Protein AF-A0A8J6K6W3-F1 (afdb_monomer_lite)

Sequence (700 aa):
MNSFQDSVIKILLSIDILQELLINLLFEKLPEFLYDSFGSDGISIPRLIINQLKWLDLVLNGKELTSKMMQLVAVAPADIQQHVISSLPEILEDAEHNDVAKELSSLLKQNTKLMVPILDAFSSLNLSAELLTEVRQWVMSTLCAVDLEVVPVIVKFVLHTVTPSDALEEVIAALVTHVCSGYADEVDTALDVMGDLVSSHTAAVALHVVFIKGILDHLDNLNCQQIRKLFQILCALGVSPEGAHIQLATANLEYPALSPNLFRQVTSLLELARTCCEHSPVATAFYFDELADLVQMKSLDTKVMEHMRKTVLEDFQEDYVVDLDQKADGTHLFPVKAIYNLEDDESQSVAINLLPLLADKGSSSTTHEGRPVSPLCLCPFFRLLRLCIEDEFDGNLDEIDALLGCPLYLTDLEVVDKVESLSRQEQEFLCSLLFLAINWFIEVVNAFCKQPNADLKGKVLRRLQNITWLQSVLEKCLPACPGYIPQCASFDGQQMRKSPSVVPAVAAPKKAKKGKKRPLGDGKNSSSEASQIQEQLDSVPQETHKSLAEKEKDENSRPTINLSSFRPFFRELDIDVFTVLQSGLVKCSLLDSDMCTKATEVVQLGPTELVFLLDDLYRKTVHILTATKRMLLPKVKDTKSTEFSHLHQRTPQEVAQVLVGLLSPLCAHVENMHNYFQVWIERKANHLGSSDGAGLIHVT

InterPro domains:
  IPR029448 Fanconi anaemia protein FANCD2 [PF14631] (2-171)
  IPR029448 Fanconi anaemia protein FANCD2 [PF14631] (246-684)
  IPR029448 Fanconi anaemia protein FANCD2 [PTHR32086] (260-694)

Organism: Eleutherodactylus coqui (NCBI:txid57060)

Foldseek 3Di:
DDPDDDDPLLVQCLPPVCVVVSLVVLLVCLVVQLPVQADPVRDGPNLVSLVSQFAHVDDPCLPVSLVSLLVCLVPGDPVSNLSSLLRDLRRHDLVCLAVVLVSLVVVCVVDVVSVQSNLNSVLRHDYDLVSLVVVLVVLVVCLVPDDPVCNVSSVVSNVSSDDPLNVLLVLLLVLLVQCLVLDQVSVVVSLVVLVVCCVVPVVSVLVNVVSLLVCVVVCVSDFLVSVVSSVVSCVSNCDDPVRDRPDHPDPDDDDDQDDPVNLVVVVVVLVVQCVVCQVPLLSNLVSLLVLLLCLVVVVDHPVNLVVVLVCLVVVLCQQWKDWPPDDPPDDFPADWDFPQAQDQDSPGAMETAQRSLLRDPQDPPAGPVGGNRHLLNNLSSVSNNLSSCCVPPVLDDVVCLSLLRHTYGDHDLVCLVVLLVDDLVVLLSNLQSLLSLLQSLLSSLLRQLPPPDLQSLLSSLSSLVVNLVSVVSSQSSVVSNQQRDYDFNFNSDPDPDHGQDFDFDDDDDDDDDDDDDDDDDDDDDDDDDDDDDDDDDDDDDDDDDDDDDDDDDDPDDDGGGDCPSVLRSHDQHALSSLVSLVDDFRWHWRQDPVNPDTPTDTRDNDPSSVVVVVVSLVVLCCVQPPDDPPDDDPDDPDPDPRNPPNSVSDHSVVSVVSVVVCPVSVVVVVVVVVVVVVVVVVVVCVVCVVDDDDDDDDDD

Secondary structure (DSSP, 8-state):
---PPPPHHHHHHTSHHHHHHHHHHHHHHGGGGSS----TTS--HHHHHHTTSSS-S--TTHHHHHHHHHHHHHHS-HHHHHHHHTTGGGTS-TTTHHHHHHHHHHHHTT-GGGHHHHHHHHTTS---HHHHHHHHHHHHHHGGGS-TTTHHHHHHHHHHH--HHHHHHHHHHHHHHHHTT--HHHHHHHHHHHHHHHHHHHHHHGGGHHHHHGGGGGGGG--HHHHHHHHHHHHHTTB-TTS-B-----SSS--PPPPHHHHHHHHHHHHHHHHHHTT-HHHHHHHHHHHHHHHHTT-S-HHHHHHHHHHHHHHHHHHHEEETTS---S--SS--EEE----S--TT-EEE-HHHHHH--SSS-B-TT--B--TTTHHHHHHHHHHHHHHHTTT--TTSTHHHHPPEEE--GGGGGGGGGS-HHHHHHHHHHHHHHHHHHHHHHHHHTT---HHHHHHHHHHHHHHHHHHHHHHHHGGGSTT--PPPS--TT-S-PPPP---B----------------------------------------PPPP------TT---PBPGGGTGGGSPPPPGGGGGGGG--SEE--EEPTTS-SEE--EE---HHHHHHHHHHHHHHHHHHHS-----S--------STT-TTGGGS-HHHHHHHHHHHHHHHHHHHHHHHHHHHHHHHHHHHHHTTS---------

Structure (mmCIF, N/CA/C/O backbone):
data_AF-A0A8J6K6W3-F1
#
_entry.id   AF-A0A8J6K6W3-F1
#
loop_
_atom_site.group_PDB
_atom_site.id
_atom_site.type_symbol
_atom_site.label_atom_id
_atom_site.label_alt_id
_atom_site.label_comp_id
_atom_site.label_asym_id
_atom_site.label_entity_id
_atom_site.label_seq_id
_atom_site.pdbx_PDB_ins_code
_atom_site.Cartn_x
_atom_site.Cartn_y
_atom_site.Cartn_z
_atom_site.occupancy
_atom_site.B_iso_or_equiv
_atom_site.auth_seq_id
_atom_site.auth_comp_id
_atom_site.auth_asym_id
_atom_site.auth_atom_id
_atom_site.pdbx_PDB_model_num
ATOM 1 N N . MET A 1 1 ? 44.176 -25.711 -51.153 1.00 33.81 1 MET A N 1
ATOM 2 C CA . MET A 1 1 ? 44.757 -24.409 -51.539 1.00 33.81 1 MET A CA 1
ATOM 3 C C . MET A 1 1 ? 44.357 -24.147 -52.978 1.00 33.81 1 MET A C 1
ATOM 5 O O . MET A 1 1 ? 44.858 -24.852 -53.843 1.00 33.81 1 MET A O 1
ATOM 9 N N . ASN A 1 2 ? 43.458 -23.194 -53.228 1.00 33.84 2 ASN A N 1
ATOM 10 C CA . ASN A 1 2 ? 43.224 -22.684 -54.580 1.00 33.84 2 ASN A CA 1
ATOM 11 C C . ASN A 1 2 ? 43.969 -21.356 -54.684 1.00 33.84 2 ASN A C 1
ATOM 13 O O . ASN A 1 2 ? 43.632 -20.417 -53.969 1.00 33.84 2 ASN A O 1
ATOM 17 N N . SER A 1 3 ? 44.990 -21.289 -55.534 1.00 42.59 3 SER A N 1
ATOM 18 C CA . SER A 1 3 ? 45.728 -20.057 -55.805 1.00 42.59 3 SER A CA 1
ATOM 19 C C . SER A 1 3 ? 44.960 -19.204 -56.815 1.00 42.59 3 SER A C 1
ATOM 21 O O . SER A 1 3 ? 45.325 -19.148 -57.990 1.00 42.59 3 SER A O 1
ATOM 23 N N . PHE A 1 4 ? 43.880 -18.565 -56.366 1.00 48.97 4 PHE A N 1
ATOM 24 C CA . PHE A 1 4 ? 43.353 -17.409 -57.083 1.00 48.97 4 PHE A CA 1
ATOM 25 C C . PHE A 1 4 ? 44.371 -16.278 -56.937 1.00 48.97 4 PHE A C 1
ATOM 27 O O . PHE A 1 4 ? 44.699 -15.881 -55.822 1.00 48.97 4 PHE A O 1
ATOM 34 N N . GLN A 1 5 ? 44.922 -15.830 -58.061 1.00 68.19 5 GLN A N 1
ATOM 35 C CA . GLN A 1 5 ? 45.714 -14.608 -58.131 1.00 68.19 5 GLN A CA 1
ATOM 36 C C . GLN A 1 5 ? 44.763 -13.450 -58.430 1.00 68.19 5 GLN A C 1
ATOM 38 O O . GLN A 1 5 ? 43.845 -13.611 -59.238 1.00 68.19 5 GLN A O 1
ATOM 43 N N . ASP A 1 6 ? 44.986 -12.302 -57.794 1.00 76.25 6 ASP A N 1
ATOM 44 C CA . ASP A 1 6 ? 44.253 -11.077 -58.101 1.00 76.25 6 ASP A CA 1
ATOM 45 C C . ASP A 1 6 ? 44.433 -10.651 -59.562 1.00 76.25 6 ASP A C 1
ATOM 47 O O . ASP A 1 6 ? 45.398 -11.015 -60.242 1.00 76.25 6 ASP A O 1
ATOM 51 N N . SER A 1 7 ? 43.479 -9.865 -60.064 1.00 88.31 7 SER A N 1
ATOM 52 C CA . SER A 1 7 ? 43.568 -9.344 -61.425 1.00 88.31 7 SER A CA 1
ATOM 53 C C . SER A 1 7 ? 44.744 -8.373 -61.557 1.00 88.31 7 SER A C 1
ATOM 55 O O . SER A 1 7 ? 45.126 -7.693 -60.603 1.00 88.31 7 SER A O 1
ATOM 57 N N . VAL A 1 8 ? 45.273 -8.230 -62.775 1.00 87.81 8 VAL A N 1
ATOM 58 C CA . VAL A 1 8 ? 46.310 -7.227 -63.071 1.00 87.81 8 VAL A CA 1
ATOM 59 C C . VAL A 1 8 ? 45.835 -5.813 -62.707 1.00 87.81 8 VAL A C 1
ATOM 61 O O . VAL A 1 8 ? 46.636 -5.013 -62.240 1.00 87.81 8 VAL A O 1
ATOM 64 N N . ILE A 1 9 ? 44.539 -5.511 -62.851 1.00 88.88 9 ILE A N 1
ATOM 65 C CA . ILE A 1 9 ? 43.974 -4.213 -62.455 1.00 88.88 9 ILE A CA 1
ATOM 66 C C . ILE A 1 9 ? 44.038 -4.050 -60.933 1.00 88.88 9 ILE A C 1
ATOM 68 O O . ILE A 1 9 ? 44.522 -3.024 -60.469 1.00 88.88 9 ILE A O 1
ATOM 72 N N . LYS A 1 10 ? 43.622 -5.058 -60.154 1.00 87.56 10 LYS A N 1
ATOM 73 C CA . LYS A 1 10 ? 43.647 -4.975 -58.688 1.00 87.56 10 LYS A CA 1
ATOM 74 C C . LYS A 1 10 ? 45.078 -4.896 -58.137 1.00 87.56 10 LYS A C 1
ATOM 76 O O . LYS A 1 10 ? 45.349 -4.044 -57.301 1.00 87.56 10 LYS A O 1
ATOM 81 N N . ILE A 1 11 ? 46.016 -5.668 -58.693 1.00 86.00 11 ILE A N 1
ATOM 82 C CA . ILE A 1 11 ? 47.449 -5.585 -58.346 1.00 86.00 11 ILE A CA 1
ATOM 83 C C . ILE A 1 11 ? 48.022 -4.183 -58.626 1.00 86.00 11 ILE A C 1
ATOM 85 O O . ILE A 1 11 ? 48.850 -3.698 -57.860 1.00 86.00 11 ILE A O 1
ATOM 89 N N . LEU A 1 12 ? 47.593 -3.519 -59.706 1.00 88.75 12 LEU A N 1
ATOM 90 C CA . LEU A 1 12 ? 48.024 -2.153 -60.025 1.00 88.75 12 LEU A CA 1
ATOM 91 C C . LEU A 1 12 ? 47.302 -1.076 -59.189 1.00 88.75 12 LEU A C 1
ATOM 93 O O . LEU A 1 12 ? 47.876 -0.012 -58.972 1.00 88.75 12 LEU A O 1
ATOM 97 N N . LEU A 1 13 ? 46.084 -1.336 -58.697 1.00 88.38 13 LEU A N 1
ATOM 98 C CA . LEU A 1 13 ? 45.373 -0.457 -57.755 1.00 88.38 13 LEU A CA 1
ATOM 99 C C . LEU A 1 13 ? 46.012 -0.458 -56.355 1.00 88.38 13 LEU A C 1
ATOM 101 O O . LEU A 1 13 ? 45.945 0.563 -55.674 1.00 88.38 13 LEU A O 1
ATOM 105 N N . SER A 1 14 ? 46.698 -1.535 -55.958 1.00 84.44 14 SER A N 1
ATOM 106 C CA . SER A 1 14 ? 47.553 -1.583 -54.756 1.00 84.44 14 SER A CA 1
ATOM 107 C C . SER A 1 14 ? 48.910 -0.862 -54.925 1.00 84.44 14 SER A C 1
ATOM 109 O O . SER A 1 14 ? 49.812 -1.063 -54.116 1.00 84.44 14 SER A O 1
ATOM 111 N N . ILE A 1 15 ? 49.098 -0.050 -55.978 1.00 87.88 15 ILE A N 1
ATOM 112 C CA . ILE A 1 15 ? 50.297 0.779 -56.185 1.00 87.88 15 ILE A CA 1
ATOM 113 C C . ILE A 1 15 ? 49.904 2.256 -56.130 1.00 87.88 15 ILE A C 1
ATOM 115 O O . ILE A 1 15 ? 49.366 2.793 -57.099 1.00 87.88 15 ILE A O 1
ATOM 119 N N . ASP A 1 16 ? 50.256 2.922 -55.030 1.00 86.75 16 ASP A N 1
ATOM 120 C CA . ASP A 1 16 ? 49.949 4.322 -54.700 1.00 86.75 16 ASP A CA 1
ATOM 121 C C . ASP A 1 16 ? 49.985 5.271 -55.915 1.00 86.75 16 ASP A C 1
ATOM 123 O O . ASP A 1 16 ? 49.000 5.914 -56.268 1.00 86.75 16 ASP A O 1
ATOM 127 N N . ILE A 1 17 ? 51.126 5.305 -56.613 1.00 88.62 17 ILE A N 1
ATOM 128 C CA . ILE A 1 17 ? 51.423 6.236 -57.719 1.00 88.62 17 ILE A CA 1
ATOM 129 C C . ILE A 1 17 ? 50.504 6.016 -58.940 1.00 88.62 17 ILE A C 1
ATOM 131 O O . ILE A 1 17 ? 50.368 6.899 -59.786 1.00 88.62 17 ILE A O 1
ATOM 135 N N . LEU A 1 18 ? 49.882 4.839 -59.058 1.00 87.69 18 LEU A N 1
ATOM 136 C CA . LEU A 1 18 ? 49.008 4.466 -60.172 1.00 87.69 18 LEU A CA 1
ATOM 137 C C . LEU A 1 18 ? 47.521 4.476 -59.799 1.00 87.69 18 LEU A C 1
ATOM 139 O O . LEU A 1 18 ? 46.687 4.603 -60.695 1.00 87.69 18 LEU A O 1
ATOM 143 N N . GLN A 1 19 ? 47.183 4.352 -58.512 1.00 90.31 19 GLN A N 1
ATOM 144 C CA . GLN A 1 19 ? 45.816 4.125 -58.043 1.00 90.31 19 GLN A CA 1
ATOM 145 C C . GLN A 1 19 ? 44.831 5.198 -58.535 1.00 90.31 19 GLN A C 1
ATOM 147 O O . GLN A 1 19 ? 43.828 4.863 -59.161 1.00 90.31 19 GLN A O 1
ATOM 152 N N . GLU A 1 20 ? 45.130 6.481 -58.320 1.00 88.19 20 GLU A N 1
ATOM 153 C CA . GLU A 1 20 ? 44.255 7.599 -58.713 1.00 88.19 20 GLU A CA 1
ATOM 154 C C . GLU A 1 20 ? 44.036 7.662 -60.237 1.00 88.19 20 GLU A C 1
ATOM 156 O O . GLU A 1 20 ? 42.913 7.842 -60.713 1.00 88.19 20 GLU A O 1
ATOM 161 N N . LEU A 1 21 ? 45.100 7.449 -61.020 1.00 88.75 21 LEU A N 1
ATOM 162 C CA . LEU A 1 21 ? 45.046 7.437 -62.486 1.00 88.75 21 LEU A CA 1
ATOM 163 C C . LEU A 1 21 ? 44.224 6.253 -63.016 1.00 88.75 21 LEU A C 1
ATOM 165 O O . LEU A 1 21 ? 43.479 6.401 -63.984 1.00 88.75 21 LEU A O 1
ATOM 169 N N . LEU A 1 22 ? 44.337 5.086 -62.376 1.00 90.38 22 LEU A N 1
ATOM 170 C CA . LEU A 1 22 ? 43.588 3.885 -62.742 1.00 90.38 22 LEU A CA 1
ATOM 171 C C . LEU A 1 22 ? 42.115 3.986 -62.347 1.00 90.38 22 LEU A C 1
ATOM 173 O O . LEU A 1 22 ? 41.264 3.643 -63.162 1.00 90.38 22 LEU A O 1
ATOM 177 N N . ILE A 1 23 ? 41.797 4.505 -61.157 1.00 89.75 23 ILE A N 1
ATOM 178 C CA . ILE A 1 23 ? 40.415 4.800 -60.751 1.00 89.75 23 ILE A CA 1
ATOM 179 C C . ILE A 1 23 ? 39.779 5.756 -61.766 1.00 89.75 23 ILE A C 1
ATOM 181 O O . ILE A 1 23 ? 38.712 5.454 -62.298 1.00 89.75 23 ILE A O 1
ATOM 185 N N . ASN A 1 24 ? 40.454 6.857 -62.110 1.00 89.94 24 ASN A N 1
ATOM 186 C CA . ASN A 1 24 ? 39.965 7.800 -63.115 1.00 89.94 24 ASN A CA 1
ATOM 187 C C . ASN A 1 24 ? 39.705 7.131 -64.475 1.00 89.94 24 ASN A C 1
ATOM 189 O O . ASN A 1 24 ? 38.594 7.230 -64.992 1.00 89.94 24 ASN A O 1
ATOM 193 N N . LEU A 1 25 ? 40.666 6.370 -65.009 1.00 90.44 25 LEU A N 1
ATOM 194 C CA . LEU A 1 25 ? 40.510 5.662 -66.285 1.00 90.44 25 LEU A CA 1
ATOM 195 C C . LEU A 1 25 ? 39.374 4.620 -66.262 1.00 90.44 25 LEU A C 1
ATOM 197 O O . LEU A 1 25 ? 38.665 4.452 -67.256 1.00 90.44 25 LEU A O 1
ATOM 201 N N . LEU A 1 26 ? 39.174 3.922 -65.138 1.00 89.31 26 LEU A N 1
ATOM 202 C CA . LEU A 1 26 ? 38.074 2.969 -64.971 1.00 89.31 26 LEU A CA 1
ATOM 203 C C . LEU A 1 26 ? 36.713 3.680 -64.972 1.00 89.31 26 LEU A C 1
ATOM 205 O O . LEU A 1 26 ? 35.801 3.220 -65.658 1.00 89.31 26 LEU A O 1
ATOM 209 N N . PHE A 1 27 ? 36.574 4.811 -64.272 1.00 89.06 27 PHE A N 1
ATOM 210 C CA . PHE A 1 27 ? 35.335 5.599 -64.261 1.00 89.06 27 PHE A CA 1
ATOM 211 C C . PHE A 1 27 ? 35.067 6.345 -65.577 1.00 89.06 27 PHE A C 1
ATOM 213 O O . PHE A 1 27 ? 33.905 6.489 -65.944 1.00 89.06 27 PHE A O 1
ATOM 220 N N . GLU A 1 28 ? 36.093 6.753 -66.330 1.00 88.75 28 GLU A N 1
ATOM 221 C CA . GLU A 1 28 ? 35.924 7.269 -67.699 1.00 88.75 28 GLU A CA 1
ATOM 222 C C . GLU A 1 28 ? 35.394 6.195 -68.661 1.00 88.75 28 GLU A C 1
ATOM 224 O O . GLU A 1 28 ? 34.638 6.505 -69.582 1.00 88.75 28 GLU A O 1
ATOM 229 N N . LYS A 1 29 ? 35.765 4.924 -68.448 1.00 85.81 29 LYS A N 1
ATOM 230 C CA . LYS A 1 29 ? 35.384 3.806 -69.322 1.00 85.81 29 LYS A CA 1
ATOM 231 C C . LYS A 1 29 ? 34.114 3.065 -68.927 1.00 85.81 29 LYS A C 1
ATOM 233 O O . LYS A 1 29 ? 33.463 2.505 -69.803 1.00 85.81 29 LYS A O 1
ATOM 238 N N . LEU A 1 30 ? 33.711 3.090 -67.660 1.00 85.88 30 LEU A N 1
ATOM 239 C CA . LEU A 1 30 ? 32.490 2.430 -67.186 1.00 85.88 30 LEU A CA 1
ATOM 240 C C . LEU A 1 30 ? 31.215 2.871 -67.960 1.00 85.88 30 LEU A C 1
ATOM 242 O O . LEU A 1 30 ? 30.454 1.985 -68.358 1.00 85.88 30 LEU A O 1
ATOM 246 N N . PRO A 1 31 ? 30.992 4.169 -68.285 1.00 84.75 31 PRO A N 1
ATOM 247 C CA . PRO A 1 31 ? 29.834 4.619 -69.065 1.00 84.75 31 PRO A CA 1
ATOM 248 C C . PRO A 1 31 ? 29.690 3.986 -70.453 1.00 84.75 31 PRO A C 1
ATOM 250 O O . PRO A 1 31 ? 28.561 3.810 -70.906 1.00 84.75 31 PRO A O 1
ATOM 253 N N . GLU A 1 32 ? 30.793 3.596 -71.107 1.00 84.94 32 GLU A N 1
ATOM 254 C CA . GLU A 1 32 ? 30.764 2.938 -72.426 1.00 84.94 32 GLU A CA 1
ATOM 255 C C . GLU A 1 32 ? 30.061 1.567 -72.377 1.00 84.94 32 GLU A C 1
ATOM 257 O O . GLU A 1 32 ? 29.566 1.099 -73.397 1.00 84.94 32 GLU A O 1
ATOM 262 N N . PHE A 1 33 ? 29.957 0.955 -71.189 1.00 82.00 33 PHE A N 1
ATOM 263 C CA . PHE A 1 33 ? 29.388 -0.381 -70.979 1.00 82.00 33 PHE A CA 1
ATOM 264 C C . PHE A 1 33 ? 28.114 -0.393 -70.118 1.00 82.00 33 PHE A C 1
ATOM 266 O O . PHE A 1 33 ? 27.590 -1.466 -69.830 1.00 82.00 33 PHE A O 1
ATOM 273 N N . LEU A 1 34 ? 27.592 0.766 -69.690 1.00 79.62 34 LEU A N 1
ATOM 274 C CA . LEU A 1 34 ? 26.413 0.825 -68.807 1.00 79.62 34 LEU A CA 1
ATOM 275 C C . LEU A 1 34 ? 25.133 0.269 -69.447 1.00 79.62 34 LEU A C 1
ATOM 277 O O . LEU A 1 34 ? 24.291 -0.272 -68.736 1.00 79.62 34 LEU A O 1
ATOM 281 N N . TYR A 1 35 ? 24.988 0.408 -70.766 1.00 72.88 35 TYR A N 1
ATOM 282 C CA . TYR A 1 35 ? 23.780 0.023 -71.508 1.00 72.88 35 TYR A CA 1
ATOM 283 C C . TYR A 1 35 ? 23.946 -1.265 -72.338 1.00 72.88 35 TYR A C 1
ATOM 285 O O . TYR A 1 35 ? 22.949 -1.813 -72.800 1.00 72.88 35 TYR A O 1
ATOM 293 N N . ASP A 1 36 ? 25.175 -1.775 -72.477 1.00 67.69 36 ASP A N 1
ATOM 294 C CA . ASP A 1 36 ? 25.497 -3.063 -73.112 1.00 67.69 36 ASP A CA 1
ATOM 295 C C . ASP A 1 36 ? 25.692 -4.125 -72.009 1.00 67.69 36 ASP A C 1
ATOM 297 O O . ASP A 1 36 ? 26.801 -4.543 -71.672 1.00 67.69 36 ASP A O 1
ATOM 301 N N . SER A 1 37 ? 24.586 -4.511 -71.363 1.00 56.72 37 SER A N 1
ATOM 302 C CA . SER A 1 37 ? 24.592 -5.202 -70.060 1.00 56.72 37 SER A CA 1
ATOM 303 C C . SER A 1 37 ? 25.323 -6.555 -70.025 1.00 56.72 37 SER A C 1
ATOM 305 O O . SER A 1 37 ? 25.728 -6.991 -68.942 1.00 56.72 37 SER A O 1
ATOM 307 N N . PHE A 1 38 ? 25.494 -7.218 -71.177 1.00 58.56 38 PHE A N 1
ATOM 308 C CA . PHE A 1 38 ? 26.110 -8.542 -71.305 1.00 58.56 38 PHE A CA 1
ATOM 309 C C . PHE A 1 38 ? 26.979 -8.647 -72.564 1.00 58.56 38 PHE A C 1
ATOM 311 O O . PHE A 1 38 ? 26.492 -8.449 -73.676 1.00 58.56 38 PHE A O 1
ATOM 318 N N . GLY A 1 39 ? 28.240 -9.057 -72.402 1.00 61.09 39 GLY A N 1
ATOM 319 C CA . GLY A 1 39 ? 29.037 -9.569 -73.522 1.00 61.09 39 GLY A CA 1
ATOM 320 C C . GLY A 1 39 ? 28.525 -10.930 -74.023 1.00 61.09 39 GLY A C 1
ATOM 321 O O . GLY A 1 39 ? 27.657 -11.546 -73.399 1.00 61.09 39 GLY A O 1
ATOM 322 N N . SER A 1 40 ? 29.120 -11.449 -75.105 1.00 58.69 40 SER A N 1
ATOM 323 C CA . SER A 1 40 ? 28.807 -12.777 -75.685 1.00 58.69 40 SER A CA 1
ATOM 324 C C . SER A 1 40 ? 28.819 -13.925 -74.672 1.00 58.69 40 SER A C 1
ATOM 326 O O . SER A 1 40 ? 28.118 -14.920 -74.845 1.00 58.69 40 SER A O 1
ATOM 328 N N . ASP A 1 41 ? 29.603 -13.758 -73.611 1.00 64.81 41 ASP A N 1
ATOM 329 C CA . ASP A 1 41 ? 29.925 -14.783 -72.625 1.00 64.81 41 ASP A CA 1
ATOM 330 C C . ASP A 1 41 ? 29.040 -14.661 -71.362 1.00 64.81 41 ASP A C 1
ATOM 332 O O . ASP A 1 41 ? 29.285 -15.322 -70.355 1.00 64.81 41 ASP A O 1
ATOM 336 N N . GLY A 1 42 ? 28.025 -13.783 -71.381 1.00 71.38 42 GLY A N 1
ATOM 337 C CA . GLY A 1 42 ? 27.111 -13.529 -70.256 1.00 71.38 42 GLY A CA 1
ATOM 338 C C . GLY A 1 42 ? 27.707 -12.690 -69.118 1.00 71.38 42 GLY A C 1
ATOM 339 O O . GLY A 1 42 ? 27.074 -12.509 -68.079 1.00 71.38 42 GLY A O 1
ATOM 340 N N . ILE A 1 43 ? 28.920 -12.167 -69.299 1.00 74.75 43 ILE A N 1
ATOM 341 C CA . ILE A 1 43 ? 29.646 -11.373 -68.304 1.00 74.75 43 ILE A CA 1
ATOM 342 C C . ILE A 1 43 ? 29.256 -9.892 -68.424 1.00 74.75 43 ILE A C 1
ATOM 344 O O . ILE A 1 43 ? 29.286 -9.319 -69.514 1.00 74.75 43 ILE A O 1
ATOM 348 N N . SER A 1 44 ? 28.932 -9.265 -67.289 1.00 81.44 44 SER A N 1
ATOM 349 C CA . SER A 1 44 ? 28.636 -7.830 -67.193 1.00 81.44 44 SER A CA 1
ATOM 350 C C . SER A 1 44 ? 29.906 -7.038 -66.863 1.00 81.44 44 SER A C 1
ATOM 352 O O . SER A 1 44 ? 30.453 -7.142 -65.761 1.00 81.44 44 SER A O 1
ATOM 354 N N . ILE A 1 45 ? 30.382 -6.243 -67.826 1.00 83.56 45 ILE A N 1
ATOM 355 C CA . ILE A 1 45 ? 31.627 -5.464 -67.713 1.00 83.56 45 ILE A CA 1
ATOM 356 C C . ILE A 1 45 ? 31.569 -4.417 -66.579 1.00 83.56 45 ILE A C 1
ATOM 358 O O . ILE A 1 45 ? 32.513 -4.390 -65.786 1.00 83.56 45 ILE A O 1
ATOM 362 N N . PRO A 1 46 ? 30.486 -3.626 -66.392 1.00 86.12 46 PRO A N 1
ATOM 363 C CA . PRO A 1 46 ? 30.394 -2.686 -65.271 1.00 86.12 46 PRO A CA 1
ATOM 364 C C . PRO A 1 46 ? 30.564 -3.358 -63.904 1.00 86.12 46 PRO A C 1
ATOM 366 O O . PRO A 1 46 ? 31.292 -2.852 -63.052 1.00 86.12 46 PRO A O 1
ATOM 369 N N . ARG A 1 47 ? 29.961 -4.540 -63.705 1.00 86.31 47 ARG A N 1
ATOM 370 C CA . ARG A 1 47 ? 30.076 -5.300 -62.448 1.00 86.31 47 ARG A CA 1
ATOM 371 C C . ARG A 1 47 ? 31.502 -5.797 -62.206 1.00 86.31 47 ARG A C 1
ATOM 373 O O . ARG A 1 47 ? 31.975 -5.731 -61.075 1.00 86.31 47 ARG A O 1
ATOM 380 N N . LEU A 1 48 ? 32.216 -6.230 -63.252 1.00 86.81 48 LEU A N 1
ATOM 381 C CA . LEU A 1 48 ? 33.639 -6.570 -63.132 1.00 86.81 48 LEU A CA 1
ATOM 382 C C . LEU A 1 48 ? 34.499 -5.362 -62.746 1.00 86.81 48 LEU A C 1
ATOM 384 O O . LEU A 1 48 ? 35.373 -5.524 -61.898 1.00 86.81 48 LEU A O 1
ATOM 388 N N . ILE A 1 49 ? 34.248 -4.179 -63.321 1.00 88.50 49 ILE A N 1
ATOM 389 C CA . ILE A 1 49 ? 34.975 -2.941 -62.986 1.00 88.50 49 ILE A CA 1
ATOM 390 C C . ILE A 1 49 ? 34.768 -2.583 -61.508 1.00 88.50 49 ILE A C 1
ATOM 392 O O . ILE A 1 49 ? 35.748 -2.441 -60.779 1.00 88.50 49 ILE A O 1
ATOM 396 N N . ILE A 1 50 ? 33.513 -2.529 -61.046 1.00 88.81 50 ILE A N 1
ATOM 397 C CA . ILE A 1 50 ? 33.164 -2.238 -59.641 1.00 88.81 50 ILE A CA 1
ATOM 398 C C . ILE A 1 50 ? 33.844 -3.239 -58.692 1.00 88.81 50 ILE A C 1
ATOM 400 O O . ILE A 1 50 ? 34.409 -2.847 -57.674 1.00 88.81 50 ILE A O 1
ATOM 404 N N . ASN A 1 51 ? 33.875 -4.525 -59.052 1.00 88.56 51 ASN A N 1
ATOM 405 C CA . ASN A 1 51 ? 34.511 -5.564 -58.241 1.00 88.56 51 ASN A CA 1
ATOM 406 C C . ASN A 1 51 ? 36.046 -5.441 -58.130 1.00 88.56 51 ASN A C 1
ATOM 408 O O . ASN A 1 51 ? 36.618 -6.105 -57.270 1.00 88.56 51 ASN A O 1
ATOM 412 N N . GLN A 1 52 ? 36.725 -4.608 -58.935 1.00 89.62 52 GLN A N 1
ATOM 413 C CA . GLN A 1 52 ? 38.162 -4.332 -58.739 1.00 89.62 52 GLN A CA 1
ATOM 414 C C . GLN A 1 52 ? 38.421 -3.332 -57.603 1.00 89.62 52 GLN A C 1
ATOM 416 O O . GLN A 1 52 ? 39.518 -3.318 -57.053 1.00 89.62 52 GLN A O 1
ATOM 421 N N . LEU A 1 53 ? 37.421 -2.514 -57.260 1.00 89.31 53 LEU A N 1
ATOM 422 C CA . LEU A 1 53 ? 37.498 -1.476 -56.226 1.00 89.31 53 LEU A CA 1
ATOM 423 C C . LEU A 1 53 ? 37.175 -2.017 -54.823 1.00 89.31 53 LEU A C 1
ATOM 425 O O . LEU A 1 53 ? 37.392 -1.324 -53.835 1.00 89.31 53 LEU A O 1
ATOM 429 N N . LYS A 1 54 ? 36.644 -3.244 -54.731 1.00 89.62 54 LYS A N 1
ATOM 430 C CA . LYS A 1 54 ? 36.284 -3.896 -53.467 1.00 89.62 54 LYS A CA 1
ATOM 431 C C . LYS A 1 54 ? 37.524 -4.345 -52.700 1.00 89.62 54 LYS A C 1
ATOM 433 O O . LYS A 1 54 ? 38.373 -5.032 -53.277 1.00 89.62 54 LYS A O 1
ATOM 438 N N . TRP A 1 55 ? 37.572 -4.055 -51.401 1.00 86.38 55 TRP A N 1
ATOM 439 C CA . TRP A 1 55 ? 38.639 -4.448 -50.473 1.00 86.38 55 TRP A CA 1
ATOM 440 C C . TRP A 1 55 ? 40.032 -4.072 -51.006 1.00 86.38 55 TRP A C 1
ATOM 442 O O . TRP A 1 55 ? 40.840 -4.948 -51.328 1.00 86.38 55 TRP A O 1
ATOM 452 N N . LEU A 1 56 ? 40.277 -2.771 -51.181 1.00 86.38 56 LEU A N 1
ATOM 453 C CA . LEU A 1 56 ? 41.613 -2.214 -51.423 1.00 86.38 56 LEU A CA 1
ATOM 454 C C . LEU A 1 56 ? 42.312 -1.967 -50.078 1.00 86.38 56 LEU A C 1
ATOM 456 O O . LEU A 1 56 ? 41.678 -1.499 -49.138 1.00 86.38 56 LEU A O 1
ATOM 460 N N . ASP A 1 57 ? 43.611 -2.264 -49.987 1.00 80.75 57 ASP A N 1
ATOM 461 C CA . ASP A 1 57 ? 44.370 -2.183 -48.724 1.00 80.75 57 ASP A CA 1
ATOM 462 C C . ASP A 1 57 ? 44.583 -0.740 -48.216 1.00 80.75 57 ASP A C 1
ATOM 464 O O . ASP A 1 57 ? 44.869 -0.525 -47.038 1.00 80.75 57 ASP A O 1
ATOM 468 N N . LEU A 1 58 ? 44.476 0.242 -49.118 1.00 81.44 58 LEU A N 1
ATOM 469 C CA . LEU A 1 58 ? 44.608 1.680 -48.877 1.00 81.44 58 LEU A CA 1
ATOM 470 C C . LEU A 1 58 ? 43.887 2.437 -50.002 1.00 81.44 58 LEU A C 1
ATOM 472 O O . LEU A 1 58 ? 44.044 2.069 -51.169 1.00 81.44 58 LEU A O 1
ATOM 476 N N . VAL A 1 59 ? 43.159 3.514 -49.686 1.00 85.69 59 VAL A N 1
ATOM 477 C CA . VAL A 1 59 ? 42.548 4.409 -50.682 1.00 85.69 59 VAL A CA 1
ATOM 478 C C . VAL A 1 59 ? 43.126 5.817 -50.523 1.00 85.69 59 VAL A C 1
ATOM 480 O O . VAL A 1 59 ? 42.885 6.497 -49.535 1.00 85.69 59 VAL A O 1
ATOM 483 N N . LEU A 1 60 ? 43.898 6.294 -51.502 1.00 82.44 60 LEU A N 1
ATOM 484 C CA . LEU A 1 60 ? 44.603 7.583 -51.386 1.00 82.44 60 LEU A CA 1
ATOM 485 C C . LEU A 1 60 ? 43.684 8.814 -51.411 1.00 82.44 60 LEU A C 1
ATOM 487 O O . LEU A 1 60 ? 44.067 9.884 -50.939 1.00 82.44 60 LEU A O 1
ATOM 491 N N . ASN A 1 61 ? 42.501 8.686 -52.012 1.00 85.19 61 ASN A N 1
ATOM 492 C CA . ASN A 1 61 ? 41.563 9.786 -52.225 1.00 85.19 61 ASN A CA 1
ATOM 493 C C . ASN A 1 61 ? 40.115 9.276 -52.108 1.00 85.19 61 ASN A C 1
ATOM 495 O O . ASN A 1 61 ? 39.354 9.243 -53.081 1.00 85.19 61 ASN A O 1
ATOM 499 N N . GLY A 1 62 ? 39.745 8.844 -50.895 1.00 84.88 62 GLY A N 1
ATOM 500 C CA . GLY A 1 62 ? 38.417 8.307 -50.585 1.00 84.88 62 GLY A CA 1
ATOM 501 C C . GLY A 1 62 ? 37.272 9.246 -50.978 1.00 84.88 62 GLY A C 1
ATOM 502 O O . GLY A 1 62 ? 36.248 8.783 -51.478 1.00 84.88 62 GLY A O 1
ATOM 503 N N . LYS A 1 63 ? 37.461 10.570 -50.872 1.00 86.69 63 LYS A N 1
ATOM 504 C CA . LYS A 1 63 ? 36.448 11.580 -51.242 1.00 86.69 63 LYS A CA 1
ATOM 505 C C . LYS A 1 63 ? 36.144 11.610 -52.734 1.00 86.69 63 LYS A C 1
ATOM 507 O O . LYS A 1 63 ? 34.981 11.656 -53.134 1.00 86.69 63 LYS A O 1
ATOM 512 N N . GLU A 1 64 ? 37.173 11.565 -53.573 1.00 86.75 64 GLU A N 1
ATOM 513 C CA . GLU A 1 64 ? 36.987 11.557 -55.021 1.00 86.75 64 GLU A CA 1
ATOM 514 C C . GLU A 1 64 ? 36.444 10.211 -55.523 1.00 86.75 64 GLU A C 1
ATOM 516 O O . GLU A 1 64 ? 35.559 10.199 -56.384 1.00 86.75 64 GLU A O 1
ATOM 521 N N . LEU A 1 65 ? 36.893 9.090 -54.943 1.00 89.81 65 LEU A N 1
ATOM 522 C CA . LEU A 1 65 ? 36.308 7.771 -55.204 1.00 89.81 65 LEU A CA 1
ATOM 523 C C . LEU A 1 65 ? 34.817 7.745 -54.831 1.00 89.81 65 LEU A C 1
ATOM 525 O O . LEU A 1 65 ? 33.987 7.341 -55.645 1.00 89.81 65 LEU A O 1
ATOM 529 N N . THR A 1 66 ? 34.471 8.250 -53.645 1.00 89.75 66 THR A N 1
ATOM 530 C CA . THR A 1 66 ? 33.089 8.375 -53.162 1.00 89.75 66 THR A CA 1
ATOM 531 C C . THR A 1 66 ? 32.243 9.215 -54.113 1.00 89.75 66 THR A C 1
ATOM 533 O O . THR A 1 66 ? 31.181 8.773 -54.550 1.00 89.75 66 THR A O 1
ATOM 536 N N . SER A 1 67 ? 32.729 10.394 -54.517 1.00 90.50 67 SER A N 1
ATOM 537 C CA . SER A 1 67 ? 31.990 11.261 -55.438 1.00 90.50 67 SER A CA 1
ATOM 538 C C . SER A 1 67 ? 31.755 10.597 -56.800 1.00 90.50 67 SER A C 1
ATOM 540 O O . SER A 1 67 ? 30.652 10.694 -57.335 1.00 90.50 67 SER A O 1
ATOM 542 N N . LYS A 1 68 ? 32.733 9.859 -57.349 1.00 89.81 68 LYS A N 1
ATOM 543 C CA . LYS A 1 68 ? 32.547 9.100 -58.601 1.00 89.81 68 LYS A CA 1
ATOM 544 C C . LYS A 1 68 ? 31.584 7.921 -58.435 1.00 89.81 68 LYS A C 1
ATOM 546 O O . LYS A 1 68 ? 30.762 7.694 -59.322 1.00 89.81 68 LYS A O 1
ATOM 551 N N . MET A 1 69 ? 31.622 7.214 -57.303 1.00 91.50 69 MET A N 1
ATOM 552 C CA . MET A 1 69 ? 30.653 6.158 -56.977 1.00 91.50 69 MET A CA 1
ATOM 553 C C . MET A 1 69 ? 29.224 6.711 -56.890 1.00 91.50 69 MET A C 1
ATOM 555 O O . MET A 1 69 ? 28.315 6.126 -57.473 1.00 91.50 69 MET A O 1
ATOM 559 N N . MET A 1 70 ? 29.008 7.862 -56.248 1.00 91.12 70 MET A N 1
ATOM 560 C CA . MET A 1 70 ? 27.669 8.455 -56.135 1.00 91.12 70 MET A CA 1
ATOM 561 C C . MET A 1 70 ? 27.179 9.092 -57.443 1.00 91.12 70 MET A C 1
ATOM 563 O O . MET A 1 70 ? 26.015 8.922 -57.810 1.00 91.12 70 MET A O 1
ATOM 567 N N . GLN A 1 71 ? 28.068 9.718 -58.223 1.00 89.25 71 GLN A N 1
ATOM 568 C CA . GLN A 1 71 ? 27.763 10.138 -59.598 1.00 89.25 71 GLN A CA 1
ATOM 569 C C . GLN A 1 71 ? 27.349 8.943 -60.472 1.00 89.25 71 GLN A C 1
ATOM 571 O O . GLN A 1 71 ? 26.384 9.044 -61.229 1.00 89.25 71 GLN A O 1
ATOM 576 N N . LEU A 1 72 ? 28.014 7.790 -60.326 1.00 89.38 72 LEU A N 1
ATOM 577 C CA . LEU A 1 72 ? 27.632 6.544 -60.991 1.00 89.38 72 LEU A CA 1
ATOM 578 C C . LEU A 1 72 ? 26.251 6.046 -60.530 1.00 89.38 72 LEU A C 1
ATOM 580 O O . LEU A 1 72 ? 25.422 5.715 -61.377 1.00 89.38 72 LEU A O 1
ATOM 584 N N . VAL A 1 73 ? 25.964 6.042 -59.221 1.00 89.31 73 VAL A N 1
ATOM 585 C CA . VAL A 1 73 ? 24.630 5.701 -58.679 1.00 89.31 73 VAL A CA 1
ATOM 586 C C . VAL A 1 73 ? 23.536 6.608 -59.257 1.00 89.31 73 VAL A C 1
ATOM 588 O O . VAL A 1 73 ? 22.426 6.133 -59.483 1.00 89.31 73 VAL A O 1
ATOM 591 N N . ALA A 1 74 ? 23.826 7.879 -59.544 1.00 87.00 74 ALA A N 1
ATOM 592 C CA . ALA A 1 74 ? 22.854 8.817 -60.107 1.00 87.00 74 ALA A CA 1
ATOM 593 C C . ALA A 1 74 ? 22.539 8.599 -61.606 1.00 87.00 74 ALA A C 1
ATOM 595 O O . ALA A 1 74 ? 21.477 9.030 -62.056 1.00 87.00 74 ALA A O 1
ATOM 596 N N . VAL A 1 75 ? 23.423 7.949 -62.380 1.00 87.19 75 VAL A N 1
ATOM 597 C CA . VAL A 1 75 ? 23.274 7.793 -63.850 1.00 87.19 75 VAL A CA 1
ATOM 598 C C . VAL A 1 75 ? 23.161 6.345 -64.347 1.00 87.19 75 VAL A C 1
ATOM 600 O O . VAL A 1 75 ? 22.852 6.127 -65.519 1.00 87.19 75 VAL A O 1
ATOM 603 N N . ALA A 1 76 ? 23.430 5.352 -63.497 1.00 86.31 76 ALA A N 1
ATOM 604 C CA . ALA A 1 76 ? 23.408 3.942 -63.877 1.00 86.31 76 ALA A CA 1
ATOM 605 C C . ALA A 1 76 ? 21.976 3.378 -64.037 1.00 86.31 76 ALA A C 1
ATOM 607 O O . ALA A 1 76 ? 21.083 3.732 -63.263 1.00 86.31 76 ALA A O 1
ATOM 608 N N . PRO A 1 77 ? 21.747 2.431 -64.973 1.00 85.88 77 PRO A N 1
ATOM 609 C CA . PRO A 1 77 ? 20.523 1.628 -65.013 1.00 85.88 77 PRO A CA 1
ATOM 610 C C . PRO A 1 77 ? 20.292 0.859 -63.707 1.00 85.88 77 PRO A C 1
ATOM 612 O O . PRO A 1 77 ? 21.243 0.495 -63.016 1.00 85.88 77 PRO A O 1
ATOM 615 N N . ALA A 1 78 ? 19.028 0.584 -63.372 1.00 83.12 78 ALA A N 1
ATOM 616 C CA . ALA A 1 78 ? 18.634 0.087 -62.050 1.00 83.12 78 ALA A CA 1
ATOM 617 C C . ALA A 1 78 ? 19.351 -1.211 -61.611 1.00 83.12 78 ALA A C 1
ATOM 619 O O . ALA A 1 78 ? 19.689 -1.355 -60.441 1.00 83.12 78 ALA A O 1
ATOM 620 N N . ASP A 1 79 ? 19.632 -2.140 -62.526 1.00 83.06 79 ASP A N 1
ATOM 621 C CA . ASP A 1 79 ? 20.320 -3.408 -62.240 1.00 83.06 79 ASP A CA 1
ATOM 622 C C . ASP A 1 79 ? 21.829 -3.245 -61.967 1.00 83.06 79 ASP A C 1
ATOM 624 O O . ASP A 1 79 ? 22.446 -4.105 -61.328 1.00 83.06 79 ASP A O 1
ATOM 628 N N . ILE A 1 80 ? 22.426 -2.145 -62.431 1.00 86.25 80 ILE A N 1
ATOM 629 C CA . ILE A 1 80 ? 23.784 -1.726 -62.075 1.00 86.25 80 ILE A CA 1
ATOM 630 C C . ILE A 1 80 ? 23.738 -0.866 -60.810 1.00 86.25 80 ILE A C 1
ATOM 632 O O . ILE A 1 80 ? 24.530 -1.094 -59.904 1.00 86.25 80 ILE A O 1
ATOM 636 N N . GLN A 1 81 ? 22.769 0.043 -60.692 1.00 89.50 81 GLN A N 1
ATOM 637 C CA . GLN A 1 81 ? 22.546 0.901 -59.525 1.00 89.50 81 GLN A CA 1
ATOM 638 C C . GLN A 1 81 ? 22.405 0.083 -58.230 1.00 89.50 81 GLN A C 1
ATOM 640 O O . GLN A 1 81 ? 23.098 0.360 -57.255 1.00 89.50 81 GLN A O 1
ATOM 645 N N . GLN A 1 82 ? 21.594 -0.984 -58.240 1.00 87.75 82 GLN A N 1
ATOM 646 C CA . GLN A 1 82 ? 21.473 -1.923 -57.116 1.00 87.75 82 GLN A CA 1
ATOM 647 C C . GLN A 1 82 ? 22.821 -2.589 -56.770 1.00 87.75 82 GLN A C 1
ATOM 649 O O . GLN A 1 82 ? 23.185 -2.663 -55.599 1.00 87.75 82 GLN A O 1
ATOM 654 N N . HIS A 1 83 ? 23.595 -3.022 -57.775 1.00 86.81 83 HIS A N 1
ATOM 655 C CA . HIS A 1 83 ? 24.908 -3.651 -57.569 1.00 86.81 83 HIS A CA 1
ATOM 656 C C . HIS A 1 83 ? 25.962 -2.665 -57.043 1.00 86.81 83 HIS A C 1
ATOM 658 O O . HIS A 1 83 ? 26.802 -3.056 -56.236 1.00 86.81 83 HIS A O 1
ATOM 664 N N . VAL A 1 84 ? 25.944 -1.403 -57.488 1.00 90.31 84 VAL A N 1
ATOM 665 C CA . VAL A 1 84 ? 26.827 -0.350 -56.962 1.00 90.31 84 VAL A CA 1
ATOM 666 C C . VAL A 1 84 ? 26.498 -0.101 -55.492 1.00 90.31 84 VAL A C 1
ATOM 668 O O . VAL A 1 84 ? 27.403 -0.181 -54.671 1.00 90.31 84 VAL A O 1
ATOM 671 N N . ILE A 1 85 ? 25.219 0.107 -55.150 1.00 91.06 85 ILE A N 1
ATOM 672 C CA . ILE A 1 85 ? 24.771 0.392 -53.776 1.00 91.06 85 ILE A CA 1
ATOM 673 C C . ILE A 1 85 ? 25.177 -0.730 -52.809 1.00 91.06 85 ILE A C 1
ATOM 675 O O . ILE A 1 85 ? 25.867 -0.456 -51.832 1.00 91.06 85 ILE A O 1
ATOM 679 N N . SER A 1 86 ? 24.856 -1.993 -53.115 1.00 89.25 86 SER A N 1
ATOM 680 C CA . SER A 1 86 ? 25.272 -3.143 -52.289 1.00 89.25 86 SER A CA 1
ATOM 681 C C . SER A 1 86 ? 26.788 -3.399 -52.281 1.00 89.25 86 SER A C 1
ATOM 683 O O . SER A 1 86 ? 27.247 -4.256 -51.538 1.00 89.25 86 SER A O 1
ATOM 685 N N . SER A 1 87 ? 27.575 -2.688 -53.097 1.00 91.00 87 SER A N 1
ATOM 686 C CA . SER A 1 87 ? 29.043 -2.758 -53.091 1.00 91.00 87 SER A CA 1
ATOM 687 C C . SER A 1 87 ? 29.707 -1.603 -52.334 1.00 91.00 87 SER A C 1
ATOM 689 O O . SER A 1 87 ? 30.903 -1.689 -52.071 1.00 91.00 87 SER A O 1
ATOM 691 N N . LEU A 1 88 ? 28.978 -0.537 -51.974 1.00 92.38 88 LEU A N 1
ATOM 692 C CA . LEU A 1 88 ? 29.529 0.618 -51.249 1.00 92.38 88 LEU A CA 1
ATOM 693 C C . LEU A 1 88 ? 30.239 0.234 -49.928 1.00 92.38 88 LEU A C 1
ATOM 695 O O . LEU A 1 88 ? 31.361 0.700 -49.738 1.00 92.38 88 LEU A O 1
ATOM 699 N N . PRO A 1 89 ? 29.696 -0.656 -49.066 1.00 89.38 89 PRO A N 1
ATOM 700 C CA . PRO A 1 89 ? 30.353 -1.048 -47.810 1.00 89.38 89 PRO A CA 1
ATOM 701 C C . PRO A 1 89 ? 31.674 -1.816 -47.997 1.00 89.38 89 PRO A C 1
ATOM 703 O O . PRO A 1 89 ? 32.422 -1.994 -47.045 1.00 89.38 89 PRO A O 1
ATOM 706 N N . GLU A 1 90 ? 31.961 -2.295 -49.213 1.00 90.19 90 GLU A N 1
ATOM 707 C CA . GLU A 1 90 ? 33.200 -3.006 -49.558 1.00 90.19 90 GLU A CA 1
ATOM 708 C C . GLU A 1 90 ? 34.238 -2.095 -50.248 1.00 90.19 90 GLU A C 1
ATOM 710 O O . GLU A 1 90 ? 35.329 -2.562 -50.572 1.00 90.19 90 GLU A O 1
ATOM 715 N N . ILE A 1 91 ? 33.889 -0.836 -50.551 1.00 90.12 91 ILE A N 1
ATOM 716 C CA . ILE A 1 91 ? 34.663 0.081 -51.419 1.00 90.12 91 ILE A CA 1
ATOM 717 C C . ILE A 1 91 ? 35.023 1.398 -50.710 1.00 90.12 91 ILE A C 1
ATOM 719 O O . ILE A 1 91 ? 36.024 2.026 -51.054 1.00 90.12 91 ILE A O 1
ATOM 723 N N . LEU A 1 92 ? 34.196 1.847 -49.764 1.00 89.31 92 LEU A N 1
ATOM 724 C CA . LEU A 1 92 ? 34.349 3.131 -49.080 1.00 89.31 92 LEU A CA 1
ATOM 725 C C . LEU A 1 92 ? 35.234 3.034 -47.828 1.00 89.31 92 LEU A C 1
ATOM 727 O O . LEU A 1 92 ? 35.400 1.969 -47.240 1.00 89.31 92 LEU A O 1
ATOM 731 N N . GLU A 1 93 ? 35.760 4.182 -47.400 1.00 86.19 93 GLU A N 1
ATOM 732 C CA . GLU A 1 93 ? 36.401 4.343 -46.093 1.00 86.19 93 GLU A CA 1
ATOM 733 C C . GLU A 1 93 ? 35.386 4.847 -45.052 1.00 86.19 93 GLU A C 1
ATOM 735 O O . GLU A 1 93 ? 34.504 5.652 -45.372 1.00 86.19 93 GLU A O 1
ATOM 740 N N . ASP A 1 94 ? 35.566 4.454 -43.783 1.00 85.25 94 ASP A N 1
ATOM 741 C CA . ASP A 1 94 ? 34.680 4.811 -42.658 1.00 85.25 94 ASP A CA 1
ATOM 742 C C . ASP A 1 94 ? 34.378 6.315 -42.532 1.00 85.25 94 ASP A C 1
ATOM 744 O O . ASP A 1 94 ? 33.294 6.705 -42.093 1.00 85.25 94 ASP A O 1
ATOM 748 N N . ALA A 1 95 ? 35.321 7.168 -42.943 1.00 86.00 95 ALA A N 1
ATOM 749 C CA . ALA A 1 95 ? 35.182 8.621 -42.910 1.00 86.00 95 ALA A CA 1
ATOM 750 C C . ALA A 1 95 ? 34.021 9.149 -43.776 1.00 86.00 95 ALA A C 1
ATOM 752 O O . ALA A 1 95 ? 33.393 10.144 -43.414 1.00 86.00 95 ALA A O 1
ATOM 753 N N . GLU A 1 96 ? 33.704 8.477 -44.888 1.00 87.38 96 GLU A N 1
ATOM 754 C CA . GLU A 1 96 ? 32.734 8.952 -45.886 1.00 87.38 96 GLU A CA 1
ATOM 755 C C . GLU A 1 96 ? 31.343 8.301 -45.736 1.00 87.38 96 GLU A C 1
ATOM 757 O O . GLU A 1 96 ? 30.362 8.780 -46.314 1.00 87.38 96 GLU A O 1
ATOM 762 N N . HIS A 1 97 ? 31.223 7.244 -44.918 1.00 90.19 97 HIS A N 1
ATOM 763 C CA . HIS A 1 97 ? 29.983 6.477 -44.710 1.00 90.19 97 HIS A CA 1
ATOM 764 C C . HIS A 1 97 ? 28.772 7.356 -44.347 1.00 90.19 97 HIS A C 1
ATOM 766 O O . HIS A 1 97 ? 27.666 7.133 -44.842 1.00 90.19 97 HIS A O 1
ATOM 772 N N . ASN A 1 98 ? 28.977 8.389 -43.525 1.00 86.75 98 ASN A N 1
ATOM 773 C CA . ASN A 1 98 ? 27.902 9.262 -43.047 1.00 86.75 98 ASN A CA 1
ATOM 774 C C . ASN A 1 98 ? 27.387 10.253 -44.104 1.00 86.75 98 ASN A C 1
ATOM 776 O O . ASN A 1 98 ? 26.225 10.651 -44.034 1.00 86.75 98 ASN A O 1
ATOM 780 N N . ASP A 1 99 ? 28.206 10.650 -45.080 1.00 86.94 99 ASP A N 1
ATOM 781 C CA . ASP A 1 99 ? 27.767 11.546 -46.158 1.00 86.94 99 ASP A CA 1
ATOM 782 C C . ASP A 1 99 ? 27.122 10.754 -47.303 1.00 86.94 99 ASP A C 1
ATOM 784 O O . ASP A 1 99 ? 26.036 11.115 -47.763 1.00 86.94 99 ASP A O 1
ATOM 788 N N . VAL A 1 100 ? 27.675 9.582 -47.644 1.00 90.06 100 VAL A N 1
ATOM 789 C CA . VAL A 1 100 ? 27.024 8.617 -48.548 1.00 90.06 100 VAL A CA 1
ATOM 790 C C . VAL A 1 100 ? 25.643 8.213 -48.036 1.00 90.06 100 VAL A C 1
ATOM 792 O O . VAL A 1 100 ? 24.688 8.165 -48.811 1.00 90.06 100 VAL A O 1
ATOM 795 N N . ALA A 1 101 ? 25.488 7.971 -46.733 1.00 87.38 101 ALA A N 1
ATOM 796 C CA . ALA A 1 101 ? 24.199 7.572 -46.181 1.00 87.38 101 ALA A CA 1
ATOM 797 C C . ALA A 1 101 ? 23.116 8.667 -46.282 1.00 87.38 101 ALA A C 1
ATOM 799 O O . ALA A 1 101 ? 21.943 8.348 -46.498 1.00 87.38 101 ALA A O 1
ATOM 800 N N . LYS A 1 102 ? 23.489 9.955 -46.225 1.00 87.50 102 LYS A N 1
ATOM 801 C CA . LYS A 1 102 ? 22.568 11.080 -46.487 1.00 87.50 102 LYS A CA 1
ATOM 802 C C . LYS A 1 102 ? 22.130 11.108 -47.952 1.00 87.50 102 LYS A C 1
ATOM 804 O O . LYS A 1 102 ? 20.944 11.290 -48.235 1.00 87.50 102 LYS A O 1
ATOM 809 N N . GLU A 1 103 ? 23.054 10.881 -48.885 1.00 87.62 103 GLU A N 1
ATOM 810 C CA . GLU A 1 103 ? 22.731 10.797 -50.313 1.00 87.62 103 GLU A CA 1
ATOM 811 C C . GLU A 1 103 ? 21.849 9.580 -50.636 1.00 87.62 103 GLU A C 1
ATOM 813 O O . GLU A 1 103 ? 20.839 9.729 -51.326 1.00 87.62 103 GLU A O 1
ATOM 818 N N . LEU A 1 104 ? 22.137 8.403 -50.069 1.00 88.50 104 LEU A N 1
ATOM 819 C CA . LEU A 1 104 ? 21.284 7.214 -50.197 1.00 88.50 104 LEU A CA 1
ATOM 820 C C . LEU A 1 104 ? 19.892 7.426 -49.575 1.00 88.50 104 LEU A C 1
ATOM 822 O O . LEU A 1 104 ? 18.899 7.005 -50.164 1.00 88.50 104 LEU A O 1
ATOM 826 N N . SER A 1 105 ? 19.785 8.130 -48.442 1.00 85.12 105 SER A N 1
ATOM 827 C CA . SER A 1 105 ? 18.499 8.535 -47.841 1.00 85.12 105 SER A CA 1
ATOM 828 C C . SER A 1 105 ? 17.702 9.455 -48.781 1.00 85.12 105 SER A C 1
ATOM 830 O O . SER A 1 105 ? 16.499 9.265 -48.976 1.00 85.12 105 SER A O 1
ATOM 832 N N . SER A 1 106 ? 18.371 10.405 -49.444 1.00 86.12 106 SER A N 1
ATOM 833 C CA . SER A 1 106 ? 17.766 11.270 -50.469 1.00 86.12 106 SER A CA 1
ATOM 834 C C . SER A 1 106 ? 17.318 10.493 -51.717 1.00 86.12 106 SER A C 1
ATOM 836 O O . SER A 1 106 ? 16.233 10.743 -52.248 1.00 86.12 106 SER A O 1
ATOM 838 N N . LEU A 1 107 ? 18.114 9.517 -52.165 1.00 84.75 107 LEU A N 1
ATOM 839 C CA . LEU A 1 107 ? 17.804 8.637 -53.296 1.00 84.75 107 LEU A CA 1
ATOM 840 C C . LEU A 1 107 ? 16.603 7.724 -52.990 1.00 84.75 107 LEU A C 1
ATOM 842 O O . LEU A 1 107 ? 15.704 7.564 -53.816 1.00 84.75 107 LEU A O 1
ATOM 846 N N . LEU A 1 108 ? 16.551 7.169 -51.778 1.00 79.38 108 LEU A N 1
ATOM 847 C CA . LEU A 1 108 ? 15.483 6.287 -51.307 1.00 79.38 108 LEU A CA 1
ATOM 848 C C . LEU A 1 108 ? 14.134 7.016 -51.188 1.00 79.38 108 LEU A C 1
ATOM 850 O O . LEU A 1 108 ? 13.102 6.461 -51.565 1.00 79.38 108 LEU A O 1
ATOM 854 N N . LYS A 1 109 ? 14.151 8.290 -50.770 1.00 77.69 109 LYS A N 1
ATOM 855 C CA . LYS A 1 109 ? 12.983 9.193 -50.782 1.00 77.69 109 LYS A CA 1
ATOM 856 C C . LYS A 1 109 ? 12.435 9.453 -52.203 1.00 77.69 109 LYS A C 1
ATOM 858 O O . LYS A 1 109 ? 11.292 9.886 -52.330 1.00 77.69 109 LYS A O 1
ATOM 863 N N . GLN A 1 110 ? 13.209 9.175 -53.259 1.00 80.31 110 GLN A N 1
ATOM 864 C CA . GLN A 1 110 ? 12.822 9.361 -54.668 1.00 80.31 110 GLN A CA 1
ATOM 865 C C . GLN A 1 110 ? 12.481 8.049 -55.399 1.00 80.31 110 GLN A C 1
ATOM 867 O O . GLN A 1 110 ? 11.670 8.066 -56.325 1.00 80.31 110 GLN A O 1
ATOM 872 N N . ASN A 1 111 ? 13.081 6.913 -55.017 1.00 80.06 111 ASN A N 1
ATOM 873 C CA . ASN A 1 111 ? 12.907 5.634 -55.712 1.00 80.06 111 ASN A CA 1
ATOM 874 C C . ASN A 1 111 ? 12.838 4.434 -54.747 1.00 80.06 111 ASN A C 1
ATOM 876 O O . ASN A 1 111 ? 13.851 3.826 -54.394 1.00 80.06 111 ASN A O 1
ATOM 880 N N . THR A 1 112 ? 11.617 4.018 -54.400 1.00 74.62 112 THR A N 1
ATOM 881 C CA . THR A 1 112 ? 11.354 2.868 -53.515 1.00 74.62 112 THR A CA 1
ATOM 882 C C . THR A 1 112 ? 11.865 1.528 -54.056 1.00 74.62 112 THR A C 1
ATOM 884 O O . THR A 1 112 ? 12.110 0.614 -53.272 1.00 74.62 112 THR A O 1
ATOM 887 N N . LYS A 1 113 ? 12.129 1.394 -55.367 1.00 78.19 113 LYS A N 1
ATOM 888 C CA . LYS A 1 113 ? 12.689 0.161 -55.968 1.00 78.19 113 LYS A CA 1
ATOM 889 C C . LYS A 1 113 ? 14.142 -0.124 -55.562 1.00 78.19 113 LYS A C 1
ATOM 891 O O . LYS A 1 113 ? 14.672 -1.188 -55.881 1.00 78.19 113 LYS A O 1
ATOM 896 N N . LEU A 1 114 ? 14.789 0.822 -54.880 1.00 83.25 114 LEU A N 1
ATOM 897 C CA . LEU A 1 114 ? 16.136 0.685 -54.325 1.00 83.25 114 LEU A CA 1
ATOM 898 C C . LEU A 1 114 ? 16.127 0.408 -52.814 1.00 83.25 114 LEU A C 1
ATOM 900 O O . LEU A 1 114 ? 17.191 0.309 -52.214 1.00 83.25 114 LEU A O 1
ATOM 904 N N . MET A 1 115 ? 14.953 0.250 -52.192 1.00 83.38 115 MET A N 1
ATOM 905 C CA . MET A 1 115 ? 14.832 0.086 -50.740 1.00 83.38 115 MET A CA 1
ATOM 906 C C . MET A 1 115 ? 15.628 -1.105 -50.200 1.00 83.38 115 MET A C 1
ATOM 908 O O . MET A 1 115 ? 16.403 -0.927 -49.270 1.00 83.38 115 MET A O 1
ATOM 912 N N . VAL A 1 116 ? 15.510 -2.289 -50.807 1.00 84.94 116 VAL A N 1
ATOM 913 C CA . VAL A 1 116 ? 16.225 -3.495 -50.348 1.00 84.94 116 VAL A CA 1
ATOM 914 C C . VAL A 1 116 ? 17.755 -3.300 -50.286 1.00 84.94 116 VAL A C 1
ATOM 916 O O . VAL A 1 116 ? 18.297 -3.446 -49.193 1.00 84.94 116 VAL A O 1
ATOM 919 N N . PRO A 1 117 ? 18.470 -2.930 -51.372 1.00 86.56 117 PRO A N 1
ATOM 920 C CA . PRO A 1 117 ? 19.924 -2.749 -51.308 1.00 86.56 117 PRO A CA 1
ATOM 921 C C . PRO A 1 117 ? 20.361 -1.529 -50.489 1.00 86.56 117 PRO A C 1
ATOM 923 O O . PRO A 1 117 ? 21.453 -1.553 -49.932 1.00 86.56 117 PRO A O 1
ATOM 926 N N . ILE A 1 118 ? 19.538 -0.476 -50.374 1.00 88.06 118 ILE A N 1
ATOM 927 C CA . ILE A 1 118 ? 19.868 0.676 -49.519 1.00 88.06 118 ILE A CA 1
ATOM 928 C C . ILE A 1 118 ? 19.773 0.300 -48.031 1.00 88.06 118 ILE A C 1
ATOM 930 O O . ILE A 1 118 ? 20.652 0.679 -47.264 1.00 88.06 118 ILE A O 1
ATOM 934 N N . LEU A 1 119 ? 18.774 -0.489 -47.618 1.00 84.88 119 LEU A N 1
ATOM 935 C CA . LEU A 1 119 ? 18.689 -1.011 -46.246 1.00 84.88 119 LEU A CA 1
ATOM 936 C C . LEU A 1 119 ? 19.833 -1.989 -45.928 1.00 84.88 119 LEU A C 1
ATOM 938 O O . LEU A 1 119 ? 20.382 -1.947 -44.830 1.00 84.88 119 LEU A O 1
ATOM 942 N N . ASP A 1 120 ? 20.215 -2.835 -46.887 1.00 85.12 120 ASP A N 1
ATOM 943 C CA . ASP A 1 120 ? 21.340 -3.773 -46.756 1.00 85.12 120 ASP A CA 1
ATOM 944 C C . ASP A 1 120 ? 22.683 -3.025 -46.600 1.00 85.12 120 ASP A C 1
ATOM 946 O O . ASP A 1 120 ? 23.474 -3.327 -45.703 1.00 85.12 120 ASP A O 1
ATOM 950 N N . ALA A 1 121 ? 22.884 -1.952 -47.380 1.00 87.56 121 ALA A N 1
ATOM 951 C CA . ALA A 1 121 ? 23.999 -1.021 -47.207 1.00 87.56 121 ALA A CA 1
ATOM 952 C C . ALA A 1 121 ? 23.940 -0.289 -45.851 1.00 87.56 121 ALA A C 1
ATOM 954 O O . ALA A 1 121 ? 24.940 -0.231 -45.144 1.00 87.56 121 ALA A O 1
ATOM 955 N N . PHE A 1 122 ? 22.782 0.215 -45.413 1.00 87.00 122 PHE A N 1
ATOM 956 C CA . PHE A 1 122 ? 22.647 0.850 -44.092 1.00 87.00 122 PHE A CA 1
ATOM 957 C C . PHE A 1 122 ? 22.883 -0.112 -42.911 1.00 87.00 122 PHE A C 1
ATOM 959 O O . PHE A 1 122 ? 23.255 0.345 -41.837 1.00 87.00 122 PHE A O 1
ATOM 966 N N . SER A 1 123 ? 22.691 -1.427 -43.079 1.00 84.19 123 SER A N 1
ATOM 967 C CA . SER A 1 123 ? 23.060 -2.446 -42.077 1.00 84.19 123 SER A CA 1
ATOM 968 C C . SER A 1 123 ? 24.549 -2.821 -42.070 1.00 84.19 123 SER A C 1
ATOM 970 O O . SER A 1 123 ? 24.960 -3.618 -41.228 1.00 84.19 123 SER A O 1
ATOM 972 N N . SER A 1 124 ? 25.352 -2.297 -43.000 1.00 85.88 124 SER A N 1
ATOM 973 C CA . SER A 1 124 ? 26.776 -2.635 -43.156 1.00 85.88 124 SER A CA 1
ATOM 974 C C . SER A 1 124 ? 27.716 -1.420 -43.191 1.00 85.88 124 SER A C 1
ATOM 976 O O . SER A 1 124 ? 28.903 -1.569 -42.915 1.00 85.88 124 SER A O 1
ATOM 978 N N . LEU A 1 125 ? 27.199 -0.216 -43.457 1.00 86.69 125 LEU A N 1
ATOM 979 C CA . LEU A 1 125 ? 27.901 1.058 -43.284 1.00 86.69 125 LEU A CA 1
ATOM 980 C C . LEU A 1 125 ? 27.965 1.462 -41.800 1.00 86.69 125 LEU A C 1
ATOM 982 O O . LEU A 1 125 ? 27.014 1.284 -41.041 1.00 86.69 125 LEU A O 1
ATOM 986 N N . ASN A 1 126 ? 29.072 2.087 -41.404 1.00 84.75 126 ASN A N 1
ATOM 987 C CA . ASN A 1 126 ? 29.306 2.574 -40.042 1.00 84.75 126 ASN A CA 1
ATOM 988 C C . ASN A 1 126 ? 28.660 3.961 -39.833 1.00 84.75 126 ASN A C 1
ATOM 990 O O . ASN A 1 126 ? 29.284 5.004 -40.046 1.00 84.75 126 ASN A O 1
ATOM 994 N N . LEU A 1 127 ? 27.366 3.973 -39.503 1.00 86.06 127 LEU A N 1
ATOM 995 C CA . LEU A 1 127 ? 26.564 5.195 -39.361 1.00 86.06 127 LEU A CA 1
ATOM 996 C C . LEU A 1 127 ? 26.633 5.783 -37.944 1.00 86.06 127 LEU A C 1
ATOM 998 O O . LEU A 1 127 ? 26.696 5.051 -36.957 1.00 86.06 127 LEU A O 1
ATOM 1002 N N . SER A 1 128 ? 26.534 7.111 -37.823 1.00 84.50 128 SER A N 1
ATOM 1003 C CA . SER A 1 128 ? 26.309 7.754 -36.524 1.00 84.50 128 SER A CA 1
ATOM 1004 C C . SER A 1 128 ? 24.933 7.384 -35.955 1.00 84.50 128 SER A C 1
ATOM 1006 O O . SER A 1 128 ? 23.966 7.199 -36.699 1.00 84.50 128 SER A O 1
ATOM 1008 N N . ALA A 1 129 ? 24.821 7.318 -34.624 1.00 79.69 129 ALA A N 1
ATOM 1009 C CA . ALA A 1 129 ? 23.564 6.983 -33.948 1.00 79.69 129 ALA A CA 1
ATOM 1010 C C . ALA A 1 129 ? 22.421 7.962 -34.292 1.00 79.69 129 ALA A C 1
ATOM 1012 O O . ALA A 1 129 ? 21.275 7.546 -34.456 1.00 79.69 129 ALA A O 1
ATOM 1013 N N . GLU A 1 130 ? 22.739 9.248 -34.477 1.00 81.12 130 GLU A N 1
ATOM 1014 C CA . GLU A 1 130 ? 21.792 10.281 -34.922 1.00 81.12 130 GLU A CA 1
ATOM 1015 C C . GLU A 1 130 ? 21.210 9.955 -36.309 1.00 81.12 130 GLU A C 1
ATOM 1017 O O . GLU A 1 130 ? 19.992 9.938 -36.492 1.00 81.12 130 GLU A O 1
ATOM 1022 N N . LEU A 1 131 ? 22.076 9.641 -37.280 1.00 81.88 131 LEU A N 1
ATOM 1023 C CA . LEU A 1 131 ? 21.676 9.364 -38.661 1.00 81.88 131 LEU A CA 1
ATOM 1024 C C . LEU A 1 131 ? 20.953 8.018 -38.787 1.00 81.88 131 LEU A C 1
ATOM 1026 O O . LEU A 1 131 ? 19.957 7.915 -39.502 1.00 81.88 131 LEU A O 1
ATOM 1030 N N . LEU A 1 132 ? 21.410 7.002 -38.050 1.00 82.44 132 LEU A N 1
ATOM 1031 C CA . LEU A 1 132 ? 20.727 5.716 -37.934 1.00 82.44 132 LEU A CA 1
ATOM 1032 C C . LEU A 1 132 ? 19.317 5.892 -37.348 1.00 82.44 132 LEU A C 1
ATOM 1034 O O . LEU A 1 132 ? 18.383 5.248 -37.824 1.00 82.44 132 LEU A O 1
ATOM 1038 N N . THR A 1 133 ? 19.133 6.797 -36.381 1.00 81.19 133 THR A N 1
ATOM 1039 C CA . THR A 1 133 ? 17.815 7.106 -35.803 1.00 81.19 133 THR A CA 1
ATOM 1040 C C . THR A 1 133 ? 16.900 7.819 -36.806 1.00 81.19 133 THR A C 1
ATOM 1042 O O . THR A 1 133 ? 15.748 7.405 -36.949 1.00 81.19 133 THR A O 1
ATOM 1045 N N . GLU A 1 134 ? 17.391 8.813 -37.567 1.00 82.44 134 GLU A N 1
ATOM 1046 C CA . GLU A 1 134 ? 16.606 9.448 -38.650 1.00 82.44 134 GLU A CA 1
ATOM 1047 C C . GLU A 1 134 ? 16.159 8.403 -39.686 1.00 82.44 134 GLU A C 1
ATOM 1049 O O . GLU A 1 134 ? 14.981 8.329 -40.047 1.00 82.44 134 GLU A O 1
ATOM 1054 N N . VAL A 1 135 ? 17.090 7.550 -40.132 1.00 81.69 135 VAL A N 1
ATOM 1055 C CA . VAL A 1 135 ? 16.807 6.470 -41.084 1.00 81.69 135 VAL A CA 1
ATOM 1056 C C . VAL A 1 135 ? 15.791 5.486 -40.501 1.00 81.69 135 VAL A C 1
ATOM 1058 O O . VAL A 1 135 ? 14.816 5.168 -41.179 1.00 81.69 135 VAL A O 1
ATOM 1061 N N . ARG A 1 136 ? 15.947 5.045 -39.245 1.00 82.19 136 ARG A N 1
ATOM 1062 C CA . ARG A 1 136 ? 15.015 4.122 -38.575 1.00 82.19 136 ARG A CA 1
ATOM 1063 C C . ARG A 1 136 ? 13.603 4.700 -38.503 1.00 82.19 136 ARG A C 1
ATOM 1065 O O . ARG A 1 136 ? 12.657 4.021 -38.897 1.00 82.19 136 ARG A O 1
ATOM 1072 N N . GLN A 1 137 ? 13.452 5.954 -38.077 1.00 81.19 137 GLN A N 1
ATOM 1073 C CA . GLN A 1 137 ? 12.151 6.632 -38.022 1.00 81.19 137 GLN A CA 1
ATOM 1074 C C . GLN A 1 137 ? 11.523 6.794 -39.415 1.00 81.19 137 GLN A C 1
ATOM 1076 O O . GLN A 1 137 ? 10.330 6.535 -39.592 1.00 81.19 137 GLN A O 1
ATOM 1081 N N . TRP A 1 138 ? 12.313 7.153 -40.431 1.00 79.94 138 TRP A N 1
ATOM 1082 C CA . TRP A 1 138 ? 11.821 7.262 -41.806 1.00 79.94 138 TRP A CA 1
ATOM 1083 C C . TRP A 1 138 ? 11.380 5.900 -42.377 1.00 79.94 138 TRP A C 1
ATOM 1085 O O . TRP A 1 138 ? 10.308 5.795 -42.982 1.00 79.94 138 TRP A O 1
ATOM 1095 N N . VAL A 1 139 ? 12.153 4.838 -42.135 1.00 80.00 139 VAL A N 1
ATOM 1096 C CA . VAL A 1 139 ? 11.838 3.465 -42.563 1.00 80.00 139 VAL A CA 1
ATOM 1097 C C . VAL A 1 139 ? 10.566 2.950 -41.878 1.00 80.00 139 VAL A C 1
ATOM 1099 O O . VAL A 1 139 ? 9.683 2.423 -42.552 1.00 80.00 139 VAL A O 1
ATOM 1102 N N . MET A 1 140 ? 10.402 3.193 -40.572 1.00 79.12 140 MET A N 1
ATOM 1103 C CA . MET A 1 140 ? 9.146 2.930 -39.854 1.00 79.12 140 MET A CA 1
ATOM 1104 C C . MET A 1 140 ? 7.965 3.680 -40.496 1.00 79.12 140 MET A C 1
ATOM 1106 O O . MET A 1 140 ? 6.916 3.088 -40.741 1.00 79.12 140 MET A O 1
ATOM 1110 N N . SER A 1 141 ? 8.137 4.966 -40.835 1.00 80.00 141 SER A N 1
ATOM 1111 C CA . SER A 1 141 ? 7.063 5.787 -41.421 1.00 80.00 141 SER A CA 1
ATOM 1112 C C . SER A 1 141 ? 6.610 5.334 -42.818 1.00 80.00 141 SER A C 1
ATOM 1114 O O . SER A 1 141 ? 5.466 5.578 -43.202 1.00 80.00 141 SER A O 1
ATOM 1116 N N . THR A 1 142 ? 7.478 4.650 -43.574 1.00 76.25 142 THR A N 1
ATOM 1117 C CA . THR A 1 142 ? 7.165 4.147 -44.923 1.00 76.25 142 THR A CA 1
ATOM 1118 C C . THR A 1 142 ? 6.630 2.717 -44.950 1.00 76.25 142 THR A C 1
ATOM 1120 O O . THR A 1 142 ? 6.089 2.306 -45.975 1.00 76.25 142 THR A O 1
ATOM 1123 N N . LEU A 1 143 ? 6.669 1.987 -43.830 1.00 76.31 143 LEU A N 1
ATOM 1124 C CA . LEU A 1 143 ? 6.169 0.610 -43.710 1.00 76.31 143 LEU A CA 1
ATOM 1125 C C . LEU A 1 143 ? 4.711 0.444 -44.188 1.00 76.31 143 LEU A C 1
ATOM 1127 O O . LEU A 1 143 ? 4.365 -0.570 -44.788 1.00 76.31 143 LEU A O 1
ATOM 1131 N N . CYS A 1 144 ? 3.867 1.460 -43.984 1.00 74.44 144 CYS A N 1
ATOM 1132 C CA . CYS A 1 144 ? 2.462 1.476 -44.412 1.00 74.44 144 CYS A CA 1
ATOM 1133 C C . CYS A 1 144 ? 2.247 1.697 -45.926 1.00 74.44 144 CYS A C 1
ATOM 1135 O O . CYS A 1 144 ? 1.103 1.685 -46.378 1.00 74.44 144 CYS A O 1
ATOM 1137 N N . ALA A 1 145 ? 3.308 1.953 -46.699 1.00 74.88 145 ALA A N 1
ATOM 1138 C CA . ALA A 1 145 ? 3.251 2.374 -48.103 1.00 74.88 145 ALA A CA 1
ATOM 1139 C C . ALA A 1 145 ? 4.089 1.490 -49.053 1.00 74.88 145 ALA A C 1
ATOM 1141 O O . ALA A 1 145 ? 4.332 1.876 -50.197 1.00 74.88 145 ALA A O 1
ATOM 1142 N N . VAL A 1 146 ? 4.549 0.327 -48.583 1.00 77.56 146 VAL A N 1
ATOM 1143 C CA . VAL A 1 146 ? 5.464 -0.576 -49.298 1.00 77.56 146 VAL A CA 1
ATOM 1144 C C . VAL A 1 146 ? 4.822 -1.954 -49.499 1.00 77.56 146 VAL A C 1
ATOM 1146 O O . VAL A 1 146 ? 4.057 -2.425 -48.658 1.00 77.56 146 VAL A O 1
ATOM 1149 N N . ASP A 1 147 ? 5.138 -2.609 -50.619 1.00 79.38 147 ASP A N 1
ATOM 1150 C CA . ASP A 1 147 ? 4.647 -3.950 -50.947 1.00 79.38 147 ASP A CA 1
ATOM 1151 C C . ASP A 1 147 ? 5.083 -5.013 -49.919 1.00 79.38 147 ASP A C 1
ATOM 1153 O O . ASP A 1 147 ? 6.211 -5.014 -49.415 1.00 79.38 147 ASP A O 1
ATOM 1157 N N . LEU A 1 148 ? 4.194 -5.979 -49.656 1.00 78.44 148 LEU A N 1
ATOM 1158 C CA . LEU A 1 148 ? 4.368 -7.019 -48.627 1.00 78.44 148 LEU A CA 1
ATOM 1159 C C . LEU A 1 148 ? 5.635 -7.879 -48.799 1.00 78.44 148 LEU A C 1
ATOM 1161 O O . LEU A 1 148 ? 6.109 -8.461 -47.828 1.00 78.44 148 LEU A O 1
ATOM 1165 N N . GLU A 1 149 ? 6.199 -7.945 -50.007 1.00 81.50 149 GLU A N 1
ATOM 1166 C CA . GLU A 1 149 ? 7.440 -8.675 -50.305 1.00 81.50 149 GLU A CA 1
ATOM 1167 C C . GLU A 1 149 ? 8.685 -8.035 -49.660 1.00 81.50 149 GLU A C 1
ATOM 1169 O O . GLU A 1 149 ? 9.649 -8.735 -49.352 1.00 81.50 149 GLU A O 1
ATOM 1174 N N . VAL A 1 150 ? 8.668 -6.718 -49.416 1.00 78.19 150 VAL A N 1
ATOM 1175 C CA . VAL A 1 150 ? 9.808 -5.955 -48.866 1.00 78.19 150 VAL A CA 1
ATOM 1176 C C . VAL A 1 150 ? 9.704 -5.779 -47.344 1.00 78.19 150 VAL A C 1
ATOM 1178 O O . VAL A 1 150 ? 10.720 -5.599 -46.670 1.00 78.19 150 VAL A O 1
ATOM 1181 N N . VAL A 1 151 ? 8.502 -5.917 -46.770 1.00 81.56 151 VAL A N 1
ATOM 1182 C CA . VAL A 1 151 ? 8.245 -5.824 -45.318 1.00 81.56 151 VAL A CA 1
ATOM 1183 C C . VAL A 1 151 ? 9.200 -6.683 -44.463 1.00 81.56 151 VAL A C 1
ATOM 1185 O O . VAL A 1 151 ? 9.717 -6.153 -43.478 1.00 81.56 151 VAL A O 1
ATOM 1188 N N . PRO A 1 152 ? 9.536 -7.947 -44.807 1.00 82.38 152 PRO A N 1
ATOM 1189 C CA . PRO A 1 152 ? 10.497 -8.735 -44.028 1.00 82.38 152 PRO A CA 1
ATOM 1190 C C . PRO A 1 152 ? 11.908 -8.131 -43.985 1.00 82.38 152 PRO A C 1
ATOM 1192 O O . PRO A 1 152 ? 12.602 -8.279 -42.981 1.00 82.38 152 PRO A O 1
ATOM 1195 N N . VAL A 1 153 ? 12.332 -7.427 -45.043 1.00 81.19 153 VAL A N 1
ATOM 1196 C CA . VAL A 1 153 ? 13.634 -6.739 -45.100 1.00 81.19 153 VAL A CA 1
ATOM 1197 C C . VAL A 1 153 ? 13.619 -5.499 -44.208 1.00 81.19 153 VAL A C 1
ATOM 1199 O O . VAL A 1 153 ? 14.557 -5.294 -43.443 1.00 81.19 153 VAL A O 1
ATOM 1202 N N . ILE A 1 154 ? 12.529 -4.724 -44.240 1.00 80.75 154 ILE A N 1
ATOM 1203 C CA . ILE A 1 154 ? 12.317 -3.569 -43.353 1.00 80.75 154 ILE A CA 1
ATOM 1204 C C . ILE A 1 154 ? 12.338 -4.001 -41.882 1.00 80.75 154 ILE A C 1
ATOM 1206 O O . ILE A 1 154 ? 13.081 -3.437 -41.080 1.00 80.75 154 ILE A O 1
ATOM 1210 N N . VAL A 1 155 ? 11.565 -5.030 -41.524 1.00 81.62 155 VAL A N 1
ATOM 1211 C CA . VAL A 1 155 ? 11.500 -5.538 -40.145 1.00 81.62 155 VAL A CA 1
ATOM 1212 C C . VAL A 1 155 ? 12.854 -6.099 -39.704 1.00 81.62 155 VAL A C 1
ATOM 1214 O O . VAL A 1 155 ? 13.282 -5.825 -38.584 1.00 81.62 155 VAL A O 1
ATOM 1217 N N . LYS A 1 156 ? 13.580 -6.811 -40.581 1.00 81.00 156 LYS A N 1
ATOM 1218 C CA . LYS A 1 156 ? 14.955 -7.249 -40.295 1.00 81.00 156 LYS A CA 1
ATOM 1219 C C . LYS A 1 156 ? 15.867 -6.049 -40.017 1.00 81.00 156 LYS A C 1
ATOM 1221 O O . LYS A 1 156 ? 16.549 -6.065 -38.998 1.00 81.00 156 LYS A O 1
ATOM 1226 N N . PHE A 1 157 ? 15.860 -5.029 -40.880 1.00 83.31 157 PHE A N 1
ATOM 1227 C CA . PHE A 1 157 ? 16.668 -3.815 -40.721 1.00 83.31 157 PHE A CA 1
ATOM 1228 C C . PHE A 1 157 ? 16.402 -3.131 -39.375 1.00 83.31 157 PHE A C 1
ATOM 1230 O O . PHE A 1 157 ? 17.340 -2.897 -38.616 1.00 83.31 157 PHE A O 1
ATOM 1237 N N . VAL A 1 158 ? 15.133 -2.879 -39.034 1.00 81.06 158 VAL A N 1
ATOM 1238 C CA . VAL A 1 158 ? 14.755 -2.253 -37.755 1.00 81.06 158 VAL A CA 1
ATOM 1239 C C . VAL A 1 158 ? 15.239 -3.099 -36.571 1.00 81.06 158 VAL A C 1
ATOM 1241 O O . VAL A 1 158 ? 15.923 -2.584 -35.694 1.00 81.06 158 VAL A O 1
ATOM 1244 N N . LEU A 1 159 ? 14.986 -4.411 -36.570 1.00 76.69 159 LEU A N 1
ATOM 1245 C CA . LEU A 1 159 ? 15.398 -5.296 -35.470 1.00 76.69 159 LEU A CA 1
ATOM 1246 C C . LEU A 1 159 ? 16.920 -5.516 -35.358 1.00 76.69 159 LEU A C 1
ATOM 1248 O O . LEU A 1 159 ? 17.376 -5.958 -34.310 1.00 76.69 159 LEU A O 1
ATOM 1252 N N . HIS A 1 160 ? 17.706 -5.230 -36.403 1.00 79.81 160 HIS A N 1
ATOM 1253 C CA . HIS A 1 160 ? 19.179 -5.268 -36.351 1.00 79.81 160 HIS A CA 1
ATOM 1254 C C . HIS A 1 160 ? 19.802 -3.901 -36.007 1.00 79.81 160 HIS A C 1
ATOM 1256 O O . HIS A 1 160 ? 20.988 -3.846 -35.696 1.00 79.81 160 HIS A O 1
ATOM 1262 N N . THR A 1 161 ? 19.028 -2.809 -36.061 1.00 76.12 161 THR A N 1
ATOM 1263 C CA . THR A 1 161 ? 19.502 -1.430 -35.814 1.00 76.12 161 THR A CA 1
ATOM 1264 C C . THR A 1 161 ? 18.939 -0.796 -34.538 1.00 76.12 161 THR A C 1
ATOM 1266 O O . THR A 1 161 ? 19.413 0.254 -34.114 1.00 76.12 161 THR A O 1
ATOM 1269 N N . VAL A 1 162 ? 17.959 -1.420 -33.884 1.00 77.06 162 VAL A N 1
ATOM 1270 C CA . VAL A 1 162 ? 17.543 -1.080 -32.514 1.00 77.06 162 VAL A CA 1
ATOM 1271 C C . VAL A 1 162 ? 18.534 -1.687 -31.519 1.00 77.06 162 VAL A C 1
ATOM 1273 O O . VAL A 1 162 ? 18.713 -2.905 -31.495 1.00 77.06 162 VAL A O 1
ATOM 1276 N N . THR A 1 163 ? 19.151 -0.866 -30.662 1.00 74.88 163 THR A N 1
ATOM 1277 C CA . THR A 1 163 ? 19.888 -1.398 -29.504 1.00 74.88 163 THR A CA 1
ATOM 1278 C C . THR A 1 163 ? 18.916 -1.762 -28.370 1.00 74.88 163 THR A C 1
ATOM 1280 O O . THR A 1 163 ? 17.829 -1.182 -28.281 1.00 74.88 163 THR A O 1
ATOM 1283 N N . PRO A 1 164 ? 19.286 -2.667 -27.443 1.00 71.06 164 PRO A N 1
ATOM 1284 C CA . PRO A 1 164 ? 18.482 -2.924 -26.247 1.00 71.06 164 PRO A CA 1
ATOM 1285 C C . PRO A 1 164 ? 18.256 -1.682 -25.367 1.00 71.06 164 PRO A C 1
ATOM 1287 O O . PRO A 1 164 ? 17.283 -1.654 -24.620 1.00 71.06 164 PRO A O 1
ATOM 1290 N N . SER A 1 165 ? 19.124 -0.664 -25.456 1.00 72.31 165 SER A N 1
ATOM 1291 C CA . SER A 1 165 ? 18.963 0.596 -24.718 1.00 72.31 165 SER A CA 1
ATOM 1292 C C . SER A 1 165 ? 17.897 1.487 -25.356 1.00 72.31 165 SER A C 1
ATOM 1294 O O . SER A 1 165 ? 17.059 2.024 -24.642 1.00 72.31 165 SER A O 1
ATOM 1296 N N . ASP A 1 166 ? 17.878 1.590 -26.690 1.00 74.00 166 ASP A N 1
ATOM 1297 C CA . ASP A 1 166 ? 16.860 2.333 -27.444 1.00 74.00 166 ASP A CA 1
ATOM 1298 C C . ASP A 1 166 ? 15.457 1.788 -27.148 1.00 74.00 166 ASP A C 1
ATOM 1300 O O . ASP A 1 166 ? 14.535 2.539 -26.843 1.00 74.00 166 ASP A O 1
ATOM 1304 N N . ALA A 1 167 ? 15.307 0.459 -27.203 1.00 77.94 167 ALA A N 1
ATOM 1305 C CA . ALA A 1 167 ? 14.039 -0.210 -26.930 1.00 77.94 167 ALA A CA 1
ATOM 1306 C C . ALA A 1 167 ? 13.576 0.001 -25.480 1.00 77.94 167 ALA A C 1
ATOM 1308 O O . ALA A 1 167 ? 12.381 0.156 -25.232 1.00 77.94 167 ALA A O 1
ATOM 1309 N N . LEU A 1 168 ? 14.510 0.021 -24.522 1.00 81.25 168 LEU A N 1
ATOM 1310 C CA . LEU A 1 168 ? 14.205 0.305 -23.123 1.00 81.25 168 LEU A CA 1
ATOM 1311 C C . LEU A 1 168 ? 13.783 1.769 -22.922 1.00 81.25 168 LEU A C 1
ATOM 1313 O O . LEU A 1 168 ? 12.835 2.020 -22.181 1.00 81.25 168 LEU A O 1
ATOM 1317 N N . GLU A 1 169 ? 14.426 2.719 -23.605 1.00 84.69 169 GLU A N 1
ATOM 1318 C CA . GLU A 1 169 ? 14.050 4.135 -23.559 1.00 84.69 169 GLU A CA 1
ATOM 1319 C C . GLU A 1 169 ? 12.656 4.378 -24.150 1.00 84.69 169 GLU A C 1
ATOM 1321 O O . GLU A 1 169 ? 11.823 5.010 -23.501 1.00 84.69 169 GLU A O 1
ATOM 1326 N N . GLU A 1 170 ? 12.364 3.819 -25.330 1.00 83.94 170 GLU A N 1
ATOM 1327 C CA . GLU A 1 170 ? 11.044 3.917 -25.969 1.00 83.94 170 GLU A CA 1
ATOM 1328 C C . GLU A 1 170 ? 9.939 3.302 -25.078 1.00 83.94 170 GLU A C 1
ATOM 1330 O O . GLU A 1 170 ? 8.865 3.891 -24.930 1.00 83.94 170 GLU A O 1
ATOM 1335 N N . VAL A 1 171 ? 10.210 2.174 -24.401 1.00 87.56 171 VAL A N 1
ATOM 1336 C CA . VAL A 1 171 ? 9.282 1.557 -23.431 1.00 87.56 171 VAL A CA 1
ATOM 1337 C C . VAL A 1 171 ? 9.091 2.419 -22.178 1.00 87.56 171 VAL A C 1
ATOM 1339 O O . VAL A 1 171 ? 7.955 2.614 -21.747 1.00 87.56 171 VAL A O 1
ATOM 1342 N N . ILE A 1 172 ? 10.160 2.969 -21.595 1.00 87.94 172 ILE A N 1
ATOM 1343 C CA . ILE A 1 172 ? 10.062 3.836 -20.408 1.00 87.94 172 ILE A CA 1
ATOM 1344 C C . ILE A 1 172 ? 9.308 5.128 -20.747 1.00 87.94 172 ILE A C 1
ATOM 1346 O O . ILE A 1 172 ? 8.429 5.529 -19.987 1.00 87.94 172 ILE A O 1
ATOM 1350 N N . ALA A 1 173 ? 9.573 5.747 -21.900 1.00 87.69 173 ALA A N 1
ATOM 1351 C CA . ALA A 1 173 ? 8.858 6.936 -22.360 1.00 87.69 173 ALA A CA 1
ATOM 1352 C C . ALA A 1 173 ? 7.360 6.664 -22.608 1.00 87.69 173 ALA A C 1
ATOM 1354 O O . ALA A 1 173 ? 6.512 7.488 -22.247 1.00 87.69 173 ALA A O 1
ATOM 1355 N N . ALA A 1 174 ? 7.012 5.496 -23.159 1.00 88.81 174 ALA A N 1
ATOM 1356 C CA . ALA A 1 174 ? 5.621 5.067 -23.299 1.00 88.81 174 ALA A CA 1
ATOM 1357 C C . ALA A 1 174 ? 4.943 4.865 -21.931 1.00 88.81 174 ALA A C 1
ATOM 1359 O O . ALA A 1 174 ? 3.855 5.394 -21.706 1.00 88.81 174 ALA A O 1
ATOM 1360 N N . LEU A 1 175 ? 5.596 4.178 -20.985 1.00 91.75 175 LEU A N 1
ATOM 1361 C CA . LEU A 1 175 ? 5.072 3.985 -19.627 1.00 91.75 175 LEU A CA 1
ATOM 1362 C C . LEU A 1 175 ? 4.876 5.321 -18.894 1.00 91.75 175 LEU A C 1
ATOM 1364 O O . LEU A 1 175 ? 3.803 5.549 -18.346 1.00 91.75 175 LEU A O 1
ATOM 1368 N N . VAL A 1 176 ? 5.848 6.239 -18.950 1.00 91.25 176 VAL A N 1
ATOM 1369 C CA . VAL A 1 176 ? 5.715 7.609 -18.411 1.00 91.25 176 VAL A CA 1
ATOM 1370 C C . VAL A 1 176 ? 4.511 8.328 -19.035 1.00 91.25 176 VAL A C 1
ATOM 1372 O O . VAL A 1 176 ? 3.730 8.950 -18.320 1.00 91.25 176 VAL A O 1
ATOM 1375 N N . THR A 1 177 ? 4.297 8.189 -20.347 1.00 88.94 177 THR A N 1
ATOM 1376 C CA . THR A 1 177 ? 3.136 8.779 -21.038 1.00 88.94 177 THR A CA 1
ATOM 1377 C C . THR A 1 177 ? 1.808 8.207 -20.523 1.00 88.94 177 THR A C 1
ATOM 1379 O O . THR A 1 177 ? 0.867 8.967 -20.299 1.00 88.94 177 THR A O 1
ATOM 1382 N N . HIS A 1 178 ? 1.737 6.897 -20.268 1.00 90.19 178 HIS A N 1
ATOM 1383 C CA . HIS A 1 178 ? 0.556 6.241 -19.693 1.00 90.19 178 HIS A CA 1
ATOM 1384 C C . HIS A 1 178 ? 0.308 6.623 -18.221 1.00 90.19 178 HIS A C 1
ATOM 1386 O O . HIS A 1 178 ? -0.843 6.830 -17.837 1.00 90.19 178 HIS A O 1
ATOM 1392 N N . VAL A 1 179 ? 1.355 6.818 -17.409 1.00 90.19 179 VAL A N 1
ATOM 1393 C CA . VAL A 1 179 ? 1.232 7.368 -16.040 1.00 90.19 179 VAL A CA 1
ATOM 1394 C C . VAL A 1 179 ? 0.717 8.816 -16.059 1.00 90.19 179 VAL A C 1
ATOM 1396 O O . VAL A 1 179 ? -0.050 9.219 -15.187 1.00 90.19 179 VAL A O 1
ATOM 1399 N N . CYS A 1 180 ? 1.052 9.587 -17.093 1.00 87.69 180 CYS A N 1
ATOM 1400 C CA . CYS A 1 180 ? 0.563 10.954 -17.288 1.00 87.69 180 CYS A CA 1
ATOM 1401 C C . CYS A 1 180 ? -0.798 11.046 -18.017 1.00 87.69 180 CYS A C 1
ATOM 1403 O O . CYS A 1 180 ? -1.263 12.152 -18.294 1.00 87.69 180 CYS A O 1
ATOM 1405 N N . SER A 1 181 ? -1.457 9.918 -18.321 1.00 85.50 181 SER A N 1
ATOM 1406 C CA . SER A 1 181 ? -2.721 9.875 -19.084 1.00 85.50 181 SER A CA 1
ATOM 1407 C C . SER A 1 181 ? -3.935 10.449 -18.339 1.00 85.50 181 SER A C 1
ATOM 1409 O O . SER A 1 181 ? -4.880 10.933 -18.966 1.00 85.50 181 SER A O 1
ATOM 1411 N N . GLY A 1 182 ? -3.932 10.375 -17.003 1.00 79.75 182 GLY A N 1
ATOM 1412 C CA . GLY A 1 182 ? -5.062 10.742 -16.144 1.00 79.75 182 GLY A CA 1
ATOM 1413 C C . GLY A 1 182 ? -6.195 9.702 -16.062 1.00 79.75 182 GLY A C 1
ATOM 1414 O O . GLY A 1 182 ? -7.195 9.956 -15.386 1.00 79.75 182 GLY A O 1
ATOM 1415 N N . TYR A 1 183 ? -6.071 8.534 -16.704 1.00 83.38 183 TYR A N 1
ATOM 1416 C CA . TYR A 1 183 ? -7.033 7.431 -16.566 1.00 83.38 183 TYR A CA 1
ATOM 1417 C C . TYR A 1 183 ? -6.554 6.439 -15.502 1.00 83.38 183 TYR A C 1
ATOM 1419 O O . TYR A 1 183 ? -5.579 5.733 -15.722 1.00 83.38 183 TYR A O 1
ATOM 1427 N N . ALA A 1 184 ? -7.244 6.352 -14.358 1.00 79.62 184 ALA A N 1
ATOM 1428 C CA . ALA A 1 184 ? -6.770 5.586 -13.196 1.00 79.62 184 ALA A CA 1
ATOM 1429 C C . ALA A 1 184 ? -6.319 4.147 -13.529 1.00 79.62 184 ALA A C 1
ATOM 1431 O O . ALA A 1 184 ? -5.181 3.805 -13.233 1.00 79.62 184 ALA A O 1
ATOM 1432 N N . ASP A 1 185 ? -7.152 3.365 -14.229 1.00 79.81 185 ASP A N 1
ATOM 1433 C CA . ASP A 1 185 ? -6.840 1.980 -14.624 1.00 79.81 185 ASP A CA 1
ATOM 1434 C C . ASP A 1 185 ? -5.566 1.872 -15.504 1.00 79.81 185 ASP A C 1
ATOM 1436 O O . ASP A 1 185 ? -4.812 0.901 -15.415 1.00 79.81 185 ASP A O 1
ATOM 1440 N N . GLU A 1 186 ? -5.314 2.871 -16.359 1.00 86.19 186 GLU A N 1
ATOM 1441 C CA . GLU A 1 186 ? -4.151 2.956 -17.260 1.00 86.19 186 GLU A CA 1
ATOM 1442 C C . GLU A 1 186 ? -2.882 3.339 -16.486 1.00 86.19 186 GLU A C 1
ATOM 1444 O O . GLU A 1 186 ? -1.837 2.711 -16.651 1.00 86.19 186 GLU A O 1
ATOM 1449 N N . VAL A 1 187 ? -3.004 4.319 -15.587 1.00 88.62 187 VAL A N 1
ATOM 1450 C CA . VAL A 1 187 ? -1.941 4.783 -14.686 1.00 88.62 187 VAL A CA 1
ATOM 1451 C C . VAL A 1 187 ? -1.511 3.676 -13.721 1.00 88.62 187 VAL A C 1
ATOM 1453 O O . VAL A 1 187 ? -0.314 3.449 -13.554 1.00 88.62 187 VAL A O 1
ATOM 1456 N N . ASP A 1 188 ? -2.463 2.954 -13.121 1.00 85.12 188 ASP A N 1
ATOM 1457 C CA . ASP A 1 188 ? -2.176 1.832 -12.222 1.00 85.12 188 ASP A CA 1
ATOM 1458 C C . ASP A 1 188 ? -1.419 0.718 -12.955 1.00 85.12 188 ASP A C 1
ATOM 1460 O O . ASP A 1 188 ? -0.371 0.282 -12.480 1.00 85.12 188 ASP A O 1
ATOM 1464 N N . THR A 1 189 ? -1.890 0.336 -14.149 1.00 88.00 189 THR A N 1
ATOM 1465 C CA . THR A 1 189 ? -1.233 -0.674 -14.996 1.00 88.00 189 THR A CA 1
ATOM 1466 C C . THR A 1 189 ? 0.179 -0.242 -15.409 1.00 88.00 189 THR A C 1
ATOM 1468 O O . THR A 1 189 ? 1.106 -1.052 -15.393 1.00 88.00 189 THR A O 1
ATOM 1471 N N . ALA A 1 190 ? 0.372 1.031 -15.769 1.00 91.12 190 ALA A N 1
ATOM 1472 C CA . ALA A 1 190 ? 1.672 1.552 -16.186 1.00 91.12 190 ALA A CA 1
ATOM 1473 C C . ALA A 1 190 ? 2.679 1.634 -15.027 1.00 91.12 190 ALA A C 1
ATOM 1475 O O . ALA A 1 190 ? 3.857 1.336 -15.228 1.00 91.12 190 ALA A O 1
ATOM 1476 N N . LEU A 1 191 ? 2.228 1.983 -13.816 1.00 89.81 191 LEU A N 1
ATOM 1477 C CA . LEU A 1 191 ? 3.063 1.952 -12.612 1.00 89.81 191 LEU A CA 1
ATOM 1478 C C . LEU A 1 191 ? 3.442 0.518 -12.221 1.00 89.81 191 LEU A C 1
ATOM 1480 O O . LEU A 1 191 ? 4.601 0.286 -11.889 1.00 89.81 191 LEU A O 1
ATOM 1484 N N . ASP A 1 192 ? 2.525 -0.447 -12.319 1.00 88.31 192 ASP A N 1
ATOM 1485 C CA . ASP A 1 192 ? 2.826 -1.850 -11.997 1.00 88.31 192 ASP A CA 1
ATOM 1486 C C . ASP A 1 192 ? 3.863 -2.442 -12.967 1.00 88.31 192 ASP A C 1
ATOM 1488 O O . ASP A 1 192 ? 4.880 -2.984 -12.533 1.00 88.31 192 ASP A O 1
ATOM 1492 N N . VAL A 1 193 ? 3.698 -2.227 -14.280 1.00 91.44 193 VAL A N 1
ATOM 1493 C CA . VAL A 1 193 ? 4.694 -2.644 -15.288 1.00 91.44 193 VAL A CA 1
ATOM 1494 C C . VAL A 1 193 ? 6.038 -1.923 -15.099 1.00 91.44 193 VAL A C 1
ATOM 1496 O O . VAL A 1 193 ? 7.093 -2.520 -15.314 1.00 91.44 193 VAL A O 1
ATOM 1499 N N . MET A 1 194 ? 6.036 -0.657 -14.666 1.00 91.50 194 MET A N 1
ATOM 1500 C CA . MET A 1 194 ? 7.269 0.068 -14.340 1.00 91.50 194 MET A CA 1
ATOM 1501 C C . MET A 1 194 ? 7.952 -0.495 -13.079 1.00 91.50 194 MET A C 1
ATOM 1503 O O . MET A 1 194 ? 9.178 -0.594 -13.055 1.00 91.50 194 MET A O 1
ATOM 1507 N N . GLY A 1 195 ? 7.191 -0.927 -12.070 1.00 87.69 195 GLY A N 1
ATOM 1508 C CA . GLY A 1 195 ? 7.703 -1.618 -10.881 1.00 87.69 195 GLY A CA 1
ATOM 1509 C C . GLY A 1 195 ? 8.336 -2.978 -11.202 1.00 87.69 195 GLY A C 1
ATOM 1510 O O . GLY A 1 195 ? 9.464 -3.252 -10.781 1.00 87.69 195 GLY A O 1
ATOM 1511 N N . ASP A 1 196 ? 7.672 -3.797 -12.021 1.00 87.31 196 ASP A N 1
ATOM 1512 C CA . ASP A 1 196 ? 8.207 -5.073 -12.522 1.00 87.31 196 ASP A CA 1
ATOM 1513 C C . ASP A 1 196 ? 9.499 -4.872 -13.337 1.00 87.31 196 ASP A C 1
ATOM 1515 O O . ASP A 1 196 ? 10.475 -5.618 -13.194 1.00 87.31 196 ASP A O 1
ATOM 1519 N N . LEU A 1 197 ? 9.549 -3.821 -14.162 1.00 87.88 197 LEU A N 1
ATOM 1520 C CA . LEU A 1 197 ? 10.727 -3.468 -14.954 1.00 87.88 197 LEU A CA 1
ATOM 1521 C C . LEU A 1 197 ? 11.903 -3.011 -14.071 1.00 87.88 197 LEU A C 1
ATOM 1523 O O . LEU A 1 197 ? 13.043 -3.417 -14.309 1.00 87.88 197 LEU A O 1
ATOM 1527 N N . VAL A 1 198 ? 11.638 -2.211 -13.032 1.00 88.62 198 VAL A N 1
ATOM 1528 C CA . VAL A 1 198 ? 12.646 -1.723 -12.073 1.00 88.62 198 VAL A CA 1
ATOM 1529 C C . VAL A 1 198 ? 13.171 -2.838 -11.172 1.00 88.62 198 VAL A C 1
ATOM 1531 O O . VAL A 1 198 ? 14.378 -2.887 -10.932 1.00 88.62 198 VAL A O 1
ATOM 1534 N N . SER A 1 199 ? 12.319 -3.756 -10.711 1.00 85.25 199 SER A N 1
ATOM 1535 C CA . SER A 1 199 ? 12.751 -4.911 -9.910 1.00 85.25 199 SER A CA 1
ATOM 1536 C C . SER A 1 199 ? 13.570 -5.920 -10.726 1.00 85.25 199 SER A C 1
ATOM 1538 O O . SER A 1 199 ? 14.522 -6.499 -10.207 1.00 85.25 199 SER A O 1
ATOM 1540 N N . SER A 1 200 ? 13.265 -6.076 -12.019 1.00 85.25 200 SER A N 1
ATOM 1541 C CA . SER A 1 200 ? 13.973 -7.003 -12.914 1.00 85.25 200 SER A CA 1
ATOM 1542 C C . SER A 1 200 ? 15.276 -6.436 -13.501 1.00 85.25 200 SER A C 1
ATOM 1544 O O . SER A 1 200 ? 16.232 -7.182 -13.707 1.00 85.25 200 SER A O 1
ATOM 1546 N N . HIS A 1 201 ? 15.327 -5.133 -13.809 1.00 81.94 201 HIS A N 1
ATOM 1547 C CA . HIS A 1 201 ? 16.392 -4.520 -14.622 1.00 81.94 201 HIS A CA 1
ATOM 1548 C C . HIS A 1 201 ? 16.900 -3.172 -14.070 1.00 81.94 201 HIS A C 1
ATOM 1550 O O . HIS A 1 201 ? 17.289 -2.286 -14.836 1.00 81.94 201 HIS A O 1
ATOM 1556 N N . THR A 1 202 ? 16.935 -3.009 -12.741 1.00 82.75 202 THR A N 1
ATOM 1557 C CA . THR A 1 202 ? 17.212 -1.743 -12.023 1.00 82.75 202 THR A CA 1
ATOM 1558 C C . THR A 1 202 ? 18.370 -0.928 -12.608 1.00 82.75 202 THR A C 1
ATOM 1560 O O . THR A 1 202 ? 18.224 0.265 -12.861 1.00 82.75 202 THR A O 1
ATOM 1563 N N . ALA A 1 203 ? 19.515 -1.569 -12.872 1.00 79.19 203 ALA A N 1
ATOM 1564 C CA . ALA A 1 203 ? 20.723 -0.898 -13.357 1.00 79.19 203 ALA A CA 1
ATOM 1565 C C . ALA A 1 203 ? 20.597 -0.330 -14.784 1.00 79.19 203 ALA A C 1
ATOM 1567 O O . ALA A 1 203 ? 21.268 0.648 -15.101 1.00 79.19 203 ALA A O 1
ATOM 1568 N N . ALA A 1 204 ? 19.742 -0.915 -15.630 1.00 79.38 204 ALA A N 1
ATOM 1569 C CA . ALA A 1 204 ? 19.460 -0.396 -16.966 1.00 79.38 204 ALA A CA 1
ATOM 1570 C C . ALA A 1 204 ? 18.420 0.734 -16.901 1.00 79.38 204 ALA A C 1
ATOM 1572 O O . ALA A 1 204 ? 18.632 1.803 -17.466 1.00 79.38 204 ALA A O 1
ATOM 1573 N N . VAL A 1 205 ? 17.340 0.547 -16.131 1.00 83.69 205 VAL A N 1
ATOM 1574 C CA . VAL A 1 205 ? 16.297 1.575 -15.940 1.00 83.69 205 VAL A CA 1
ATOM 1575 C C . VAL A 1 205 ? 16.866 2.849 -15.302 1.00 83.69 205 VAL A C 1
ATOM 1577 O O . VAL A 1 205 ? 16.480 3.954 -15.678 1.00 83.69 205 VAL A O 1
ATOM 1580 N N . ALA A 1 206 ? 17.842 2.719 -14.397 1.00 82.00 206 ALA A N 1
ATOM 1581 C CA . ALA A 1 206 ? 18.505 3.851 -13.752 1.00 82.00 206 ALA A CA 1
ATOM 1582 C C . ALA A 1 206 ? 19.252 4.790 -14.724 1.00 82.00 206 ALA A C 1
ATOM 1584 O O . ALA A 1 206 ? 19.448 5.959 -14.393 1.00 82.00 206 ALA A O 1
ATOM 1585 N N . LEU A 1 207 ? 19.625 4.332 -15.927 1.00 82.75 207 LEU A N 1
ATOM 1586 C CA . LEU A 1 207 ? 20.195 5.199 -16.971 1.00 82.75 207 LEU A CA 1
ATOM 1587 C C . LEU A 1 207 ? 19.148 6.179 -17.529 1.00 82.75 207 LEU A C 1
ATOM 1589 O O . LEU A 1 207 ? 19.468 7.325 -17.834 1.00 82.75 207 LEU A O 1
ATOM 1593 N N . HIS A 1 208 ? 17.885 5.754 -17.577 1.00 82.81 208 HIS A N 1
ATOM 1594 C CA . HIS A 1 208 ? 16.744 6.514 -18.096 1.00 82.81 208 HIS A CA 1
ATOM 1595 C C . HIS A 1 208 ? 15.931 7.194 -16.970 1.00 82.81 208 HIS A C 1
ATOM 1597 O O . HIS A 1 208 ? 14.822 7.684 -17.188 1.00 82.81 208 HIS A O 1
ATOM 1603 N N . VAL A 1 209 ? 16.479 7.273 -15.748 1.00 83.69 209 VAL A N 1
ATOM 1604 C CA . VAL A 1 209 ? 15.781 7.775 -14.546 1.00 83.69 209 VAL A CA 1
ATOM 1605 C C . VAL A 1 209 ? 15.254 9.211 -14.681 1.00 83.69 209 VAL A C 1
ATOM 1607 O O . VAL A 1 209 ? 14.292 9.578 -14.011 1.00 83.69 209 VAL A O 1
ATOM 1610 N N . VAL A 1 210 ? 15.839 10.023 -15.568 1.00 85.06 210 VAL A N 1
ATOM 1611 C CA . VAL A 1 210 ? 15.396 11.400 -15.852 1.00 85.06 210 VAL A CA 1
ATOM 1612 C C . VAL A 1 210 ? 13.945 11.436 -16.348 1.00 85.06 210 VAL A C 1
ATOM 1614 O O . VAL A 1 210 ? 13.180 12.287 -15.899 1.00 85.06 210 VAL A O 1
ATOM 1617 N N . PHE A 1 211 ? 13.537 10.483 -17.194 1.00 84.00 211 PHE A N 1
ATOM 1618 C CA . PHE A 1 211 ? 12.157 10.388 -17.684 1.00 84.00 211 PHE A CA 1
ATOM 1619 C C . PHE A 1 211 ? 11.173 10.062 -16.551 1.00 84.00 211 PHE A C 1
ATOM 1621 O O . PHE A 1 211 ? 10.110 10.668 -16.459 1.00 84.00 211 PHE A O 1
ATOM 1628 N N . ILE A 1 212 ? 11.559 9.161 -15.641 1.00 87.88 212 ILE A N 1
ATOM 1629 C CA . ILE A 1 212 ? 10.737 8.748 -14.492 1.00 87.88 212 ILE A CA 1
ATOM 1630 C C . ILE A 1 212 ? 10.622 9.888 -13.464 1.00 87.88 212 ILE A C 1
ATOM 1632 O O . ILE A 1 212 ? 9.543 10.116 -12.920 1.00 87.88 212 ILE A O 1
ATOM 1636 N N . LYS A 1 213 ? 11.687 10.680 -13.250 1.00 85.31 213 LYS A N 1
ATOM 1637 C CA . LYS A 1 213 ? 11.612 11.902 -12.424 1.00 85.31 213 LYS A CA 1
ATOM 1638 C C . LYS A 1 213 ? 10.609 12.925 -12.969 1.00 85.31 213 LYS A C 1
ATOM 1640 O O . LYS A 1 213 ? 9.990 13.613 -12.167 1.00 85.31 213 LYS A O 1
ATOM 1645 N N . GLY A 1 214 ? 10.408 12.996 -14.289 1.00 86.25 214 GLY A N 1
ATOM 1646 C CA . GLY A 1 214 ? 9.433 13.898 -14.919 1.00 86.25 214 GLY A CA 1
ATOM 1647 C C . GLY A 1 214 ? 7.974 13.656 -14.506 1.00 86.25 214 GLY A C 1
ATOM 1648 O O . GLY A 1 214 ? 7.151 14.557 -14.620 1.00 86.25 214 GLY A O 1
ATOM 1649 N N . ILE A 1 215 ? 7.646 12.483 -13.949 1.00 89.38 215 ILE A N 1
ATOM 1650 C CA . ILE A 1 215 ? 6.312 12.204 -13.390 1.00 89.38 215 ILE A CA 1
ATOM 1651 C C . ILE A 1 215 ? 6.028 13.095 -12.158 1.00 89.38 215 ILE A C 1
ATOM 1653 O O . ILE A 1 215 ? 4.872 13.399 -11.865 1.00 89.38 215 ILE A O 1
ATOM 1657 N N . LEU A 1 216 ? 7.063 13.571 -11.449 1.00 88.75 216 LEU A N 1
ATOM 1658 C CA . LEU A 1 216 ? 6.903 14.425 -10.263 1.00 88.75 216 LEU A CA 1
ATOM 1659 C C . LEU A 1 216 ? 6.262 15.789 -10.582 1.00 88.75 216 LEU A C 1
ATOM 1661 O O . LEU A 1 216 ? 5.560 16.335 -9.734 1.00 88.75 216 LEU A O 1
ATOM 1665 N N . ASP A 1 217 ? 6.405 16.292 -11.813 1.00 89.06 217 ASP A N 1
ATOM 1666 C CA . ASP A 1 217 ? 5.728 17.512 -12.288 1.00 89.06 217 ASP A CA 1
ATOM 1667 C C . ASP A 1 217 ? 4.217 17.293 -12.556 1.00 89.06 217 ASP A C 1
ATOM 1669 O O . ASP A 1 217 ? 3.490 18.219 -12.929 1.00 89.06 217 ASP A O 1
ATOM 1673 N N . HIS A 1 218 ? 3.724 16.061 -12.376 1.00 87.06 218 HIS A N 1
ATOM 1674 C CA . HIS A 1 218 ? 2.359 15.628 -12.687 1.00 87.06 218 HIS A CA 1
ATOM 1675 C C . HIS A 1 218 ? 1.646 14.913 -11.521 1.00 87.06 218 HIS A C 1
ATOM 1677 O O . HIS A 1 218 ? 0.592 14.308 -11.729 1.00 87.06 218 HIS A O 1
ATOM 1683 N N . LEU A 1 219 ? 2.162 15.036 -10.288 1.00 87.38 219 LEU A N 1
ATOM 1684 C CA . LEU A 1 219 ? 1.572 14.447 -9.071 1.00 87.38 219 LEU A CA 1
ATOM 1685 C C . LEU A 1 219 ? 0.088 14.808 -8.859 1.00 87.38 219 LEU A C 1
ATOM 1687 O O . LEU A 1 219 ? -0.663 13.968 -8.372 1.00 87.38 219 LEU A O 1
ATOM 1691 N N . ASP A 1 220 ? -0.354 16.000 -9.277 1.00 85.25 220 ASP A N 1
ATOM 1692 C CA . ASP A 1 220 ? -1.757 16.453 -9.191 1.00 85.25 220 ASP A CA 1
ATOM 1693 C C . ASP A 1 220 ? -2.758 15.544 -9.939 1.00 85.25 220 ASP A C 1
ATOM 1695 O O . ASP A 1 220 ? -3.958 15.572 -9.653 1.00 85.25 220 ASP A O 1
ATOM 1699 N N . ASN A 1 221 ? -2.286 14.737 -10.899 1.00 85.31 221 ASN A N 1
ATOM 1700 C CA . ASN A 1 221 ? -3.107 13.786 -11.654 1.00 85.31 221 ASN A CA 1
ATOM 1701 C C . ASN A 1 221 ? -3.203 12.397 -10.992 1.00 85.31 221 ASN A C 1
ATOM 1703 O O . ASN A 1 221 ? -3.994 11.569 -11.446 1.00 85.31 221 ASN A O 1
ATOM 1707 N N . LEU A 1 222 ? -2.403 12.123 -9.955 1.00 86.12 222 LEU A N 1
ATOM 1708 C CA . LEU A 1 222 ? -2.269 10.805 -9.331 1.00 86.12 222 LEU A CA 1
ATOM 1709 C C . LEU A 1 222 ? -3.081 10.695 -8.032 1.00 86.12 222 LEU A C 1
ATOM 1711 O O . LEU A 1 222 ? -3.264 11.663 -7.294 1.00 86.12 222 LEU A O 1
ATOM 1715 N N . ASN A 1 223 ? -3.554 9.487 -7.717 1.00 83.62 223 ASN A N 1
ATOM 1716 C CA . ASN A 1 223 ? -4.152 9.187 -6.410 1.00 83.62 223 ASN A CA 1
ATOM 1717 C C . ASN A 1 223 ? -3.092 8.732 -5.379 1.00 83.62 223 ASN A C 1
ATOM 1719 O O . ASN A 1 223 ? -1.968 8.399 -5.745 1.00 83.62 223 ASN A O 1
ATOM 1723 N N . CYS A 1 224 ? -3.439 8.672 -4.088 1.00 82.00 224 CYS A N 1
ATOM 1724 C CA . CYS A 1 224 ? -2.495 8.311 -3.017 1.00 82.00 224 CYS A CA 1
ATOM 1725 C C . CYS A 1 224 ? -1.802 6.948 -3.226 1.00 82.00 224 CYS A C 1
ATOM 1727 O O . CYS A 1 224 ? -0.603 6.838 -2.986 1.00 82.00 224 CYS A O 1
ATOM 1729 N N . GLN A 1 225 ? -2.509 5.935 -3.740 1.00 80.44 225 GLN A N 1
ATOM 1730 C CA . GLN A 1 225 ? -1.936 4.611 -4.027 1.00 80.44 225 GLN A CA 1
ATOM 1731 C C . GLN A 1 225 ? -0.932 4.681 -5.194 1.00 80.44 225 GLN A C 1
ATOM 1733 O O . GLN A 1 225 ? 0.130 4.065 -5.141 1.00 80.44 225 GLN A O 1
ATOM 1738 N N . GLN A 1 226 ? -1.230 5.487 -6.217 1.00 87.06 226 GLN A N 1
ATOM 1739 C CA . GLN A 1 226 ? -0.348 5.733 -7.368 1.00 87.06 226 GLN A CA 1
ATOM 1740 C C . GLN A 1 226 ? 0.903 6.524 -6.978 1.00 87.06 226 GLN A C 1
ATOM 1742 O O . GLN A 1 226 ? 2.003 6.195 -7.415 1.00 87.06 226 GLN A O 1
ATOM 1747 N N . ILE A 1 227 ? 0.756 7.518 -6.098 1.00 89.12 227 ILE A N 1
ATOM 1748 C CA . ILE A 1 227 ? 1.880 8.247 -5.502 1.00 89.12 227 ILE A CA 1
ATOM 1749 C C . ILE A 1 227 ? 2.758 7.275 -4.697 1.00 89.12 227 ILE A C 1
ATOM 1751 O O . ILE A 1 227 ? 3.975 7.279 -4.875 1.00 89.12 227 ILE A O 1
ATOM 1755 N N . ARG A 1 228 ? 2.169 6.379 -3.891 1.00 86.50 228 ARG A N 1
ATOM 1756 C CA . ARG A 1 228 ? 2.913 5.361 -3.127 1.00 86.50 228 ARG A CA 1
ATOM 1757 C C . ARG A 1 228 ? 3.725 4.434 -4.049 1.00 86.50 228 ARG A C 1
ATOM 1759 O O . ARG A 1 228 ? 4.928 4.290 -3.836 1.00 86.50 228 ARG A O 1
ATOM 1766 N N . LYS A 1 229 ? 3.122 3.910 -5.130 1.00 87.75 229 LYS A N 1
ATOM 1767 C CA . LYS A 1 229 ? 3.825 3.131 -6.179 1.00 87.75 229 LYS A CA 1
ATOM 1768 C C . LYS A 1 229 ? 4.965 3.924 -6.840 1.00 87.75 229 LYS A C 1
ATOM 1770 O O . LYS A 1 229 ? 6.074 3.414 -6.980 1.00 87.75 229 LYS A O 1
ATOM 1775 N N . LEU A 1 230 ? 4.724 5.183 -7.217 1.00 91.50 230 LEU A N 1
ATOM 1776 C CA . LEU A 1 230 ? 5.731 6.048 -7.845 1.00 91.50 230 LEU A CA 1
ATOM 1777 C C . LEU A 1 230 ? 6.933 6.307 -6.923 1.00 91.50 230 LEU A C 1
ATOM 1779 O O . LEU A 1 230 ? 8.078 6.222 -7.365 1.00 91.50 230 LEU A O 1
ATOM 1783 N N . PHE A 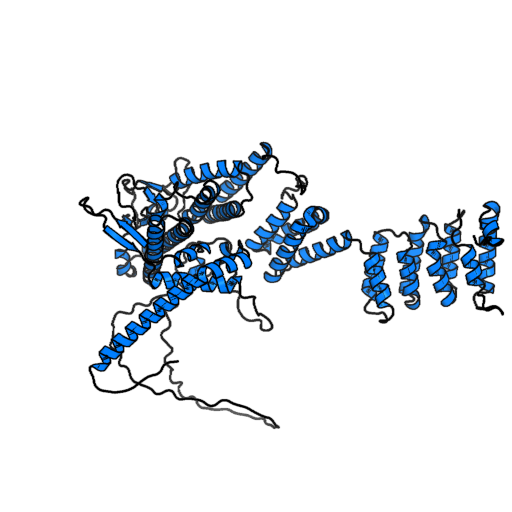1 231 ? 6.699 6.597 -5.641 1.00 89.00 231 PHE A N 1
ATOM 1784 C CA . PHE A 1 231 ? 7.789 6.803 -4.687 1.00 89.00 231 PHE A CA 1
ATOM 1785 C C . PHE A 1 231 ? 8.553 5.504 -4.392 1.00 89.00 231 PHE A C 1
ATOM 1787 O O . PHE A 1 231 ? 9.778 5.548 -4.316 1.00 89.00 231 PHE A O 1
ATOM 1794 N N . GLN A 1 232 ? 7.888 4.343 -4.343 1.00 86.88 232 GLN A N 1
ATOM 1795 C CA . GLN A 1 232 ? 8.564 3.037 -4.274 1.00 86.88 232 GLN A CA 1
ATOM 1796 C C . GLN A 1 232 ? 9.505 2.817 -5.476 1.00 86.88 232 GLN A C 1
ATOM 1798 O O . GLN A 1 232 ? 10.670 2.465 -5.286 1.00 86.88 232 GLN A O 1
ATOM 1803 N N . ILE A 1 233 ? 9.042 3.109 -6.698 1.00 89.00 233 ILE A N 1
ATOM 1804 C CA . ILE A 1 233 ? 9.841 3.060 -7.937 1.00 89.00 233 ILE A CA 1
ATOM 1805 C C . ILE A 1 233 ? 11.058 3.999 -7.867 1.00 89.00 233 ILE A C 1
ATOM 1807 O O . ILE A 1 233 ? 12.183 3.588 -8.157 1.00 89.00 233 ILE A O 1
ATOM 1811 N N . LEU A 1 234 ? 10.859 5.254 -7.454 1.00 87.75 234 LEU A N 1
ATOM 1812 C CA . LEU A 1 234 ? 11.931 6.250 -7.354 1.00 87.75 234 LEU A CA 1
ATOM 1813 C C . LEU A 1 234 ? 12.971 5.874 -6.283 1.00 87.75 234 LEU A C 1
ATOM 1815 O O . LEU A 1 234 ? 14.174 5.968 -6.538 1.00 87.75 234 LEU A O 1
ATOM 1819 N N . CYS A 1 235 ? 12.533 5.388 -5.119 1.00 83.44 235 CYS A N 1
ATOM 1820 C CA . CYS A 1 235 ? 13.423 4.915 -4.060 1.00 83.44 235 CYS A CA 1
ATOM 1821 C C . CYS A 1 235 ? 14.228 3.678 -4.490 1.00 83.44 235 CYS A C 1
ATOM 1823 O O . CYS A 1 235 ? 15.435 3.639 -4.251 1.00 83.44 235 CYS A O 1
ATOM 1825 N N . ALA A 1 236 ? 13.613 2.716 -5.189 1.00 82.25 236 ALA A N 1
ATOM 1826 C CA . ALA A 1 236 ? 14.310 1.551 -5.745 1.00 82.25 236 ALA A CA 1
ATOM 1827 C C . ALA A 1 236 ? 15.386 1.931 -6.787 1.00 82.25 236 ALA A C 1
ATOM 1829 O O . ALA A 1 236 ? 16.400 1.248 -6.914 1.00 82.25 236 ALA A O 1
ATOM 1830 N N . LEU A 1 237 ? 15.206 3.056 -7.488 1.00 80.75 237 LEU A N 1
ATOM 1831 C CA . LEU A 1 237 ? 16.185 3.634 -8.418 1.00 80.75 237 LEU A CA 1
ATOM 1832 C C . LEU A 1 237 ? 17.237 4.544 -7.745 1.00 80.75 237 LEU A C 1
ATOM 1834 O O . LEU A 1 237 ? 18.062 5.139 -8.440 1.00 80.75 237 LEU A O 1
ATOM 1838 N N . GLY A 1 238 ? 17.236 4.673 -6.412 1.00 68.56 238 GLY A N 1
ATOM 1839 C CA . GLY A 1 238 ? 18.189 5.511 -5.668 1.00 68.56 238 GLY A CA 1
ATOM 1840 C C . GLY A 1 238 ? 17.951 7.022 -5.804 1.00 68.56 238 GLY A C 1
ATOM 1841 O O . GLY A 1 238 ? 18.865 7.823 -5.589 1.00 68.56 238 GLY A O 1
ATOM 1842 N N . VAL A 1 239 ? 16.740 7.442 -6.183 1.00 59.31 239 VAL A N 1
ATOM 1843 C CA . VAL A 1 239 ? 16.402 8.856 -6.380 1.00 59.31 239 VAL A CA 1
ATOM 1844 C C . VAL A 1 239 ? 16.092 9.544 -5.051 1.00 59.31 239 VAL A C 1
ATOM 1846 O O . VAL A 1 239 ? 15.074 9.263 -4.426 1.00 59.31 239 VAL A O 1
ATOM 1849 N N . SER A 1 240 ? 16.900 10.542 -4.679 1.00 52.78 240 SER A N 1
ATOM 1850 C CA . SER A 1 240 ? 16.440 11.588 -3.757 1.00 52.78 240 SER A CA 1
ATOM 1851 C C . SER A 1 240 ? 15.546 12.603 -4.496 1.00 52.78 240 SER A C 1
ATOM 1853 O O . SER A 1 240 ? 15.908 13.015 -5.612 1.00 52.78 240 SER A O 1
ATOM 1855 N N . PRO A 1 241 ? 14.438 13.073 -3.883 1.00 45.38 241 PRO A N 1
ATOM 1856 C CA . PRO A 1 241 ? 13.663 14.217 -4.372 1.00 45.38 241 PRO A CA 1
ATOM 1857 C C . PRO A 1 241 ? 14.513 15.482 -4.564 1.00 45.38 241 PRO A C 1
ATOM 1859 O O . PRO A 1 241 ? 14.287 16.245 -5.496 1.00 45.38 241 PRO A O 1
ATOM 1862 N N . GLU A 1 242 ? 15.550 15.673 -3.743 1.00 42.69 242 GLU A N 1
ATOM 1863 C CA . GLU A 1 242 ? 16.432 16.854 -3.762 1.00 42.69 242 GLU A CA 1
ATOM 1864 C C . GLU A 1 242 ? 17.505 16.808 -4.872 1.00 42.69 242 GLU A C 1
ATOM 1866 O O . GLU A 1 242 ? 18.517 17.503 -4.818 1.00 42.69 242 GLU A O 1
ATOM 1871 N N . GLY A 1 243 ? 17.338 15.946 -5.878 1.00 40.12 243 GLY A N 1
ATOM 1872 C CA . GLY A 1 243 ? 18.241 15.849 -7.030 1.00 40.12 243 GLY A CA 1
ATOM 1873 C C . GLY A 1 243 ? 19.568 15.130 -6.763 1.00 40.12 243 GLY A C 1
ATOM 1874 O O . GLY A 1 243 ? 20.236 14.741 -7.721 1.00 40.12 243 GLY A O 1
ATOM 1875 N N . ALA A 1 244 ? 19.927 14.875 -5.503 1.00 37.50 244 ALA A N 1
ATOM 1876 C CA . ALA A 1 244 ? 21.081 14.054 -5.156 1.00 37.50 244 ALA A CA 1
ATOM 1877 C C . ALA A 1 244 ? 20.941 12.636 -5.742 1.00 37.50 244 ALA A C 1
ATOM 1879 O O . ALA A 1 244 ? 20.013 11.895 -5.408 1.00 37.50 244 ALA A O 1
ATOM 1880 N N . HIS A 1 245 ? 21.896 12.242 -6.587 1.00 41.81 245 HIS A N 1
ATOM 1881 C CA . HIS A 1 245 ? 22.147 10.831 -6.860 1.00 41.81 245 HIS A CA 1
ATOM 1882 C C . HIS A 1 245 ? 22.741 10.216 -5.591 1.00 41.81 245 HIS A C 1
ATOM 1884 O O . HIS A 1 245 ? 23.949 10.309 -5.355 1.00 41.81 245 HIS A O 1
ATOM 1890 N N . ILE A 1 246 ? 21.896 9.586 -4.774 1.00 43.00 246 ILE A N 1
ATOM 1891 C CA . ILE A 1 246 ? 22.394 8.572 -3.848 1.00 43.00 246 ILE A CA 1
ATOM 1892 C C . ILE A 1 246 ? 23.001 7.478 -4.732 1.00 43.00 246 ILE A C 1
ATOM 1894 O O . ILE A 1 246 ? 22.463 7.151 -5.793 1.00 43.00 246 ILE A O 1
ATOM 1898 N N . GLN A 1 247 ? 24.186 6.996 -4.359 1.00 43.03 247 GLN A N 1
ATOM 1899 C CA . GLN A 1 247 ? 24.895 5.992 -5.148 1.00 43.03 247 GLN A CA 1
ATOM 1900 C C . GLN A 1 247 ? 23.979 4.788 -5.367 1.00 43.03 247 GLN A C 1
ATOM 1902 O O . GLN A 1 247 ? 23.321 4.356 -4.421 1.00 43.03 247 GLN A O 1
ATOM 1907 N N . LEU A 1 248 ? 23.950 4.278 -6.606 1.00 38.44 248 LEU A N 1
ATOM 1908 C CA . LEU A 1 248 ? 23.194 3.085 -6.989 1.00 38.44 248 LEU A CA 1
ATOM 1909 C C . LEU A 1 248 ? 23.303 2.038 -5.880 1.00 38.44 248 LEU A C 1
ATOM 1911 O O . LEU A 1 248 ? 24.408 1.579 -5.584 1.00 38.44 248 LEU A O 1
ATOM 1915 N N . ALA A 1 249 ? 22.168 1.670 -5.284 1.00 39.31 249 ALA A N 1
ATOM 1916 C CA . ALA A 1 249 ? 22.084 0.532 -4.383 1.00 39.31 249 ALA A CA 1
ATOM 1917 C C . ALA A 1 249 ? 22.325 -0.726 -5.226 1.00 39.31 249 ALA A C 1
ATOM 1919 O O . ALA A 1 249 ? 21.400 -1.323 -5.774 1.00 39.31 249 ALA A O 1
ATOM 1920 N N . THR A 1 250 ? 23.599 -1.056 -5.442 1.00 37.31 250 THR A N 1
ATOM 1921 C CA . THR A 1 250 ? 24.007 -2.118 -6.355 1.00 37.31 250 THR A CA 1
ATOM 1922 C C . THR A 1 250 ? 23.499 -3.445 -5.827 1.00 37.31 250 THR A C 1
ATOM 1924 O O . THR A 1 250 ? 23.993 -3.940 -4.813 1.00 37.31 250 THR A O 1
ATOM 1927 N N . ALA A 1 251 ? 22.530 -4.022 -6.538 1.00 38.56 251 ALA A N 1
ATOM 1928 C CA . ALA A 1 251 ? 22.088 -5.384 -6.306 1.00 38.56 251 ALA A CA 1
ATOM 1929 C C . ALA A 1 251 ? 23.312 -6.317 -6.262 1.00 38.56 251 ALA A C 1
ATOM 1931 O O . ALA A 1 251 ? 24.180 -6.249 -7.138 1.00 38.56 251 ALA A O 1
ATOM 1932 N N . ASN A 1 252 ? 23.342 -7.195 -5.256 1.00 36.06 252 ASN A N 1
ATOM 1933 C CA . ASN A 1 252 ? 24.480 -8.025 -4.835 1.00 36.06 252 ASN A CA 1
ATOM 1934 C C . ASN A 1 252 ? 25.576 -7.297 -4.030 1.00 36.06 252 ASN A C 1
ATOM 1936 O O . ASN A 1 252 ? 26.704 -7.144 -4.491 1.00 36.06 252 ASN A O 1
ATOM 1940 N N . LEU A 1 253 ? 25.272 -6.983 -2.769 1.00 33.91 253 LEU A N 1
ATOM 1941 C CA . LEU A 1 253 ? 26.204 -7.116 -1.640 1.00 33.91 253 LEU A CA 1
ATOM 1942 C C . LEU A 1 253 ? 25.394 -7.331 -0.349 1.00 33.91 253 LEU A C 1
ATOM 1944 O O . LEU A 1 253 ? 24.244 -6.904 -0.261 1.00 33.91 253 LEU A O 1
ATOM 1948 N N . GLU A 1 254 ? 25.970 -8.031 0.628 1.00 34.69 254 GLU A N 1
ATOM 1949 C CA . GLU A 1 254 ? 25.343 -8.275 1.935 1.00 34.69 254 GLU A CA 1
ATOM 1950 C C . GLU A 1 254 ? 25.065 -6.933 2.631 1.00 34.69 254 GLU A C 1
ATOM 1952 O O . GLU A 1 254 ? 25.969 -6.099 2.691 1.00 34.69 254 GLU A O 1
ATOM 1957 N N . TYR A 1 255 ? 23.843 -6.714 3.141 1.00 40.56 255 TYR A N 1
ATOM 1958 C CA . TYR A 1 255 ? 23.421 -5.437 3.739 1.00 40.56 255 TYR A CA 1
ATOM 1959 C C . TYR A 1 255 ? 24.431 -4.948 4.800 1.00 40.56 255 TYR A C 1
ATOM 1961 O O . TYR A 1 255 ? 24.496 -5.522 5.892 1.00 40.56 255 TYR A O 1
ATOM 1969 N N . PRO A 1 256 ? 25.212 -3.882 4.533 1.00 49.25 256 PRO A N 1
ATOM 1970 C CA . PRO A 1 256 ? 26.116 -3.338 5.531 1.00 49.25 256 PRO A CA 1
ATOM 1971 C C . PRO A 1 256 ? 25.289 -2.581 6.573 1.00 49.25 256 PRO A C 1
ATOM 1973 O O . PRO A 1 256 ? 24.464 -1.738 6.220 1.00 49.25 256 PRO A O 1
ATOM 1976 N N . ALA A 1 257 ? 25.518 -2.870 7.856 1.00 59.19 257 ALA A N 1
ATOM 1977 C CA . ALA A 1 257 ? 24.740 -2.300 8.957 1.00 59.19 257 ALA A CA 1
ATOM 1978 C C . ALA A 1 257 ? 24.625 -0.768 8.852 1.00 59.19 257 ALA A C 1
ATOM 1980 O O . ALA A 1 257 ? 25.640 -0.079 8.709 1.00 59.19 257 ALA A O 1
ATOM 1981 N N . LEU A 1 258 ? 23.396 -0.244 8.965 1.00 69.44 258 LEU A N 1
ATOM 1982 C CA . LEU A 1 258 ? 23.051 1.135 8.608 1.00 69.44 258 LEU A CA 1
ATOM 1983 C C . LEU A 1 258 ? 24.038 2.163 9.176 1.00 69.44 258 LEU A C 1
ATOM 1985 O O . LEU A 1 258 ? 24.286 2.202 10.391 1.00 69.44 258 LEU A O 1
ATOM 1989 N N . SER A 1 259 ? 24.602 2.988 8.286 1.00 77.00 259 SER A N 1
ATOM 1990 C CA . SER A 1 259 ? 25.622 3.970 8.661 1.00 77.00 259 SER A CA 1
ATOM 1991 C C . SER A 1 259 ? 25.040 5.051 9.589 1.00 77.00 259 SER A C 1
ATOM 1993 O O . SER A 1 259 ? 23.897 5.467 9.382 1.00 77.00 259 SER A O 1
ATOM 1995 N N . PRO A 1 260 ? 25.803 5.575 10.571 1.00 80.25 260 PRO A N 1
ATOM 1996 C CA . PRO A 1 260 ? 25.293 6.587 11.504 1.00 80.25 260 PRO A CA 1
ATOM 1997 C C . PRO A 1 260 ? 24.780 7.869 10.829 1.00 80.25 260 PRO A C 1
ATOM 1999 O O . PRO A 1 260 ? 23.862 8.510 11.335 1.00 80.25 260 PRO A O 1
ATOM 2002 N N . ASN A 1 261 ? 25.346 8.226 9.671 1.00 80.94 261 ASN A N 1
ATOM 2003 C CA . ASN A 1 261 ? 24.911 9.384 8.891 1.00 80.94 261 ASN A CA 1
ATOM 2004 C C . ASN A 1 261 ? 23.549 9.134 8.227 1.00 80.94 261 ASN A C 1
ATOM 2006 O O . ASN A 1 261 ? 22.679 9.997 8.291 1.00 80.94 261 ASN A O 1
ATOM 2010 N N . LEU A 1 262 ? 23.354 7.949 7.635 1.00 80.81 262 LEU A N 1
ATOM 2011 C CA . LEU A 1 262 ? 22.090 7.577 6.994 1.00 80.81 262 LEU A CA 1
ATOM 2012 C C . LEU A 1 262 ? 20.978 7.363 8.029 1.00 80.81 262 LEU A C 1
ATOM 2014 O O . LEU A 1 262 ? 19.871 7.841 7.817 1.00 80.81 262 LEU A O 1
ATOM 2018 N N . PHE A 1 263 ? 21.288 6.745 9.176 1.00 83.12 263 PHE A N 1
ATOM 2019 C CA . PHE A 1 263 ? 20.371 6.662 10.319 1.00 83.12 263 PHE A CA 1
ATOM 2020 C C . PHE A 1 263 ? 19.836 8.047 10.697 1.00 83.12 263 PHE A C 1
ATOM 2022 O O . PHE A 1 263 ? 18.630 8.267 10.682 1.00 83.12 263 PHE A O 1
ATOM 2029 N N . ARG A 1 264 ? 20.738 9.010 10.934 1.00 85.44 264 ARG A N 1
ATOM 2030 C CA . ARG A 1 264 ? 20.367 10.383 11.300 1.00 85.44 264 ARG A CA 1
ATOM 2031 C C . ARG A 1 264 ? 19.574 11.108 10.207 1.00 85.44 264 ARG A C 1
ATOM 2033 O O . ARG A 1 264 ? 18.719 11.928 10.520 1.00 85.44 264 ARG A O 1
ATOM 2040 N N . GLN A 1 265 ? 19.854 10.831 8.934 1.00 85.38 265 GLN A N 1
ATOM 2041 C CA . GLN A 1 265 ? 19.082 11.394 7.826 1.00 85.38 265 GLN A CA 1
ATOM 2042 C C . GLN A 1 265 ? 17.650 10.839 7.803 1.00 85.38 265 GLN A C 1
ATOM 2044 O O . GLN A 1 265 ? 16.711 11.608 7.627 1.00 85.38 265 GLN A O 1
ATOM 2049 N N . VAL A 1 266 ? 17.472 9.533 8.030 1.00 86.25 266 VAL A N 1
ATOM 2050 C CA . VAL A 1 266 ? 16.146 8.898 8.108 1.00 86.25 266 VAL A CA 1
ATOM 2051 C C . VAL A 1 266 ? 15.357 9.413 9.314 1.00 86.25 266 VAL A C 1
ATOM 2053 O O . VAL A 1 266 ? 14.208 9.814 9.140 1.00 86.25 266 VAL A O 1
ATOM 2056 N N . THR A 1 267 ? 15.957 9.482 10.510 1.00 87.06 267 THR A N 1
ATOM 2057 C CA . THR A 1 267 ? 15.247 9.988 11.700 1.00 87.06 267 THR A CA 1
ATOM 2058 C C . THR A 1 267 ? 14.825 11.442 11.518 1.00 87.06 267 THR A C 1
ATOM 2060 O O . THR A 1 267 ? 13.656 11.751 11.721 1.00 87.06 267 THR A O 1
ATOM 2063 N N . SER A 1 268 ? 15.704 12.320 11.022 1.00 88.94 268 SER A N 1
ATOM 2064 C CA . SER A 1 268 ? 15.335 13.726 10.816 1.00 88.94 268 SER A CA 1
ATOM 2065 C C . SER A 1 268 ? 14.367 13.978 9.655 1.00 88.94 268 SER A C 1
ATOM 2067 O O . SER A 1 268 ? 13.666 14.987 9.672 1.00 88.94 268 SER A O 1
ATOM 2069 N N . LEU A 1 269 ? 14.240 13.061 8.688 1.00 89.94 269 LEU A N 1
ATOM 2070 C CA . LEU A 1 269 ? 13.144 13.100 7.709 1.00 89.94 269 LEU A CA 1
ATOM 2071 C C . LEU A 1 269 ? 11.801 12.677 8.330 1.00 89.94 269 LEU A C 1
ATOM 2073 O O . LEU A 1 269 ? 10.778 13.296 8.037 1.00 89.94 269 LEU A O 1
ATOM 2077 N N . LEU A 1 270 ? 11.795 11.681 9.223 1.00 90.00 270 LEU A N 1
ATOM 2078 C CA . LEU A 1 270 ? 10.597 11.273 9.969 1.00 90.00 270 LEU A CA 1
ATOM 2079 C C . LEU A 1 270 ? 10.152 12.349 10.978 1.00 90.00 270 LEU A C 1
ATOM 2081 O O . LEU A 1 270 ? 8.959 12.636 11.068 1.00 90.00 270 LEU A O 1
ATOM 2085 N N . GLU A 1 271 ? 11.095 12.988 11.679 1.00 89.31 271 GLU A N 1
ATOM 2086 C CA . GLU A 1 271 ? 10.866 14.150 12.556 1.00 89.31 271 GLU A CA 1
ATOM 2087 C C . GLU A 1 271 ? 10.267 15.334 11.775 1.00 89.31 271 GLU A C 1
ATOM 2089 O O . GLU A 1 271 ? 9.303 15.961 12.226 1.00 89.31 271 GLU A O 1
ATOM 2094 N N . LEU A 1 272 ? 10.795 15.623 10.578 1.00 92.00 272 LEU A N 1
ATOM 2095 C CA . LEU A 1 272 ? 10.276 16.670 9.695 1.00 92.00 272 LEU A CA 1
ATOM 2096 C C . LEU A 1 272 ? 8.849 16.355 9.225 1.00 92.00 272 LEU A C 1
ATOM 2098 O O . LEU A 1 272 ? 7.971 17.210 9.310 1.00 92.00 272 LEU A O 1
ATOM 2102 N N . ALA A 1 273 ? 8.582 15.119 8.795 1.00 91.69 273 ALA A N 1
ATOM 2103 C CA . ALA A 1 273 ? 7.238 14.696 8.406 1.00 91.69 273 ALA A CA 1
ATOM 2104 C C . ALA A 1 273 ? 6.234 14.801 9.573 1.00 91.69 273 ALA A C 1
ATOM 2106 O O . ALA A 1 273 ? 5.146 15.355 9.393 1.00 91.69 273 ALA A O 1
ATOM 2107 N N . ARG A 1 274 ? 6.615 14.359 10.784 1.00 89.88 274 ARG A N 1
ATOM 2108 C CA . ARG A 1 274 ? 5.788 14.466 12.000 1.00 89.88 274 ARG A CA 1
ATOM 2109 C C . ARG A 1 274 ? 5.470 15.925 12.342 1.00 89.88 274 ARG A C 1
ATOM 2111 O O . ARG A 1 274 ? 4.305 16.265 12.537 1.00 89.88 274 ARG A O 1
ATOM 2118 N N . THR A 1 275 ? 6.480 16.795 12.370 1.00 90.00 275 THR A N 1
ATOM 2119 C CA . THR A 1 275 ? 6.309 18.225 12.702 1.00 90.00 275 THR A CA 1
ATOM 2120 C C . THR A 1 275 ? 5.526 18.999 11.638 1.00 90.00 275 THR A C 1
ATOM 2122 O O . THR A 1 275 ? 4.722 19.861 11.986 1.00 90.00 275 THR A O 1
ATOM 2125 N N . CYS A 1 276 ? 5.647 18.653 10.351 1.00 90.94 276 CYS A N 1
ATOM 2126 C CA . CYS A 1 276 ? 4.775 19.197 9.304 1.00 90.94 276 CYS A CA 1
ATOM 2127 C C . CYS A 1 276 ? 3.297 18.782 9.455 1.00 90.94 276 CYS A C 1
ATOM 2129 O O . CYS A 1 276 ? 2.416 19.506 8.987 1.00 90.94 276 CYS A O 1
ATOM 2131 N N . CYS A 1 277 ? 3.011 17.647 10.102 1.00 90.25 277 CYS A N 1
ATOM 2132 C CA . CYS A 1 277 ? 1.647 17.155 10.316 1.00 90.25 277 CYS A CA 1
ATOM 2133 C C . CYS A 1 277 ? 0.995 17.663 11.614 1.00 90.25 277 CYS A C 1
ATOM 2135 O O . CYS A 1 277 ? -0.224 17.818 11.645 1.00 90.25 277 CYS A O 1
ATOM 2137 N N . GLU A 1 278 ? 1.785 17.967 12.651 1.00 85.12 278 GLU A N 1
ATOM 2138 C CA . GLU A 1 278 ? 1.368 18.218 14.047 1.00 85.12 278 GLU A CA 1
ATOM 2139 C C . GLU A 1 278 ? 0.197 19.210 14.231 1.00 85.12 278 GLU A C 1
ATOM 2141 O O . GLU A 1 278 ? -0.587 19.083 15.169 1.00 85.12 278 GLU A O 1
ATOM 2146 N N . HIS A 1 279 ? 0.024 20.181 13.329 1.00 84.44 279 HIS A N 1
ATOM 2147 C CA . HIS A 1 279 ? -1.066 21.168 13.384 1.00 84.44 279 HIS A CA 1
ATOM 2148 C C . HIS A 1 279 ? -2.389 20.718 12.724 1.00 84.44 279 HIS A C 1
ATOM 2150 O O . HIS A 1 279 ? -3.353 21.485 12.698 1.00 84.44 279 HIS A O 1
ATOM 2156 N N . SER A 1 280 ? -2.463 19.502 12.176 1.00 89.12 280 SER A N 1
ATOM 2157 C CA . SER A 1 280 ? -3.658 18.953 11.528 1.00 89.12 280 SER A CA 1
ATOM 2158 C C . SER A 1 280 ? -3.853 17.484 11.918 1.00 89.12 280 SER A C 1
ATOM 2160 O O . SER A 1 280 ? -3.132 16.624 11.414 1.00 89.12 280 SER A O 1
ATOM 2162 N N . PRO A 1 281 ? -4.866 17.132 12.737 1.00 88.62 281 PRO A N 1
ATOM 2163 C CA . PRO A 1 281 ? -5.050 15.750 13.186 1.00 88.62 281 PRO A CA 1
ATOM 2164 C C . PRO A 1 281 ? -5.364 14.786 12.031 1.00 88.62 281 PRO A C 1
ATOM 2166 O O . PRO A 1 281 ? -5.084 13.599 12.130 1.00 88.62 281 PRO A O 1
ATOM 2169 N N . VAL A 1 282 ? -5.886 15.288 10.905 1.00 89.25 282 VAL A N 1
ATOM 2170 C CA . VAL A 1 282 ? -6.082 14.499 9.675 1.00 89.25 282 VAL A CA 1
ATOM 2171 C C . VAL A 1 282 ? -4.742 14.171 9.001 1.00 89.25 282 VAL A C 1
ATOM 2173 O O . VAL A 1 282 ? -4.598 13.091 8.438 1.00 89.25 282 VAL A O 1
ATOM 2176 N N . ALA A 1 283 ? -3.761 15.079 9.063 1.00 90.25 283 ALA A N 1
ATOM 2177 C CA . ALA A 1 283 ? -2.418 14.836 8.539 1.00 90.25 283 ALA A CA 1
ATOM 2178 C C . ALA A 1 283 ? -1.614 13.922 9.475 1.00 90.25 283 ALA A C 1
ATOM 2180 O O . ALA A 1 283 ? -0.982 12.987 9.000 1.00 90.25 283 ALA A O 1
ATOM 2181 N N . THR A 1 284 ? -1.699 14.126 10.794 1.00 91.69 284 THR A N 1
ATOM 2182 C CA . THR A 1 284 ? -1.052 13.253 11.789 1.00 91.69 284 THR A CA 1
ATOM 2183 C C . THR A 1 284 ? -1.593 11.822 11.733 1.00 91.69 284 THR A C 1
ATOM 2185 O O . THR A 1 284 ? -0.813 10.875 11.741 1.00 91.69 284 THR A O 1
ATOM 2188 N N . ALA A 1 285 ? -2.911 11.649 11.592 1.00 91.81 285 ALA A N 1
ATOM 2189 C CA . ALA A 1 285 ? -3.529 10.339 11.389 1.00 91.81 285 ALA A CA 1
ATOM 2190 C C . ALA A 1 285 ? -3.037 9.651 10.098 1.00 91.81 285 ALA A C 1
ATOM 2192 O O . ALA A 1 285 ? -2.683 8.476 10.129 1.00 91.81 285 ALA A O 1
ATOM 2193 N N . PHE A 1 286 ? -2.945 10.393 8.988 1.00 90.69 286 PHE A N 1
ATOM 2194 C CA . PHE A 1 286 ? -2.400 9.887 7.723 1.00 90.69 286 PHE A CA 1
ATOM 2195 C C . PHE A 1 286 ? -0.907 9.523 7.821 1.00 90.69 286 PHE A C 1
ATOM 2197 O O . PHE A 1 286 ? -0.507 8.471 7.333 1.00 90.69 286 PHE A O 1
ATOM 2204 N N . TYR A 1 287 ? -0.098 10.340 8.503 1.00 93.00 287 TYR A N 1
ATOM 2205 C CA . TYR A 1 287 ? 1.313 10.050 8.784 1.00 93.00 287 TYR A CA 1
ATOM 2206 C C . TYR A 1 287 ? 1.486 8.738 9.561 1.00 93.00 287 TYR A C 1
ATOM 2208 O O . TYR A 1 287 ? 2.356 7.942 9.215 1.00 93.00 287 TYR A O 1
ATOM 2216 N N . PHE A 1 288 ? 0.647 8.477 10.570 1.00 94.19 288 PHE A N 1
ATOM 2217 C CA . PHE A 1 288 ? 0.698 7.217 11.314 1.00 94.19 288 PHE A CA 1
ATOM 2218 C C . PHE A 1 288 ? 0.269 6.002 10.476 1.00 94.19 288 PHE A C 1
ATOM 2220 O O . PHE A 1 288 ? 0.901 4.958 10.609 1.00 94.19 288 PHE A O 1
ATOM 2227 N N . ASP A 1 289 ? -0.730 6.122 9.593 1.00 92.88 289 ASP A N 1
ATOM 2228 C CA . ASP A 1 289 ? -1.117 5.027 8.685 1.00 92.88 289 ASP A CA 1
ATOM 2229 C C . ASP A 1 289 ? -0.036 4.731 7.622 1.00 92.88 289 ASP A C 1
ATOM 2231 O O . ASP A 1 289 ? 0.317 3.570 7.430 1.00 92.88 289 ASP A O 1
ATOM 2235 N N . GLU A 1 290 ? 0.559 5.745 6.978 1.00 90.38 290 GLU A N 1
ATOM 2236 C CA . GLU A 1 290 ? 1.671 5.534 6.025 1.00 90.38 290 GLU A CA 1
ATOM 2237 C C . GLU A 1 290 ? 2.916 4.950 6.718 1.00 90.38 290 GLU A C 1
ATOM 2239 O O . GLU A 1 290 ? 3.619 4.114 6.149 1.00 90.38 290 GLU A O 1
ATOM 2244 N N . LEU A 1 291 ? 3.192 5.354 7.964 1.00 92.50 291 LEU A N 1
ATOM 2245 C CA . LEU A 1 291 ? 4.305 4.809 8.743 1.00 92.50 291 LEU A CA 1
ATOM 2246 C C . LEU A 1 291 ? 4.029 3.367 9.196 1.00 92.50 291 LEU A C 1
ATOM 2248 O O . LEU A 1 291 ? 4.934 2.536 9.161 1.00 92.50 291 LEU A O 1
ATOM 2252 N N . ALA A 1 292 ? 2.783 3.047 9.553 1.00 93.06 292 ALA A N 1
ATOM 2253 C CA . ALA A 1 292 ? 2.342 1.685 9.841 1.00 93.06 292 ALA A CA 1
ATOM 2254 C C . ALA A 1 292 ? 2.497 0.770 8.615 1.00 93.06 292 ALA A C 1
ATOM 2256 O O . ALA A 1 292 ? 3.022 -0.338 8.731 1.00 93.06 292 ALA A O 1
ATOM 2257 N N . ASP A 1 293 ? 2.113 1.248 7.431 1.00 88.94 293 ASP A N 1
ATOM 2258 C CA . ASP A 1 293 ? 2.309 0.534 6.168 1.00 88.94 293 ASP A CA 1
ATOM 2259 C C . ASP A 1 293 ? 3.803 0.313 5.863 1.00 88.94 293 ASP A C 1
ATOM 2261 O O . ASP A 1 293 ? 4.196 -0.791 5.482 1.00 88.94 293 ASP A O 1
ATOM 2265 N N . LEU A 1 294 ? 4.662 1.312 6.107 1.00 88.12 294 LEU A N 1
ATOM 2266 C CA . LEU A 1 294 ? 6.118 1.208 5.934 1.00 88.12 294 LEU A CA 1
ATOM 2267 C C . LEU A 1 294 ? 6.766 0.165 6.870 1.00 88.12 294 LEU A C 1
ATOM 2269 O O . LEU A 1 294 ? 7.716 -0.517 6.471 1.00 88.12 294 LEU A O 1
ATOM 2273 N N . VAL A 1 295 ? 6.240 0.013 8.092 1.00 90.62 295 VAL A N 1
ATOM 2274 C CA . VAL A 1 295 ? 6.614 -1.071 9.017 1.00 90.62 295 VAL A CA 1
ATOM 2275 C C . VAL A 1 295 ? 6.105 -2.419 8.499 1.00 90.62 295 VAL A C 1
ATOM 2277 O O . VAL A 1 295 ? 6.873 -3.377 8.427 1.00 90.62 295 VAL A O 1
ATOM 2280 N N . GLN A 1 296 ? 4.842 -2.503 8.065 1.00 88.31 296 GLN A N 1
ATOM 2281 C CA . GLN A 1 296 ? 4.249 -3.748 7.558 1.00 88.31 296 GLN A CA 1
ATOM 2282 C C . GLN A 1 296 ? 4.969 -4.281 6.303 1.00 88.31 296 GLN A C 1
ATOM 2284 O O . GLN A 1 296 ? 5.055 -5.494 6.113 1.00 88.31 296 GLN A O 1
ATOM 2289 N N . MET A 1 297 ? 5.529 -3.395 5.472 1.00 82.19 297 MET A N 1
ATOM 2290 C CA . MET A 1 297 ? 6.368 -3.753 4.319 1.00 82.19 297 MET A CA 1
ATOM 2291 C C . MET A 1 297 ? 7.786 -4.236 4.694 1.00 82.19 297 MET A C 1
ATOM 2293 O O . MET A 1 297 ? 8.541 -4.618 3.801 1.00 82.19 297 MET A O 1
ATOM 2297 N N . LYS A 1 298 ? 8.166 -4.228 5.984 1.00 81.62 298 LYS A N 1
ATOM 2298 C CA . LYS A 1 298 ? 9.492 -4.626 6.510 1.00 81.62 298 LYS A CA 1
ATOM 2299 C C . LYS A 1 298 ? 10.676 -3.947 5.795 1.00 81.62 298 LYS A C 1
ATOM 2301 O O . LYS A 1 298 ? 11.752 -4.520 5.642 1.00 81.62 298 LYS A O 1
ATOM 2306 N N . SER A 1 299 ? 10.482 -2.699 5.363 1.00 73.38 299 SER A N 1
ATOM 2307 C CA . SER A 1 299 ? 11.462 -1.911 4.595 1.00 73.38 299 SER A CA 1
ATOM 2308 C C . SER A 1 299 ? 12.426 -1.062 5.442 1.00 73.38 299 SER A C 1
ATOM 2310 O O . SER A 1 299 ? 13.195 -0.273 4.891 1.00 73.38 299 SER A O 1
ATOM 2312 N N . LEU A 1 300 ? 12.389 -1.190 6.771 1.00 82.81 300 LEU A N 1
ATOM 2313 C CA . LEU A 1 300 ? 13.167 -0.380 7.715 1.00 82.81 300 LEU A CA 1
ATOM 2314 C C . LEU A 1 300 ? 14.316 -1.180 8.351 1.00 82.81 300 LEU A C 1
ATOM 2316 O O . LEU A 1 300 ? 14.185 -2.365 8.638 1.00 82.81 300 LEU A O 1
ATOM 2320 N N . ASP A 1 301 ? 15.449 -0.516 8.599 1.00 85.06 301 ASP A N 1
ATOM 2321 C CA . ASP A 1 301 ? 16.570 -1.098 9.352 1.00 85.06 301 ASP A CA 1
ATOM 2322 C C . ASP A 1 301 ? 16.218 -1.239 10.840 1.00 85.06 301 ASP A C 1
ATOM 2324 O O . ASP A 1 301 ? 15.574 -0.365 11.428 1.00 85.06 301 ASP A O 1
ATOM 2328 N N . THR A 1 302 ? 16.714 -2.308 11.467 1.00 86.38 302 THR A N 1
ATOM 2329 C CA . THR A 1 302 ? 16.441 -2.673 12.864 1.00 86.38 302 THR A CA 1
ATOM 2330 C C . THR A 1 302 ? 16.674 -1.530 13.857 1.00 86.38 302 THR A C 1
ATOM 2332 O O . THR A 1 302 ? 15.914 -1.402 14.809 1.00 86.38 302 THR A O 1
ATOM 2335 N N . LYS A 1 303 ? 17.664 -0.650 13.639 1.00 86.75 303 LYS A N 1
ATOM 2336 C CA . LYS A 1 303 ? 17.927 0.491 14.539 1.00 86.75 303 LYS A CA 1
ATOM 2337 C C . LYS A 1 303 ? 16.858 1.576 14.430 1.00 86.75 303 LYS A C 1
ATOM 2339 O O . LYS A 1 303 ? 16.565 2.261 15.407 1.00 86.75 303 LYS A O 1
ATOM 2344 N N . VAL A 1 304 ? 16.312 1.777 13.228 1.00 88.81 304 VAL A N 1
ATOM 2345 C CA . VAL A 1 304 ? 15.217 2.730 12.992 1.00 88.81 304 VAL A CA 1
ATOM 2346 C C . VAL A 1 304 ? 13.938 2.186 13.621 1.00 88.81 304 VAL A C 1
ATOM 2348 O O . VAL A 1 304 ? 13.237 2.943 14.286 1.00 88.81 304 VAL A O 1
ATOM 2351 N N . MET A 1 305 ? 13.696 0.876 13.502 1.00 90.44 305 MET A N 1
ATOM 2352 C CA . MET A 1 305 ? 12.604 0.180 14.191 1.00 90.44 305 MET A CA 1
ATOM 2353 C C . MET A 1 305 ? 12.713 0.272 15.719 1.00 90.44 305 MET A C 1
ATOM 2355 O O . MET A 1 305 ? 11.754 0.684 16.363 1.00 90.44 305 MET A O 1
ATOM 2359 N N . GLU A 1 306 ? 13.878 -0.033 16.300 1.00 89.12 306 GLU A N 1
ATOM 2360 C CA . GLU A 1 306 ? 14.139 0.056 17.748 1.00 89.12 306 GLU A CA 1
ATOM 2361 C C . GLU A 1 306 ? 13.858 1.466 18.295 1.00 89.12 306 GLU A C 1
ATOM 2363 O O . GLU A 1 306 ? 13.131 1.633 19.278 1.00 89.12 306 GLU A O 1
ATOM 2368 N N . HIS A 1 307 ? 14.380 2.498 17.623 1.00 88.12 307 HIS A N 1
ATOM 2369 C CA . HIS A 1 307 ? 14.150 3.885 18.021 1.00 88.12 307 HIS A CA 1
ATOM 2370 C C . HIS A 1 307 ? 12.677 4.297 17.877 1.00 88.12 307 HIS A C 1
ATOM 2372 O O . HIS A 1 307 ? 12.122 4.892 18.804 1.00 88.12 307 HIS A O 1
ATOM 2378 N N . MET A 1 308 ? 12.052 3.976 16.739 1.00 90.94 308 MET A N 1
ATOM 2379 C CA . MET A 1 308 ? 10.659 4.318 16.452 1.00 90.94 308 MET A CA 1
ATOM 2380 C C . MET A 1 308 ? 9.714 3.658 17.454 1.00 90.94 308 MET A C 1
ATOM 2382 O O . MET A 1 308 ? 8.904 4.352 18.060 1.00 90.94 308 MET A O 1
ATOM 2386 N N . ARG A 1 309 ? 9.849 2.345 17.675 1.00 90.94 309 ARG A N 1
ATOM 2387 C CA . ARG A 1 309 ? 9.022 1.575 18.610 1.00 90.94 309 ARG A CA 1
ATOM 2388 C C . ARG A 1 309 ? 9.050 2.172 20.014 1.00 90.94 309 ARG A C 1
ATOM 2390 O O . ARG A 1 309 ? 7.983 2.344 20.593 1.00 90.94 309 ARG A O 1
ATOM 2397 N N . LYS A 1 310 ? 10.231 2.533 20.540 1.00 89.06 310 LYS A N 1
ATOM 2398 C CA . LYS A 1 310 ? 10.331 3.147 21.875 1.00 89.06 310 LYS A CA 1
ATOM 2399 C C . LYS A 1 310 ? 9.510 4.433 21.958 1.00 89.06 310 LYS A C 1
ATOM 2401 O O . LYS A 1 310 ? 8.680 4.562 22.849 1.00 89.06 310 LYS A O 1
ATOM 2406 N N . THR A 1 311 ? 9.714 5.355 21.017 1.00 91.56 311 THR A N 1
ATOM 2407 C CA . THR A 1 311 ? 8.983 6.629 20.993 1.00 91.56 311 THR A CA 1
ATOM 2408 C C . THR A 1 311 ? 7.483 6.420 20.788 1.00 91.56 311 THR A C 1
ATOM 2410 O O . THR A 1 311 ? 6.698 7.060 21.469 1.00 91.56 311 THR A O 1
ATOM 2413 N N . VAL A 1 312 ? 7.070 5.494 19.917 1.00 94.25 312 VAL A N 1
ATOM 2414 C CA . VAL A 1 312 ? 5.652 5.174 19.675 1.00 94.25 312 VAL A CA 1
ATOM 2415 C C . VAL A 1 312 ? 4.975 4.578 20.917 1.00 94.25 312 VAL A C 1
ATOM 2417 O O . VAL A 1 312 ? 3.833 4.930 21.195 1.00 94.25 312 VAL A O 1
ATOM 2420 N N . LEU A 1 313 ? 5.657 3.714 21.678 1.00 93.31 313 LEU A N 1
ATOM 2421 C CA . LEU A 1 313 ? 5.131 3.137 22.921 1.00 93.31 313 LEU A CA 1
ATOM 2422 C C . LEU A 1 313 ? 4.989 4.194 24.027 1.00 93.31 313 LEU A C 1
ATOM 2424 O O . LEU A 1 313 ? 3.929 4.289 24.643 1.00 93.31 313 LEU A O 1
ATOM 2428 N N . GLU A 1 314 ? 6.030 5.004 24.242 1.00 92.75 314 GLU A N 1
ATOM 2429 C CA . GLU A 1 314 ? 6.032 6.081 25.243 1.00 92.75 314 GLU A CA 1
ATOM 2430 C C . GLU A 1 314 ? 4.960 7.143 24.921 1.00 92.75 314 GLU A C 1
ATOM 2432 O O . GLU A 1 314 ? 4.104 7.428 25.759 1.00 92.75 314 GLU A O 1
ATOM 2437 N N . ASP A 1 315 ? 4.927 7.644 23.681 1.00 92.75 315 ASP A N 1
ATOM 2438 C CA . ASP A 1 315 ? 3.939 8.628 23.218 1.00 92.75 315 ASP A CA 1
ATOM 2439 C C . ASP A 1 315 ? 2.493 8.089 23.283 1.00 92.75 315 ASP A C 1
ATOM 2441 O O . ASP A 1 315 ? 1.582 8.817 23.675 1.00 92.75 315 ASP A O 1
ATOM 2445 N N . PHE A 1 316 ? 2.240 6.827 22.899 1.00 95.00 316 PHE A N 1
ATOM 2446 C CA . PHE A 1 316 ? 0.880 6.263 22.923 1.00 95.00 316 PHE A CA 1
ATOM 2447 C C . PHE A 1 316 ? 0.345 6.126 24.352 1.00 95.00 316 PHE A C 1
ATOM 2449 O O . PHE A 1 316 ? -0.841 6.382 24.591 1.00 95.00 316 PHE A O 1
ATOM 2456 N N . GLN A 1 317 ? 1.211 5.741 25.295 1.00 93.00 317 GLN A N 1
ATOM 2457 C CA . GLN A 1 317 ? 0.845 5.652 26.702 1.00 93.00 317 GLN A CA 1
ATOM 2458 C C . GLN A 1 317 ? 0.517 7.037 27.281 1.00 93.00 317 GLN A C 1
ATOM 2460 O O . GLN A 1 317 ? -0.502 7.161 27.955 1.00 93.00 317 GLN A O 1
ATOM 2465 N N . GLU A 1 318 ? 1.316 8.072 26.992 1.00 91.12 318 GLU A N 1
ATOM 2466 C CA . GLU A 1 318 ? 1.052 9.437 27.481 1.00 91.12 318 GLU A CA 1
ATOM 2467 C C . GLU A 1 318 ? -0.184 10.102 26.842 1.00 91.12 318 GLU A C 1
ATOM 2469 O O . GLU A 1 318 ? -0.910 10.821 27.531 1.00 91.12 318 GLU A O 1
ATOM 2474 N N . ASP A 1 319 ? -0.447 9.879 25.549 1.00 91.06 319 ASP A N 1
ATOM 2475 C CA . ASP A 1 319 ? -1.548 10.543 24.837 1.00 91.06 319 ASP A CA 1
ATOM 2476 C C . ASP A 1 319 ? -2.942 9.938 25.151 1.00 91.06 319 ASP A C 1
ATOM 2478 O O . ASP A 1 319 ? -3.925 10.680 25.264 1.00 91.06 319 ASP A O 1
ATOM 2482 N N . TYR A 1 320 ? -3.075 8.602 25.227 1.00 93.38 320 TYR A N 1
ATOM 2483 C CA . TYR A 1 320 ? -4.390 7.922 25.146 1.00 93.38 320 TYR A CA 1
ATOM 2484 C C . TYR A 1 320 ? -4.757 7.023 26.336 1.00 93.38 320 TYR A C 1
ATOM 2486 O O . TYR A 1 320 ? -5.945 6.706 26.497 1.00 93.38 320 TYR A O 1
ATOM 2494 N N . VAL A 1 321 ? -3.782 6.600 27.145 1.00 93.25 321 VAL A N 1
ATOM 2495 C CA . VAL A 1 321 ? -3.960 5.607 28.217 1.00 93.25 321 VAL A CA 1
ATOM 2496 C C . VAL A 1 321 ? -4.030 6.302 29.580 1.00 93.25 321 VAL A C 1
ATOM 2498 O O . VAL A 1 321 ? -3.264 7.215 29.864 1.00 93.25 321 VAL A O 1
ATOM 2501 N N . VAL A 1 322 ? -4.966 5.884 30.434 1.00 91.38 322 VAL A N 1
ATOM 2502 C CA . VAL A 1 322 ? -5.188 6.455 31.776 1.00 91.38 322 VAL A CA 1
ATOM 2503 C C . VAL A 1 322 ? -5.497 5.364 32.801 1.00 91.38 322 VAL A C 1
ATOM 2505 O O . VAL A 1 322 ? -6.047 4.321 32.448 1.00 91.38 322 VAL A O 1
ATOM 2508 N N . ASP A 1 323 ? -5.171 5.601 34.073 1.00 90.25 323 ASP A N 1
ATOM 2509 C CA . ASP A 1 323 ? -5.490 4.675 35.168 1.00 90.25 323 ASP A CA 1
ATOM 2510 C C . ASP A 1 323 ? -7.008 4.630 35.430 1.00 90.25 323 ASP A C 1
ATOM 2512 O O . ASP A 1 323 ? -7.673 5.672 35.469 1.00 90.25 323 ASP A O 1
ATOM 2516 N N . LEU A 1 324 ? -7.569 3.438 35.669 1.00 83.94 324 LEU A N 1
ATOM 2517 C CA . LEU A 1 324 ? -9.016 3.253 35.870 1.00 83.94 324 LEU A CA 1
ATOM 2518 C C . LEU A 1 324 ? -9.560 3.961 37.131 1.00 83.94 324 LEU A C 1
ATOM 2520 O O . LEU A 1 324 ? -10.710 4.401 37.153 1.00 83.94 324 LEU A O 1
ATOM 2524 N N . ASP A 1 325 ? -8.728 4.116 38.165 1.00 71.94 325 ASP A N 1
ATOM 2525 C CA . ASP A 1 325 ? -9.054 4.858 39.394 1.00 71.94 325 ASP A CA 1
ATOM 2526 C C . ASP A 1 325 ? -9.042 6.391 39.207 1.00 71.94 325 ASP A C 1
ATOM 2528 O O . ASP A 1 325 ? -9.517 7.143 40.072 1.00 71.94 325 ASP A O 1
ATOM 2532 N N . GLN A 1 326 ? -8.489 6.893 38.096 1.00 70.38 326 GLN A N 1
ATOM 2533 C CA . GLN A 1 326 ? -8.357 8.325 37.860 1.00 70.38 326 GLN A CA 1
ATOM 2534 C C . GLN A 1 326 ? -9.703 8.929 37.444 1.00 70.38 326 GLN A C 1
ATOM 2536 O O . GLN A 1 326 ? -10.236 8.678 36.363 1.00 70.38 326 GLN A O 1
ATOM 2541 N N . LYS A 1 327 ? -10.252 9.791 38.306 1.00 64.69 327 LYS A N 1
ATOM 2542 C CA . LYS A 1 327 ? -11.477 10.538 38.000 1.00 64.69 327 LYS A CA 1
ATOM 2543 C C . LYS A 1 327 ? -11.260 11.449 36.794 1.00 64.69 327 LYS A C 1
ATOM 2545 O O . LYS A 1 327 ? -10.347 12.269 36.793 1.00 64.69 327 LYS A O 1
ATOM 2550 N N . ALA A 1 328 ? -12.157 11.350 35.816 1.00 63.81 328 ALA A N 1
ATOM 2551 C CA . ALA A 1 328 ? -12.225 12.280 34.697 1.00 63.81 328 ALA A CA 1
ATOM 2552 C C . ALA A 1 328 ? -12.668 13.676 35.185 1.00 63.81 328 ALA A C 1
ATOM 2554 O O . ALA A 1 328 ? -13.863 13.960 35.311 1.00 63.81 328 ALA A O 1
ATOM 2555 N N . ASP A 1 329 ? -11.695 14.534 35.490 1.00 58.03 329 ASP A N 1
ATOM 2556 C CA . ASP A 1 329 ? -11.917 15.923 35.893 1.00 58.03 329 ASP A CA 1
ATOM 2557 C C . ASP A 1 329 ? -12.304 16.784 34.676 1.00 58.03 329 ASP A C 1
ATOM 2559 O O . ASP A 1 329 ? -11.458 17.234 33.904 1.00 58.03 329 ASP A O 1
ATOM 2563 N N . GLY A 1 330 ? -13.601 17.057 34.511 1.00 65.31 330 GLY A N 1
ATOM 2564 C CA . GLY A 1 330 ? -14.081 17.938 33.447 1.00 65.31 330 GLY A CA 1
ATOM 2565 C C . GLY A 1 330 ? -15.589 18.190 33.452 1.00 65.31 330 GLY A C 1
ATOM 2566 O O . GLY A 1 330 ? -16.386 17.400 33.956 1.00 65.31 330 GLY A O 1
ATOM 2567 N N . THR A 1 331 ? -16.007 19.312 32.856 1.00 71.69 331 THR A N 1
ATOM 2568 C CA . THR A 1 331 ? -17.431 19.595 32.584 1.00 71.69 331 THR A CA 1
ATOM 2569 C C . THR A 1 331 ? -17.797 19.056 31.201 1.00 71.69 331 THR A C 1
ATOM 2571 O O . THR A 1 331 ? -17.870 19.797 30.222 1.00 71.69 331 THR A O 1
ATOM 2574 N N . HIS A 1 332 ? -17.967 17.739 31.107 1.00 79.75 332 HIS A N 1
ATOM 2575 C CA . HIS A 1 332 ? -18.297 17.057 29.855 1.00 79.75 332 HIS A CA 1
ATOM 2576 C C . HIS A 1 332 ? -19.797 17.164 29.514 1.00 79.75 332 HIS A C 1
ATOM 2578 O O . HIS A 1 332 ? -20.638 17.308 30.399 1.00 79.75 332 HIS A O 1
ATOM 2584 N N . LEU A 1 333 ? -20.143 17.045 28.223 1.00 82.69 333 LEU A N 1
ATOM 2585 C CA . LEU A 1 333 ? -21.542 17.012 27.746 1.00 82.69 333 LEU A CA 1
ATOM 2586 C C . LEU A 1 333 ? -22.334 15.808 28.282 1.00 82.69 333 LEU A C 1
ATOM 2588 O O . LEU A 1 333 ? -23.556 15.851 28.366 1.00 82.69 333 LEU A O 1
ATOM 2592 N N . PHE A 1 334 ? -21.631 14.731 28.621 1.00 86.50 334 PHE A N 1
ATOM 2593 C CA . PHE A 1 334 ? -22.188 13.461 29.059 1.00 86.50 334 PHE A CA 1
ATOM 2594 C C . PHE A 1 334 ? -21.378 12.924 30.250 1.00 86.50 334 PHE A C 1
ATOM 2596 O O . PHE A 1 334 ? -20.173 13.178 30.314 1.00 86.50 334 PHE A O 1
ATOM 2603 N N . PRO A 1 335 ? -21.989 12.162 31.178 1.00 87.94 335 PRO A N 1
ATOM 2604 C CA . PRO A 1 335 ? -21.258 11.541 32.278 1.00 87.94 335 PRO A CA 1
ATOM 2605 C C . PRO A 1 335 ? -20.276 10.494 31.743 1.00 87.94 335 PRO A C 1
ATOM 2607 O O . PRO A 1 335 ? -20.659 9.639 30.941 1.00 87.94 335 PRO A O 1
ATOM 2610 N N . VAL A 1 336 ? -19.028 10.550 32.206 1.00 90.31 336 VAL A N 1
ATOM 2611 C CA . VAL A 1 336 ? -17.982 9.585 31.842 1.00 90.31 336 VAL A CA 1
ATOM 2612 C C . VAL A 1 336 ? -18.194 8.281 32.611 1.00 90.31 336 VAL A C 1
ATOM 2614 O O . VAL A 1 336 ? -18.442 8.303 33.817 1.00 90.31 336 VAL A O 1
ATOM 2617 N N . LYS A 1 337 ? -18.100 7.145 31.917 1.00 89.69 337 LYS A N 1
ATOM 2618 C CA . LYS A 1 337 ? -18.105 5.799 32.500 1.00 89.69 337 LYS A CA 1
ATOM 2619 C C . LYS A 1 337 ? -17.092 4.912 31.783 1.00 89.69 337 LYS A C 1
ATOM 2621 O O . LYS A 1 337 ? -17.054 4.901 30.553 1.00 89.69 337 LYS A O 1
ATOM 2626 N N . ALA A 1 338 ? -16.349 4.116 32.547 1.00 90.75 338 ALA A N 1
ATOM 2627 C CA . ALA A 1 338 ? -15.685 2.927 32.029 1.00 90.75 338 ALA A CA 1
ATOM 2628 C C . ALA A 1 338 ? -16.751 1.908 31.604 1.00 90.75 338 ALA A C 1
ATOM 2630 O O . ALA A 1 338 ? -17.548 1.472 32.434 1.00 90.75 338 ALA A O 1
ATOM 2631 N N . ILE A 1 339 ? -16.789 1.545 30.321 1.00 91.31 339 ILE A N 1
ATOM 2632 C CA . ILE A 1 339 ? -17.647 0.465 29.814 1.00 91.31 339 ILE A CA 1
ATOM 2633 C C . ILE A 1 339 ? -16.875 -0.446 28.856 1.00 91.31 339 ILE A C 1
ATOM 2635 O O . ILE A 1 339 ? -15.849 -0.060 28.295 1.00 91.31 339 ILE A O 1
ATOM 2639 N N . TYR A 1 340 ? -17.383 -1.668 28.680 1.00 92.19 340 TYR A N 1
ATOM 2640 C CA . TYR A 1 340 ? -16.705 -2.759 27.971 1.00 92.19 340 TYR A CA 1
ATOM 2641 C C . TYR A 1 340 ? -15.344 -3.153 28.581 1.00 92.19 340 TYR A C 1
ATOM 2643 O O . TYR A 1 340 ? -14.420 -3.467 27.831 1.00 92.19 340 TYR A O 1
ATOM 2651 N N . ASN A 1 341 ? -15.215 -3.153 29.914 1.00 91.19 341 ASN A N 1
ATOM 2652 C CA . ASN A 1 341 ? -14.111 -3.867 30.565 1.00 91.19 341 ASN A CA 1
ATOM 2653 C C . ASN A 1 341 ? -14.261 -5.381 30.311 1.00 91.19 341 ASN A C 1
ATOM 2655 O O . ASN A 1 341 ? -15.385 -5.890 30.316 1.00 91.19 341 ASN A O 1
ATOM 2659 N N . LEU A 1 342 ? -13.148 -6.077 30.085 1.00 88.50 342 LEU A N 1
ATOM 2660 C CA . LEU A 1 342 ? -13.057 -7.533 29.949 1.00 88.50 342 LEU A CA 1
ATOM 2661 C C . LEU A 1 342 ? -12.030 -8.161 30.912 1.00 88.50 342 LEU A C 1
ATOM 2663 O O . LEU A 1 342 ? -11.787 -9.361 30.794 1.00 88.50 342 LEU A O 1
ATOM 2667 N N . GLU A 1 343 ? -11.429 -7.380 31.815 1.00 79.75 343 GLU A N 1
ATOM 2668 C CA . GLU A 1 343 ? -10.529 -7.871 32.866 1.00 79.75 343 GLU A CA 1
ATOM 2669 C C . GLU A 1 343 ? -11.270 -8.138 34.184 1.00 79.75 343 GLU A C 1
ATOM 2671 O O . GLU A 1 343 ? -12.137 -7.359 34.586 1.00 79.75 343 GLU A O 1
ATOM 2676 N N . ASP A 1 344 ? -10.901 -9.237 34.853 1.00 65.19 344 ASP A N 1
ATOM 2677 C CA . ASP A 1 344 ? -11.511 -9.722 36.104 1.00 65.19 344 ASP A CA 1
ATOM 2678 C C . ASP A 1 344 ? -11.005 -8.976 37.361 1.00 65.19 344 ASP A C 1
ATOM 2680 O O . ASP A 1 344 ? -11.647 -9.035 38.409 1.00 65.19 344 ASP A O 1
ATOM 2684 N N . ASP A 1 345 ? -9.856 -8.295 37.280 1.00 62.38 345 ASP A N 1
ATOM 2685 C CA . ASP A 1 345 ? -9.189 -7.640 38.412 1.00 62.38 345 ASP A CA 1
ATOM 2686 C C . ASP A 1 345 ? -9.198 -6.113 38.219 1.00 62.38 345 ASP A C 1
ATOM 2688 O O . ASP A 1 345 ? -8.567 -5.584 37.304 1.00 62.38 345 ASP A O 1
ATOM 2692 N N . GLU A 1 346 ? -9.919 -5.380 39.075 1.00 57.12 346 GLU A N 1
ATOM 2693 C CA . GLU A 1 346 ? -9.917 -3.903 39.051 1.00 57.12 346 GLU A CA 1
ATOM 2694 C C . GLU A 1 346 ? -8.563 -3.329 39.526 1.00 57.12 346 GLU A C 1
ATOM 2696 O O . GLU A 1 346 ? -8.244 -2.163 39.282 1.00 57.12 346 GLU A O 1
ATOM 2701 N N . SER A 1 347 ? -7.736 -4.161 40.169 1.00 52.69 347 SER A N 1
ATOM 2702 C CA . SER A 1 347 ? -6.419 -3.815 40.702 1.00 52.69 347 SER A CA 1
ATOM 2703 C C . SER A 1 347 ? -5.425 -3.445 39.589 1.00 52.69 347 SER A C 1
ATOM 2705 O O . SER A 1 347 ? -4.824 -4.319 38.973 1.00 52.69 347 SER A O 1
ATOM 2707 N N . GLN A 1 348 ? -5.165 -2.146 39.398 1.00 58.47 348 GLN A N 1
ATOM 2708 C CA . GLN A 1 348 ? -4.197 -1.611 38.418 1.00 58.47 348 GLN A CA 1
ATOM 2709 C C . GLN A 1 348 ? -4.594 -1.761 36.930 1.00 58.47 348 GLN A C 1
ATOM 2711 O O . GLN A 1 348 ? -3.722 -1.781 36.062 1.00 58.47 348 GLN A O 1
ATOM 2716 N N . SER A 1 349 ? -5.892 -1.816 36.605 1.00 80.69 349 SER A N 1
ATOM 2717 C CA . SER A 1 349 ? -6.340 -1.737 35.203 1.00 80.69 349 SER A CA 1
ATOM 2718 C C . SER A 1 349 ? -6.103 -0.345 34.600 1.00 80.69 349 SER A C 1
ATOM 2720 O O . SER A 1 349 ? -6.384 0.682 35.222 1.00 80.69 349 SER A O 1
ATOM 2722 N N . VAL A 1 350 ? -5.692 -0.316 33.330 1.00 91.06 350 VAL A N 1
ATOM 2723 C CA . VAL A 1 350 ? -5.722 0.882 32.472 1.00 91.06 350 VAL A CA 1
ATOM 2724 C C . VAL A 1 350 ? -7.083 1.043 31.778 1.00 91.06 350 VAL A C 1
ATOM 2726 O O . VAL A 1 350 ? -7.892 0.114 31.766 1.00 91.06 350 VAL A O 1
ATOM 2729 N N . ALA A 1 351 ? -7.330 2.203 31.169 1.00 92.38 351 ALA A N 1
ATOM 2730 C CA . ALA A 1 351 ? -8.478 2.522 30.319 1.00 92.38 351 ALA A CA 1
ATOM 2731 C C . ALA A 1 351 ? -8.067 3.454 29.158 1.00 92.38 351 ALA A C 1
ATOM 2733 O O . ALA A 1 351 ? -7.054 4.148 29.240 1.00 92.38 351 ALA A O 1
ATOM 2734 N N . ILE A 1 352 ? -8.865 3.507 28.083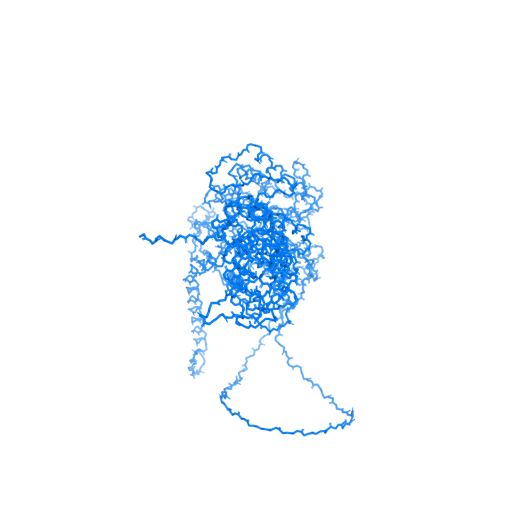 1.00 94.81 352 ILE A N 1
ATOM 2735 C CA . ILE A 1 352 ? -8.654 4.453 26.965 1.00 94.81 352 ILE A CA 1
ATOM 2736 C C . ILE A 1 352 ? -9.533 5.698 27.131 1.00 94.81 352 ILE A C 1
ATOM 2738 O O . ILE A 1 352 ? -10.761 5.605 27.253 1.00 94.81 352 ILE A O 1
ATOM 2742 N N . ASN A 1 353 ? -8.909 6.875 27.061 1.00 92.06 353 ASN A N 1
ATOM 2743 C CA . ASN A 1 353 ? -9.473 8.173 27.451 1.00 92.06 353 ASN A CA 1
ATOM 2744 C C . ASN A 1 353 ? -10.422 8.830 26.410 1.00 92.06 353 ASN A C 1
ATOM 2746 O O . ASN A 1 353 ? -10.379 10.038 26.164 1.00 92.06 353 ASN A O 1
ATOM 2750 N N . LEU A 1 354 ? -11.269 8.043 25.737 1.00 92.56 354 LEU A N 1
ATOM 2751 C CA . LEU A 1 354 ? -11.890 8.457 24.470 1.00 92.56 354 LEU A CA 1
ATOM 2752 C C . LEU A 1 354 ? -12.916 9.607 24.583 1.00 92.56 354 LEU A C 1
ATOM 2754 O O . LEU A 1 354 ? -12.881 10.534 23.773 1.00 92.56 354 LEU A O 1
ATOM 2758 N N . LEU A 1 355 ? -13.834 9.583 25.558 1.00 91.88 355 LEU A N 1
ATOM 2759 C CA . LEU A 1 355 ? -14.832 10.651 25.721 1.00 91.88 355 LEU A CA 1
ATOM 2760 C C . LEU A 1 355 ? -14.201 11.982 26.164 1.00 91.88 355 LEU A C 1
ATOM 2762 O O . LEU A 1 355 ? -14.520 12.988 25.523 1.00 91.88 355 LEU A O 1
ATOM 2766 N N . PRO A 1 356 ? -13.320 12.046 27.185 1.00 89.81 356 PRO A N 1
ATOM 2767 C CA . PRO A 1 356 ? -12.674 13.303 27.562 1.00 89.81 356 PRO A CA 1
ATOM 2768 C C . PRO A 1 356 ? -11.863 13.930 26.419 1.00 89.81 356 PRO A C 1
ATOM 2770 O O . PRO A 1 356 ? -12.050 15.118 26.152 1.00 89.81 356 PRO A O 1
ATOM 2773 N N . LEU A 1 357 ? -11.090 13.133 25.666 1.00 89.31 357 LEU A N 1
ATOM 2774 C CA . LEU A 1 357 ? -10.355 13.589 24.473 1.00 89.31 357 LEU A CA 1
ATOM 2775 C C . LEU A 1 357 ? -11.267 14.097 23.338 1.00 89.31 357 LEU A C 1
ATOM 2777 O O . LEU A 1 357 ? -10.851 14.933 22.542 1.00 89.31 357 LEU A O 1
ATOM 2781 N N . LEU A 1 358 ? -12.512 13.617 23.237 1.00 89.31 358 LEU A N 1
ATOM 2782 C CA . LEU A 1 358 ? -13.497 14.135 22.276 1.00 89.31 358 LEU A CA 1
ATOM 2783 C C . LEU A 1 358 ? -14.232 15.386 22.794 1.00 89.31 358 LEU A C 1
ATOM 2785 O O . LEU A 1 358 ? -14.726 16.195 22.003 1.00 89.31 358 LEU A O 1
ATOM 2789 N N . ALA A 1 359 ? -14.352 15.528 24.116 1.00 85.50 359 ALA A N 1
ATOM 2790 C CA . ALA A 1 359 ? -15.011 16.655 24.769 1.00 85.50 359 ALA A CA 1
ATOM 2791 C C . ALA A 1 359 ? -14.137 17.914 24.785 1.00 85.50 359 ALA A C 1
ATOM 2793 O O . ALA A 1 359 ? -14.666 19.011 24.582 1.00 85.50 359 ALA A O 1
ATOM 2794 N N . ASP A 1 360 ? -12.826 17.769 24.988 1.00 75.81 360 ASP A N 1
ATOM 2795 C CA . ASP A 1 360 ? -11.890 18.883 24.892 1.00 75.81 360 ASP A CA 1
ATOM 2796 C C . ASP A 1 360 ? -11.598 19.229 23.427 1.00 75.81 360 ASP A C 1
ATOM 2798 O O . ASP A 1 360 ? -10.948 18.491 22.690 1.00 75.81 360 ASP A O 1
ATOM 2802 N N . LYS A 1 361 ? -12.071 20.395 22.984 1.00 58.97 361 LYS A N 1
ATOM 2803 C CA . LYS A 1 361 ? -11.847 20.887 21.618 1.00 58.97 361 LYS A CA 1
ATOM 2804 C C . LYS A 1 361 ? -10.520 21.646 21.497 1.00 58.97 361 LYS A C 1
ATOM 2806 O O . LYS A 1 361 ? -10.493 22.752 20.961 1.00 58.97 361 LYS A O 1
ATOM 2811 N N . GLY A 1 362 ? -9.440 21.029 21.981 1.00 50.12 362 GLY A N 1
ATOM 2812 C CA . GLY A 1 362 ? -8.063 21.519 21.869 1.00 50.12 362 GLY A CA 1
ATOM 2813 C C . GLY A 1 362 ? -7.747 22.711 22.774 1.00 50.12 362 GLY A C 1
ATOM 2814 O O . GLY A 1 362 ? -7.183 23.697 22.303 1.00 50.12 362 GLY A O 1
ATOM 2815 N N . SER A 1 363 ? -8.152 22.656 24.047 1.00 46.25 363 SER A N 1
ATOM 2816 C CA . SER A 1 363 ? -8.069 23.791 24.981 1.00 46.25 363 SER A CA 1
ATOM 2817 C C . SER A 1 363 ? -7.490 23.501 26.374 1.00 46.25 363 SER A C 1
ATOM 2819 O O . SER A 1 363 ? -7.046 24.451 27.020 1.00 46.25 363 SER A O 1
ATOM 2821 N N . SER A 1 364 ? -7.443 22.246 26.835 1.00 44.75 364 SER A N 1
ATOM 2822 C CA . SER A 1 364 ? -6.869 21.882 28.148 1.00 44.75 364 SER A CA 1
ATOM 2823 C C . SER A 1 364 ? -6.086 20.557 28.195 1.00 44.75 364 SER A C 1
ATOM 2825 O O . SER A 1 364 ? -5.174 20.447 29.011 1.00 44.75 364 SER A O 1
ATOM 2827 N N . SER A 1 365 ? -6.360 19.580 27.326 1.00 47.53 365 SER A N 1
ATOM 2828 C CA . SER A 1 365 ? -5.646 18.296 27.240 1.00 47.53 365 SER A CA 1
ATOM 2829 C C . SER A 1 365 ? -4.330 18.406 26.455 1.00 47.53 365 SER A C 1
ATOM 2831 O O . SER A 1 365 ? -4.138 17.761 25.423 1.00 47.53 365 SER A O 1
ATOM 2833 N N . THR A 1 366 ? -3.426 19.258 26.934 1.00 47.69 366 THR A N 1
ATOM 2834 C CA . THR A 1 366 ? -2.014 19.219 26.541 1.00 47.69 366 THR A CA 1
ATOM 2835 C C . THR A 1 366 ? -1.282 18.141 27.330 1.00 47.69 366 THR A C 1
ATOM 2837 O O . THR A 1 366 ? -1.393 18.123 28.557 1.00 47.69 366 THR A O 1
ATOM 2840 N N . THR A 1 367 ? -0.463 17.322 26.666 1.00 51.34 367 THR A N 1
ATOM 2841 C CA . THR A 1 367 ? 0.552 16.503 27.357 1.00 51.34 367 THR A CA 1
ATOM 2842 C C . THR A 1 367 ? 1.593 17.387 28.055 1.00 51.34 367 THR A C 1
ATOM 2844 O O . THR A 1 367 ? 1.589 18.615 27.906 1.00 51.34 367 THR A O 1
ATOM 2847 N N . HIS A 1 368 ? 2.530 16.785 28.795 1.00 47.72 368 HIS A N 1
ATOM 2848 C CA . HIS A 1 368 ? 3.594 17.519 29.490 1.00 47.72 368 HIS A CA 1
ATOM 2849 C C . HIS A 1 368 ? 4.466 18.403 28.567 1.00 47.72 368 HIS A C 1
ATOM 2851 O O . HIS A 1 368 ? 5.069 19.359 29.058 1.00 47.72 368 HIS A O 1
ATOM 2857 N N . GLU A 1 369 ? 4.487 18.153 27.249 1.00 47.41 369 GLU A N 1
ATOM 2858 C CA . GLU A 1 369 ? 5.183 18.984 26.249 1.00 47.41 369 GLU A CA 1
ATOM 2859 C C . GLU A 1 369 ? 4.310 20.061 25.569 1.00 47.41 369 GLU A C 1
ATOM 2861 O O . GLU A 1 369 ? 4.823 20.857 24.783 1.00 47.41 369 GLU A O 1
ATOM 2866 N N . GLY A 1 370 ? 3.001 20.129 25.843 1.00 54.72 370 GLY A N 1
ATOM 2867 C CA . GLY A 1 370 ? 2.109 21.118 25.220 1.00 54.72 370 GLY A CA 1
ATOM 2868 C C . GLY A 1 370 ? 1.452 20.686 23.900 1.00 54.72 370 GLY A C 1
ATOM 2869 O O . GLY A 1 370 ? 0.825 21.523 23.246 1.00 54.72 370 GLY A O 1
ATOM 2870 N N . ARG A 1 371 ? 1.572 19.414 23.486 1.00 64.81 371 ARG A N 1
ATOM 2871 C CA . ARG A 1 371 ? 0.978 18.915 22.229 1.00 64.81 371 ARG A CA 1
ATOM 2872 C C . ARG A 1 371 ? -0.548 18.753 22.327 1.00 64.81 371 ARG A C 1
ATOM 2874 O O . ARG A 1 371 ? -1.033 18.298 23.363 1.00 64.81 371 ARG A O 1
ATOM 2881 N N . PRO A 1 372 ? -1.314 19.072 21.263 1.00 69.75 372 PRO A N 1
ATOM 2882 C CA . PRO A 1 372 ? -2.752 18.824 21.206 1.00 69.75 372 PRO A CA 1
ATOM 2883 C C . PRO A 1 372 ? -3.052 17.381 20.762 1.00 69.75 372 PRO A C 1
ATOM 2885 O O . PRO A 1 372 ? -3.018 17.066 19.571 1.00 69.75 372 PRO A O 1
ATOM 2888 N N . VAL A 1 373 ? -3.393 16.511 21.713 1.00 83.88 373 VAL A N 1
ATOM 2889 C CA . VAL A 1 373 ? -3.845 15.137 21.425 1.00 83.88 373 VAL A CA 1
ATOM 2890 C C . VAL A 1 373 ? -5.188 15.163 20.685 1.00 83.88 373 VAL A C 1
ATOM 2892 O O . VAL A 1 373 ? -6.037 16.018 20.949 1.00 83.88 373 VAL A O 1
ATOM 2895 N N . SER A 1 374 ? -5.415 14.228 19.755 1.00 89.75 374 SER A N 1
ATOM 2896 C CA . SER A 1 374 ? -6.687 14.122 19.030 1.00 89.75 374 SER A CA 1
ATOM 2897 C C . SER A 1 374 ? -7.186 12.678 18.953 1.00 89.75 374 SER A C 1
ATOM 2899 O O . SER A 1 374 ? -6.463 11.819 18.447 1.00 89.75 374 SER A O 1
ATOM 2901 N N . PRO A 1 375 ? -8.444 12.384 19.341 1.00 91.38 375 PRO A N 1
ATOM 2902 C CA . PRO A 1 375 ? -8.977 11.019 19.309 1.00 91.38 375 PRO A CA 1
ATOM 2903 C C . PRO A 1 375 ? -9.114 10.449 17.886 1.00 91.38 375 PRO A C 1
ATOM 2905 O O . PRO A 1 375 ? -9.297 9.246 17.730 1.00 91.38 375 PRO A O 1
ATOM 2908 N N . LEU A 1 376 ? -8.985 11.283 16.845 1.00 91.31 376 LEU A N 1
ATOM 2909 C CA . LEU A 1 376 ? -8.897 10.845 15.450 1.00 91.31 376 LEU A CA 1
ATOM 2910 C C . LEU A 1 376 ? -7.626 10.019 15.172 1.00 91.31 376 LEU A C 1
ATOM 2912 O O . LEU A 1 376 ? -7.660 9.093 14.364 1.00 91.31 376 LEU A O 1
ATOM 2916 N N . CYS A 1 377 ? -6.519 10.337 15.848 1.00 93.25 377 CYS A N 1
ATOM 2917 C CA . CYS A 1 377 ? -5.225 9.684 15.650 1.00 93.25 377 CYS A CA 1
ATOM 2918 C C . CYS A 1 377 ? -5.121 8.321 16.355 1.00 93.25 377 CYS A C 1
ATOM 2920 O O . CYS A 1 377 ? -4.273 7.519 15.975 1.00 93.25 377 CYS A O 1
ATOM 2922 N N . LEU A 1 378 ? -5.996 8.037 17.331 1.00 95.19 378 LEU A N 1
ATOM 2923 C CA . LEU A 1 378 ? -5.965 6.838 18.181 1.00 95.19 378 LEU A CA 1
ATOM 2924 C C . LEU A 1 378 ? -5.842 5.526 17.384 1.00 95.19 378 LEU A C 1
ATOM 2926 O O . LEU A 1 378 ? -5.026 4.675 17.722 1.00 95.19 378 LEU A O 1
ATOM 2930 N N . CYS A 1 379 ? -6.649 5.348 16.331 1.00 96.06 379 CYS A N 1
ATOM 2931 C CA . CYS A 1 379 ? -6.700 4.079 15.593 1.00 96.06 379 CYS A CA 1
ATOM 2932 C C . CYS A 1 379 ? -5.485 3.880 14.656 1.00 96.06 379 CYS A C 1
ATOM 2934 O O . CYS A 1 379 ? -4.850 2.831 14.763 1.00 96.06 379 CYS A O 1
ATOM 2936 N N . PRO A 1 380 ? -5.088 4.861 13.812 1.00 95.50 380 PRO A N 1
ATOM 2937 C CA . PRO A 1 380 ? -3.818 4.808 13.076 1.00 95.50 380 PRO A CA 1
ATOM 2938 C C . PRO A 1 380 ? -2.592 4.630 13.976 1.00 95.50 380 PRO A C 1
ATOM 2940 O O . PRO A 1 380 ? -1.702 3.839 13.673 1.00 95.50 380 PRO A O 1
ATOM 2943 N N . PHE A 1 381 ? -2.546 5.327 15.115 1.00 96.38 381 PHE A N 1
ATOM 2944 C CA . PHE A 1 381 ? -1.391 5.269 16.006 1.00 96.38 381 PHE A CA 1
ATOM 2945 C C . PHE A 1 381 ? -1.296 3.931 16.748 1.00 96.38 381 PHE A C 1
ATOM 2947 O O . PHE A 1 381 ? -0.204 3.387 16.887 1.00 96.38 381 PHE A O 1
ATOM 2954 N N . PHE A 1 382 ? -2.432 3.333 17.121 1.00 97.56 382 PHE A N 1
ATOM 2955 C CA . PHE A 1 382 ? -2.468 1.960 17.625 1.00 97.56 382 PHE A CA 1
ATOM 2956 C C . PHE A 1 382 ? -2.085 0.923 16.554 1.00 97.56 382 PHE A C 1
ATOM 2958 O O . PHE A 1 382 ? -1.372 -0.029 16.866 1.00 97.56 382 PHE A O 1
ATOM 2965 N N . ARG A 1 383 ? -2.481 1.115 15.282 1.00 96.38 383 ARG A N 1
ATOM 2966 C CA . ARG A 1 383 ? -2.019 0.273 14.158 1.00 96.38 383 ARG A CA 1
ATOM 2967 C C . ARG A 1 383 ? -0.491 0.334 14.019 1.00 96.38 383 ARG A C 1
ATOM 2969 O O . ARG A 1 383 ? 0.131 -0.715 13.876 1.00 96.38 383 ARG A O 1
ATOM 2976 N N . LEU A 1 384 ? 0.111 1.522 14.126 1.00 96.56 384 LEU A N 1
ATOM 2977 C CA . LEU A 1 384 ? 1.569 1.693 14.138 1.00 96.56 384 LEU A CA 1
ATOM 2978 C C . LEU A 1 384 ? 2.225 1.018 15.356 1.00 96.56 384 LEU A C 1
ATOM 2980 O O . LEU A 1 384 ? 3.138 0.216 15.177 1.00 96.56 384 LEU A O 1
ATOM 2984 N N . LEU A 1 385 ? 1.741 1.295 16.575 1.00 96.88 385 LEU A N 1
ATOM 2985 C CA . LEU A 1 385 ? 2.237 0.689 17.820 1.00 96.88 385 LEU A CA 1
ATOM 2986 C C . LEU A 1 385 ? 2.250 -0.838 17.733 1.00 96.88 385 LEU A C 1
ATOM 2988 O O . LEU A 1 385 ? 3.280 -1.464 17.977 1.00 96.88 385 LEU A O 1
ATOM 2992 N N . ARG A 1 386 ? 1.122 -1.424 17.316 1.00 95.44 386 ARG A N 1
ATOM 2993 C CA . ARG A 1 386 ? 0.991 -2.858 17.064 1.00 95.44 386 ARG A CA 1
ATOM 2994 C C . ARG A 1 386 ? 2.088 -3.373 16.147 1.00 95.44 386 ARG A C 1
ATOM 2996 O O . ARG A 1 386 ? 2.755 -4.336 16.499 1.00 95.44 386 ARG A O 1
ATOM 3003 N N . LEU A 1 387 ? 2.242 -2.782 14.964 1.00 94.69 387 LEU A N 1
ATOM 3004 C CA . LEU A 1 387 ? 3.128 -3.327 13.936 1.00 94.69 387 LEU A CA 1
ATOM 3005 C C . LEU A 1 387 ? 4.604 -3.214 14.344 1.00 94.69 387 LEU A C 1
ATOM 3007 O O . LEU A 1 387 ? 5.382 -4.118 14.053 1.00 94.69 387 LEU A O 1
ATOM 3011 N N . CYS A 1 388 ? 4.969 -2.181 15.109 1.00 93.94 388 CYS A N 1
ATOM 3012 C CA . CYS A 1 388 ? 6.287 -2.060 15.735 1.00 93.94 388 CYS A CA 1
ATOM 3013 C C . CYS A 1 388 ? 6.579 -3.148 16.792 1.00 93.94 388 CYS A C 1
ATOM 3015 O O . CYS A 1 388 ? 7.747 -3.459 17.018 1.00 93.94 388 CYS A O 1
ATOM 3017 N N . ILE A 1 389 ? 5.550 -3.718 17.432 1.00 92.62 389 ILE A N 1
ATOM 3018 C CA . ILE A 1 389 ? 5.666 -4.801 18.428 1.00 92.62 389 ILE A CA 1
ATOM 3019 C C . ILE A 1 389 ? 5.566 -6.183 17.750 1.00 92.62 389 ILE A C 1
ATOM 3021 O O . ILE A 1 389 ? 6.388 -7.051 18.039 1.00 92.62 389 ILE A O 1
ATOM 3025 N N . GLU A 1 390 ? 4.654 -6.369 16.779 1.00 91.12 390 GLU A N 1
ATOM 3026 C CA . GLU A 1 390 ? 4.578 -7.582 15.938 1.00 91.12 390 GLU A CA 1
ATOM 3027 C C . GLU A 1 390 ? 5.926 -7.873 15.243 1.00 91.12 390 GLU A C 1
ATOM 3029 O O . GLU A 1 390 ? 6.279 -9.040 15.076 1.00 91.12 390 GLU A O 1
ATOM 3034 N N . ASP A 1 391 ? 6.679 -6.839 14.843 1.00 87.56 391 ASP A N 1
ATOM 3035 C CA . ASP A 1 391 ? 7.977 -6.987 14.170 1.00 87.56 391 ASP A CA 1
ATOM 3036 C C . ASP A 1 391 ? 9.128 -7.393 15.111 1.00 87.56 391 ASP A C 1
ATOM 3038 O O . ASP A 1 391 ? 9.970 -8.198 14.713 1.00 87.56 391 ASP A O 1
ATOM 3042 N N . GLU A 1 392 ? 9.165 -6.898 16.357 1.00 84.94 392 GLU A N 1
ATOM 3043 C CA . GLU A 1 392 ? 10.217 -7.272 17.319 1.00 84.94 392 GLU A CA 1
ATOM 3044 C C . GLU A 1 392 ? 10.001 -8.668 17.913 1.00 84.94 392 GLU A C 1
ATOM 3046 O O . GLU A 1 392 ? 10.937 -9.468 17.975 1.00 84.94 392 GLU A O 1
ATOM 3051 N N . PHE A 1 393 ? 8.780 -8.974 18.357 1.00 85.75 393 PHE A N 1
ATOM 3052 C CA . PHE A 1 393 ? 8.506 -10.164 19.166 1.00 85.75 393 PHE A CA 1
ATOM 3053 C C . PHE A 1 393 ? 7.930 -11.342 18.360 1.00 85.75 393 PHE A C 1
ATOM 3055 O O . PHE A 1 393 ? 7.208 -12.173 18.909 1.00 85.75 393 PHE A O 1
ATOM 3062 N N . ASP A 1 394 ? 8.241 -11.414 17.059 1.00 85.19 394 ASP A N 1
ATOM 3063 C CA . ASP A 1 394 ? 7.800 -12.465 16.119 1.00 85.19 394 ASP A CA 1
ATOM 3064 C C . ASP A 1 394 ? 6.274 -12.705 16.162 1.00 85.19 394 ASP A C 1
ATOM 3066 O O . ASP A 1 394 ? 5.773 -13.828 16.245 1.00 85.19 394 ASP A O 1
ATOM 3070 N N . GLY A 1 395 ? 5.513 -11.605 16.167 1.00 87.62 395 GLY A N 1
ATOM 3071 C CA . GLY A 1 395 ? 4.053 -11.601 16.251 1.00 87.62 395 GLY A CA 1
ATOM 3072 C C . GLY A 1 395 ? 3.459 -11.750 17.657 1.00 87.62 395 GLY A C 1
ATOM 3073 O O . GLY A 1 395 ? 2.232 -11.751 17.775 1.00 87.62 395 GLY A O 1
ATOM 3074 N N . ASN A 1 396 ? 4.260 -11.855 18.723 1.00 90.94 396 ASN A N 1
ATOM 3075 C CA . ASN A 1 396 ? 3.744 -11.776 20.092 1.00 90.94 396 ASN A CA 1
ATOM 3076 C C . ASN A 1 396 ? 3.331 -10.332 20.449 1.00 90.94 396 ASN A C 1
ATOM 3078 O O . ASN A 1 396 ? 3.972 -9.377 20.019 1.00 90.94 396 ASN A O 1
ATOM 3082 N N . LEU A 1 397 ? 2.265 -10.177 21.240 1.00 93.50 397 LEU A N 1
ATOM 3083 C CA . LEU A 1 397 ? 1.705 -8.887 21.668 1.00 93.50 397 LEU A CA 1
ATOM 3084 C C . LEU A 1 397 ? 1.522 -8.774 23.196 1.00 93.50 397 LEU A C 1
ATOM 3086 O O . LEU A 1 397 ? 0.801 -7.886 23.647 1.00 93.50 397 LEU A O 1
ATOM 3090 N N . ASP A 1 398 ? 2.176 -9.634 23.989 1.00 90.81 398 ASP A N 1
ATOM 3091 C CA . ASP A 1 398 ? 2.114 -9.622 25.465 1.00 90.81 398 ASP A CA 1
ATOM 3092 C C . ASP A 1 398 ? 2.438 -8.242 26.095 1.00 90.81 398 ASP A C 1
ATOM 3094 O O . ASP A 1 398 ? 1.942 -7.940 27.173 1.00 90.81 398 ASP A O 1
ATOM 3098 N N . GLU A 1 399 ? 3.226 -7.370 25.444 1.00 90.81 399 GLU A N 1
ATOM 3099 C CA . GLU A 1 399 ? 3.513 -6.012 25.961 1.00 90.81 399 GLU A CA 1
ATOM 3100 C C . GLU A 1 399 ? 2.313 -5.045 25.904 1.00 90.81 399 GLU A C 1
ATOM 3102 O O . GLU A 1 399 ? 2.320 -4.018 26.582 1.00 90.81 399 GLU A O 1
ATOM 3107 N N . ILE A 1 400 ? 1.284 -5.348 25.103 1.00 93.12 400 ILE A N 1
ATOM 3108 C CA . ILE A 1 400 ? 0.089 -4.503 24.924 1.00 93.12 400 ILE A CA 1
ATOM 3109 C C . ILE A 1 400 ? -1.229 -5.271 25.109 1.00 93.12 400 ILE A C 1
ATOM 3111 O O . ILE A 1 400 ? -2.293 -4.757 24.756 1.00 93.12 400 ILE A O 1
ATOM 3115 N N . ASP A 1 401 ? -1.199 -6.488 25.659 1.00 91.88 401 ASP A N 1
ATOM 3116 C CA . ASP A 1 401 ? -2.381 -7.353 25.772 1.00 91.88 401 ASP A CA 1
ATOM 3117 C C . ASP A 1 401 ? -3.493 -6.750 26.653 1.00 91.88 401 ASP A C 1
ATOM 3119 O O . ASP A 1 401 ? -4.675 -6.895 26.336 1.00 91.88 401 ASP A O 1
ATOM 3123 N N . ALA A 1 402 ? -3.138 -5.947 27.658 1.00 91.94 402 ALA A N 1
ATOM 3124 C CA . ALA A 1 402 ? -4.067 -5.148 28.456 1.00 91.94 402 ALA A CA 1
ATOM 3125 C C . ALA A 1 402 ? -4.979 -4.241 27.600 1.00 91.94 402 ALA A C 1
ATOM 3127 O O . ALA A 1 402 ? -6.133 -3.999 27.962 1.00 91.94 402 ALA A O 1
ATOM 3128 N N . LEU A 1 403 ? -4.520 -3.780 26.426 1.00 94.69 403 LEU A N 1
ATOM 3129 C CA . LEU A 1 403 ? -5.327 -2.972 25.499 1.00 94.69 403 LEU A CA 1
ATOM 3130 C C . LEU A 1 403 ? -6.419 -3.789 24.782 1.00 94.69 403 LEU A C 1
ATOM 3132 O O . LEU A 1 403 ? -7.392 -3.217 24.284 1.00 94.69 403 LEU A O 1
ATOM 3136 N N . LEU A 1 404 ? -6.319 -5.125 24.767 1.00 94.50 404 LEU A N 1
ATOM 3137 C CA . LEU A 1 404 ? -7.400 -5.998 24.309 1.00 94.50 404 LEU A CA 1
ATOM 3138 C C . LEU A 1 404 ? -8.573 -6.004 25.291 1.00 94.50 404 LEU A C 1
ATOM 3140 O O . LEU A 1 404 ? -9.720 -6.083 24.845 1.00 94.50 404 LEU A O 1
ATOM 3144 N N . GLY A 1 405 ? -8.325 -5.927 26.602 1.00 90.88 405 GLY A N 1
ATOM 3145 C CA . GLY A 1 405 ? -9.357 -6.088 27.631 1.00 90.88 405 GLY A CA 1
ATOM 3146 C C . GLY A 1 405 ? -9.810 -4.817 28.351 1.00 90.88 405 GLY A C 1
ATOM 3147 O O . GLY A 1 405 ? -10.947 -4.781 28.821 1.00 90.88 405 GLY A O 1
ATOM 3148 N N . CYS A 1 406 ? -9.012 -3.748 28.338 1.00 92.50 406 CYS A N 1
ATOM 3149 C CA . CYS A 1 406 ? -9.328 -2.495 29.028 1.00 92.50 406 CYS A CA 1
ATOM 3150 C C . CYS A 1 406 ? -10.690 -1.872 28.624 1.00 92.50 406 CYS A C 1
ATOM 3152 O O . CYS A 1 406 ? -11.158 -2.029 27.485 1.00 92.50 406 CYS A O 1
ATOM 3154 N N . PRO A 1 407 ? -11.368 -1.148 29.532 1.00 93.81 407 PRO A N 1
ATOM 3155 C CA . PRO A 1 407 ? -12.566 -0.392 29.197 1.00 93.81 407 PRO A CA 1
ATOM 3156 C C . PRO A 1 407 ? -12.262 0.864 28.373 1.00 93.81 407 PRO A C 1
ATOM 3158 O O . PRO A 1 407 ? -11.181 1.456 28.427 1.00 93.81 407 PRO A O 1
ATOM 3161 N N . LEU A 1 408 ? -13.293 1.335 27.674 1.00 94.06 408 LEU A N 1
ATOM 3162 C CA . LEU A 1 408 ? -13.323 2.675 27.099 1.00 94.06 408 LEU A CA 1
ATOM 3163 C C . LEU A 1 408 ? -14.011 3.640 28.070 1.00 94.06 408 LEU A C 1
ATOM 3165 O O . LEU A 1 408 ? -15.105 3.342 28.561 1.00 94.06 408 LEU A O 1
ATOM 3169 N N . TYR A 1 409 ? -13.435 4.827 28.282 1.00 92.75 409 TYR A N 1
ATOM 3170 C CA . TYR A 1 409 ? -14.165 5.960 28.853 1.00 92.75 409 TYR A CA 1
ATOM 3171 C C . TYR A 1 409 ? -15.143 6.506 27.808 1.00 92.75 409 TYR A C 1
ATOM 3173 O O . TYR A 1 409 ? -14.772 7.273 26.920 1.00 92.75 409 TYR A O 1
ATOM 3181 N N . LEU A 1 410 ? -16.404 6.083 27.915 1.00 92.38 410 LEU A N 1
ATOM 3182 C CA . LEU A 1 410 ? -17.536 6.513 27.089 1.00 92.38 410 LEU A CA 1
ATOM 3183 C C . LEU A 1 410 ? -18.618 7.123 27.994 1.00 92.38 410 LEU A C 1
ATOM 3185 O O . LEU A 1 410 ? -18.333 7.575 29.102 1.00 92.38 410 LEU A O 1
ATOM 3189 N N . THR A 1 411 ? -19.868 7.143 27.529 1.00 91.44 411 THR A N 1
ATOM 3190 C CA . THR A 1 411 ? -21.032 7.443 28.368 1.00 91.44 411 THR A CA 1
ATOM 3191 C C . THR A 1 411 ? -22.008 6.272 28.405 1.00 91.44 411 THR A C 1
ATOM 3193 O O . THR A 1 411 ? -21.867 5.300 27.664 1.00 91.44 411 THR A O 1
ATOM 3196 N N . ASP A 1 412 ? -22.998 6.374 29.284 1.00 88.50 412 ASP A N 1
ATOM 3197 C CA . ASP A 1 412 ? -24.057 5.388 29.434 1.00 88.50 412 ASP A CA 1
ATOM 3198 C C . ASP A 1 412 ? -24.918 5.291 28.166 1.00 88.50 412 ASP A C 1
ATOM 3200 O O . ASP A 1 412 ? -25.394 6.300 27.646 1.00 88.50 412 ASP A O 1
ATOM 3204 N N . LEU A 1 413 ? -25.158 4.074 27.680 1.00 87.25 413 LEU A N 1
ATOM 3205 C CA . LEU A 1 413 ? -25.969 3.847 26.486 1.00 87.25 413 LEU A CA 1
ATOM 3206 C C . LEU A 1 413 ? -27.479 3.990 26.746 1.00 87.25 413 LEU A C 1
ATOM 3208 O O . LEU A 1 413 ? -28.236 4.094 25.783 1.00 87.25 413 LEU A O 1
ATOM 3212 N N . GLU A 1 414 ? -27.930 4.130 28.000 1.00 86.50 414 GLU A N 1
ATOM 3213 C CA . GLU A 1 414 ? -29.305 4.551 28.326 1.00 86.50 414 GLU A CA 1
ATOM 3214 C C . GLU A 1 414 ? -29.700 5.909 27.703 1.00 86.50 414 GLU A C 1
ATOM 3216 O O . GLU A 1 414 ? -30.891 6.210 27.561 1.00 86.50 414 GLU A O 1
ATOM 3221 N N . VAL A 1 415 ? -28.734 6.753 27.306 1.00 86.25 415 VAL A N 1
ATOM 3222 C CA . VAL A 1 415 ? -29.031 8.012 26.592 1.00 86.25 415 VAL A CA 1
ATOM 3223 C C . VAL A 1 415 ? -29.596 7.771 25.186 1.00 86.25 415 VAL A C 1
ATOM 3225 O O . VAL A 1 415 ? -30.309 8.627 24.661 1.00 86.25 415 VAL A O 1
ATOM 3228 N N . VAL A 1 416 ? -29.329 6.604 24.585 1.00 87.94 416 VAL A N 1
ATOM 3229 C CA . VAL A 1 416 ? -29.728 6.252 23.211 1.00 87.94 416 VAL A CA 1
ATOM 3230 C C . VAL A 1 416 ? -31.247 6.155 23.078 1.00 87.94 416 VAL A C 1
ATOM 3232 O O . VAL A 1 416 ? -31.811 6.662 22.111 1.00 87.94 416 VAL A O 1
ATOM 3235 N N . ASP A 1 417 ? -31.946 5.599 24.071 1.00 88.31 417 ASP A N 1
ATOM 3236 C CA . ASP A 1 417 ? -33.415 5.510 24.043 1.00 88.31 417 ASP A CA 1
ATOM 3237 C C . ASP A 1 417 ? -34.096 6.889 24.035 1.00 88.31 417 ASP A C 1
ATOM 3239 O O . ASP A 1 417 ? -35.229 7.030 23.561 1.00 88.31 417 ASP A O 1
ATOM 3243 N N . LYS A 1 418 ? -33.370 7.910 24.508 1.00 88.00 418 LYS A N 1
ATOM 3244 C CA . LYS A 1 418 ? -33.781 9.313 24.623 1.00 88.00 418 LYS A CA 1
ATOM 3245 C C . LYS A 1 418 ? -33.109 10.214 23.572 1.00 88.00 418 LYS A C 1
ATOM 3247 O O . LYS A 1 418 ? -33.246 11.433 23.669 1.00 88.00 418 LYS A O 1
ATOM 3252 N N . VAL A 1 419 ? -32.436 9.657 22.556 1.00 89.31 419 VAL A N 1
ATOM 3253 C CA . VAL A 1 419 ? -31.641 10.413 21.559 1.00 89.31 419 VAL A CA 1
ATOM 3254 C C . VAL A 1 419 ? -32.437 11.509 20.834 1.00 89.31 419 VAL A C 1
ATOM 3256 O O . VAL A 1 419 ? -31.902 12.574 20.538 1.00 89.31 419 VAL A O 1
ATOM 3259 N N . GLU A 1 420 ? -33.740 11.299 20.625 1.00 88.56 420 GLU A N 1
ATOM 3260 C CA . GLU A 1 420 ? -34.672 12.275 20.030 1.00 88.56 420 GLU A CA 1
ATOM 3261 C C . GLU A 1 420 ? -34.882 13.542 20.892 1.00 88.56 420 GLU A C 1
ATOM 3263 O O . GLU A 1 420 ? -35.347 14.558 20.382 1.00 88.56 420 GLU A O 1
ATOM 3268 N N . SER A 1 421 ? -34.546 13.491 22.188 1.00 90.38 421 SER A N 1
ATOM 3269 C CA . SER A 1 421 ? -34.670 14.603 23.151 1.00 90.38 421 SER A CA 1
ATOM 3270 C C . SER A 1 421 ? -33.356 15.334 23.453 1.00 90.38 421 SER A C 1
ATOM 3272 O O . SER A 1 421 ? -33.381 16.386 24.091 1.00 90.38 421 SER A O 1
ATOM 3274 N N . LEU A 1 422 ? -32.224 14.797 22.988 1.00 91.19 422 LEU A N 1
ATOM 3275 C CA . LEU A 1 422 ? -30.912 15.435 23.093 1.00 91.19 422 LEU A CA 1
ATOM 3276 C C . LEU A 1 422 ? -30.815 16.636 22.139 1.00 91.19 422 LEU A C 1
ATOM 3278 O O . LEU A 1 422 ? -31.472 16.677 21.096 1.00 91.19 422 LEU A O 1
ATOM 3282 N N . SER A 1 423 ? -29.962 17.610 22.456 1.00 91.62 423 SER A N 1
ATOM 3283 C CA . SER A 1 423 ? -29.637 18.684 21.517 1.00 91.62 423 SER A CA 1
ATOM 3284 C C . SER A 1 423 ? -28.835 18.156 20.326 1.00 91.62 423 SER A C 1
ATOM 3286 O O . SER A 1 423 ? -28.143 17.140 20.406 1.00 91.62 423 SER A O 1
ATOM 3288 N N . ARG A 1 424 ? -28.843 18.910 19.221 1.00 89.94 424 ARG A N 1
ATOM 3289 C CA . ARG A 1 424 ? -28.060 18.573 18.024 1.00 89.94 424 ARG A CA 1
ATOM 3290 C C . ARG A 1 424 ? -26.562 18.383 18.318 1.00 89.94 424 ARG A C 1
ATOM 3292 O O . ARG A 1 424 ? -25.933 17.527 17.708 1.00 89.94 424 ARG A O 1
ATOM 3299 N N . GLN A 1 425 ? -25.991 19.146 19.252 1.00 90.31 425 GLN A N 1
ATOM 3300 C CA . GLN A 1 425 ? -24.576 19.013 19.612 1.00 90.31 425 GLN A CA 1
ATOM 3301 C C . GLN A 1 425 ? -24.297 17.696 20.352 1.00 90.31 425 GLN A C 1
ATOM 3303 O O . GLN A 1 425 ? -23.306 17.035 20.059 1.00 90.31 425 GLN A O 1
ATOM 3308 N N . GLU A 1 426 ? -25.174 17.298 21.273 1.00 91.44 426 GLU A N 1
ATOM 3309 C CA . GLU A 1 426 ? -25.093 16.018 21.991 1.00 91.44 426 GLU A CA 1
ATOM 3310 C C . GLU A 1 426 ? -25.324 14.828 21.043 1.00 91.44 426 GLU A C 1
ATOM 3312 O O . GLU A 1 426 ? -24.621 13.826 21.129 1.00 91.44 426 GLU A O 1
ATOM 3317 N N . GLN A 1 427 ? -26.247 14.965 20.087 1.00 92.19 427 GLN A N 1
ATOM 3318 C CA . GLN A 1 427 ? -26.522 13.995 19.020 1.00 92.19 427 GLN A CA 1
ATOM 3319 C C . GLN A 1 427 ? -25.308 13.760 18.099 1.00 92.19 427 GLN A C 1
ATOM 3321 O O . GLN A 1 427 ? -24.900 12.616 17.879 1.00 92.19 427 GLN A O 1
ATOM 3326 N N . GLU A 1 428 ? -24.695 14.833 17.588 1.00 92.50 428 GLU A N 1
ATOM 3327 C CA . GLU A 1 428 ? -23.496 14.759 16.738 1.00 92.50 428 GLU A CA 1
ATOM 3328 C C . GLU A 1 428 ? -22.263 14.274 17.528 1.00 92.50 428 GLU A C 1
ATOM 3330 O O . GLU A 1 428 ? -21.439 13.528 16.990 1.00 92.50 428 GLU A O 1
ATOM 3335 N N . PHE A 1 429 ? -22.155 14.627 18.815 1.00 92.31 429 PHE A N 1
ATOM 3336 C CA . PHE A 1 429 ? -21.119 14.115 19.719 1.00 92.31 429 PHE A CA 1
ATOM 3337 C C . PHE A 1 429 ? -21.266 12.609 19.959 1.00 92.31 429 PHE A C 1
ATOM 3339 O O . PHE A 1 429 ? -20.303 11.871 19.767 1.00 92.31 429 PHE A O 1
ATOM 3346 N N . LEU A 1 430 ? -22.468 12.140 20.313 1.00 93.31 430 LEU A N 1
ATOM 3347 C CA . LEU A 1 430 ? -22.753 10.725 20.561 1.00 93.31 430 LEU A CA 1
ATOM 3348 C C . LEU A 1 430 ? -22.464 9.871 19.321 1.00 93.31 430 LEU A C 1
ATOM 3350 O O . LEU A 1 430 ? -21.816 8.835 19.435 1.00 93.31 430 LEU A O 1
ATOM 3354 N N . CYS A 1 431 ? -22.866 10.320 18.127 1.00 93.94 431 CYS A N 1
ATOM 3355 C CA . CYS A 1 431 ? -22.519 9.619 16.888 1.00 93.94 431 CYS A CA 1
ATOM 3356 C C . CYS A 1 431 ? -21.000 9.561 16.670 1.00 93.94 431 CYS A C 1
ATOM 3358 O O . CYS A 1 431 ? -20.478 8.497 16.349 1.00 93.94 431 CYS A O 1
ATOM 3360 N N . SER A 1 432 ? -20.285 10.668 16.898 1.00 93.75 432 SER A N 1
ATOM 3361 C CA . SER A 1 432 ? -18.821 10.717 16.752 1.00 93.75 432 SER A CA 1
ATOM 3362 C C . SER A 1 432 ? -18.116 9.769 17.726 1.00 93.75 432 SER A C 1
ATOM 3364 O O . SER A 1 432 ? -17.223 9.028 17.323 1.00 93.75 432 SER A O 1
ATOM 3366 N N . LEU A 1 433 ? -18.570 9.735 18.980 1.00 94.44 433 LEU A N 1
ATOM 3367 C CA . LEU A 1 433 ? -18.063 8.843 20.019 1.00 94.44 433 LEU A CA 1
ATOM 3368 C C . LEU A 1 433 ? -18.282 7.363 19.660 1.00 94.44 433 LEU A C 1
ATOM 3370 O O . LEU A 1 433 ? -17.374 6.551 19.815 1.00 94.44 433 LEU A O 1
ATOM 3374 N N . LEU A 1 434 ? -19.462 7.021 19.128 1.00 95.19 434 LEU A N 1
ATOM 3375 C CA . LEU A 1 434 ? -19.789 5.666 18.671 1.00 95.19 434 LEU A CA 1
ATOM 3376 C C . LEU A 1 434 ? -18.932 5.236 17.467 1.00 95.19 434 LEU A C 1
ATOM 3378 O O . LEU A 1 434 ? -18.423 4.118 17.468 1.00 95.19 434 LEU A O 1
ATOM 3382 N N . PHE A 1 435 ? -18.726 6.104 16.467 1.00 95.69 435 PHE A N 1
ATOM 3383 C CA . PHE A 1 435 ? -17.839 5.808 15.330 1.00 95.69 435 PHE A CA 1
ATOM 3384 C C . PHE A 1 435 ? -16.394 5.553 15.783 1.00 95.69 435 PHE A C 1
ATOM 3386 O O . PHE A 1 435 ? -15.785 4.576 15.350 1.00 95.69 435 PHE A O 1
ATOM 3393 N N . LEU A 1 436 ? -15.859 6.387 16.680 1.00 95.56 436 LEU A N 1
ATOM 3394 C CA . LEU A 1 436 ? -14.503 6.221 17.212 1.00 95.56 436 LEU A CA 1
ATOM 3395 C C . LEU A 1 436 ? -14.365 4.931 18.043 1.00 95.56 436 LEU A C 1
ATOM 3397 O O . LEU A 1 436 ? -13.401 4.195 17.856 1.00 95.56 436 LEU A O 1
ATOM 3401 N N . ALA A 1 437 ? -15.351 4.600 18.885 1.00 97.06 437 ALA A N 1
ATOM 3402 C CA . ALA A 1 437 ? -15.350 3.361 19.671 1.00 97.06 437 ALA A CA 1
ATOM 3403 C C . ALA A 1 437 ? -15.444 2.091 18.799 1.00 97.06 437 ALA A C 1
ATOM 3405 O O . ALA A 1 437 ? -14.777 1.097 19.084 1.00 97.06 437 ALA A O 1
ATOM 3406 N N . ILE A 1 438 ? -16.231 2.123 17.714 1.00 97.44 438 ILE A N 1
ATOM 3407 C CA . ILE A 1 438 ? -16.285 1.028 16.729 1.00 97.44 438 ILE A CA 1
ATOM 3408 C C . ILE A 1 438 ? -14.926 0.868 16.036 1.00 97.44 438 ILE A C 1
ATOM 3410 O O . ILE A 1 438 ? -14.433 -0.250 15.923 1.00 97.44 438 ILE A O 1
ATOM 3414 N N . ASN A 1 439 ? -14.302 1.970 15.612 1.00 96.94 439 ASN A N 1
ATOM 3415 C CA . ASN A 1 439 ? -13.006 1.945 14.928 1.00 96.94 439 ASN A CA 1
ATOM 3416 C C . ASN A 1 439 ? -11.863 1.458 15.822 1.00 96.94 439 ASN A C 1
ATOM 3418 O O . ASN A 1 439 ? -11.029 0.683 15.356 1.00 96.94 439 ASN A O 1
ATOM 3422 N N . TRP A 1 440 ? -11.875 1.826 17.106 1.00 97.69 440 TRP A N 1
ATOM 3423 C CA . TRP A 1 440 ? -10.960 1.270 18.100 1.00 97.69 440 TRP A CA 1
ATOM 3424 C C . TRP A 1 440 ? -11.104 -0.252 18.199 1.00 97.69 440 TRP A C 1
ATOM 3426 O O . TRP A 1 440 ? -10.124 -0.976 18.044 1.00 97.69 440 TRP A O 1
ATOM 3436 N N . PHE A 1 441 ? -12.327 -0.762 18.390 1.00 98.19 441 PHE A N 1
ATOM 3437 C CA . PHE A 1 441 ? -12.526 -2.208 18.488 1.00 98.19 441 PHE A CA 1
ATOM 3438 C C . PHE A 1 441 ? -12.214 -2.951 17.181 1.00 98.19 441 PHE A C 1
ATOM 3440 O O . PHE A 1 441 ? -11.769 -4.092 17.261 1.00 98.19 441 PHE A O 1
ATOM 3447 N N . ILE A 1 442 ? -12.378 -2.332 16.004 1.00 97.19 442 ILE A N 1
ATOM 3448 C CA . ILE A 1 442 ? -11.931 -2.915 14.728 1.00 97.19 442 ILE A CA 1
ATOM 3449 C C . ILE A 1 442 ? -10.409 -3.117 14.727 1.00 97.19 442 ILE A C 1
ATOM 3451 O O . ILE A 1 442 ? -9.966 -4.228 14.453 1.00 97.19 442 ILE A O 1
ATOM 3455 N N . GLU A 1 443 ? -9.606 -2.114 15.096 1.00 97.06 443 GLU A N 1
ATOM 3456 C CA . GLU A 1 443 ? -8.142 -2.286 15.127 1.00 97.06 443 GLU A CA 1
ATOM 3457 C C . GLU A 1 443 ? -7.667 -3.203 16.264 1.00 97.06 443 GLU A C 1
ATOM 3459 O O . GLU A 1 443 ? -6.723 -3.966 16.078 1.00 97.06 443 GLU A O 1
ATOM 3464 N N . VAL A 1 444 ? -8.352 -3.233 17.413 1.00 97.69 444 VAL A N 1
ATOM 3465 C CA . VAL A 1 444 ? -8.095 -4.237 18.465 1.00 97.69 444 VAL A CA 1
ATOM 3466 C C . VAL A 1 444 ? -8.410 -5.659 17.970 1.00 97.69 444 VAL A C 1
ATOM 3468 O O . VAL A 1 444 ? -7.682 -6.601 18.280 1.00 97.69 444 VAL A O 1
ATOM 3471 N N . VAL A 1 445 ? -9.451 -5.845 17.153 1.00 97.62 445 VAL A N 1
ATOM 3472 C CA . VAL A 1 445 ? -9.730 -7.139 16.509 1.00 97.62 445 VAL A CA 1
ATOM 3473 C C . VAL A 1 445 ? -8.676 -7.470 15.446 1.00 97.62 445 VAL A C 1
ATOM 3475 O O . VAL A 1 445 ? -8.199 -8.604 15.431 1.00 97.62 445 VAL A O 1
ATOM 3478 N N . ASN A 1 446 ? -8.251 -6.504 14.620 1.00 96.69 446 ASN A N 1
ATOM 3479 C CA . ASN A 1 446 ? -7.130 -6.673 13.684 1.00 96.69 446 ASN A CA 1
ATOM 3480 C C . ASN A 1 446 ? -5.864 -7.140 14.413 1.00 96.69 446 ASN A C 1
ATOM 3482 O O . ASN A 1 446 ? -5.190 -8.058 13.951 1.00 96.69 446 ASN A O 1
ATOM 3486 N N . ALA A 1 447 ? -5.586 -6.553 15.579 1.00 96.44 447 ALA A N 1
ATOM 3487 C CA . ALA A 1 447 ? -4.417 -6.852 16.387 1.00 96.44 447 ALA A CA 1
ATOM 3488 C C . ALA A 1 447 ? -4.395 -8.281 16.927 1.00 96.44 447 ALA A C 1
ATOM 3490 O O . ALA A 1 447 ? -3.509 -9.076 16.615 1.00 96.44 447 ALA A O 1
ATOM 3491 N N . PHE A 1 448 ? -5.383 -8.622 17.749 1.00 95.94 448 PHE A N 1
ATOM 3492 C CA . PHE A 1 448 ? -5.296 -9.826 18.565 1.00 95.94 448 PHE A CA 1
ATOM 3493 C C . PHE A 1 448 ? -5.882 -11.074 17.880 1.00 95.94 448 PHE A C 1
ATOM 3495 O O . PHE A 1 448 ? -5.769 -12.169 18.429 1.00 95.94 448 PHE A O 1
ATOM 3502 N N . CYS A 1 449 ? -6.449 -10.965 16.667 1.00 93.50 449 CYS A N 1
ATOM 3503 C CA . CYS A 1 449 ? -7.027 -12.108 15.940 1.00 93.50 449 CYS A CA 1
ATOM 3504 C C . CYS A 1 449 ? -6.047 -13.269 15.692 1.00 93.50 449 CYS A C 1
ATOM 3506 O O . CYS A 1 449 ? -6.454 -14.432 15.743 1.00 93.50 449 CYS A O 1
ATOM 3508 N N . LYS A 1 450 ? -4.760 -12.967 15.470 1.00 91.12 450 LYS A N 1
ATOM 3509 C CA . LYS A 1 450 ? -3.700 -13.962 15.239 1.00 91.12 450 LYS A CA 1
ATOM 3510 C C . LYS A 1 450 ? -3.292 -14.713 16.512 1.00 91.12 450 LYS A C 1
ATOM 3512 O O . LYS A 1 450 ? -2.743 -15.811 16.412 1.00 91.12 450 LYS A O 1
ATOM 3517 N N . GLN A 1 451 ? -3.528 -14.139 17.696 1.00 91.19 451 GLN A N 1
ATOM 3518 C CA . GLN A 1 451 ? -2.907 -14.621 18.930 1.00 91.19 451 GLN A CA 1
ATOM 3519 C C . GLN A 1 451 ? -3.371 -16.038 19.288 1.00 91.19 451 GLN A C 1
ATOM 3521 O O . GLN A 1 451 ? -4.571 -16.315 19.258 1.00 91.19 451 GLN A O 1
ATOM 3526 N N . PRO A 1 452 ? -2.462 -16.969 19.639 1.00 84.31 452 PRO A N 1
ATOM 3527 C CA . PRO A 1 452 ? -2.812 -18.377 19.817 1.00 84.31 452 PRO A CA 1
ATOM 3528 C C . PRO A 1 452 ? -3.592 -18.649 21.111 1.00 84.31 452 PRO A C 1
ATOM 3530 O O . PRO A 1 452 ? -4.335 -19.632 21.168 1.00 84.31 452 PRO A O 1
ATOM 3533 N N . ASN A 1 453 ? -3.438 -17.793 22.128 1.00 85.75 453 ASN A N 1
ATOM 3534 C CA . ASN A 1 453 ? -4.028 -17.947 23.458 1.00 85.75 453 ASN A CA 1
ATOM 3535 C C . ASN A 1 453 ? -5.569 -17.990 23.400 1.00 85.75 453 ASN A C 1
ATOM 3537 O O . ASN A 1 453 ? -6.216 -17.107 22.838 1.00 85.75 453 ASN A O 1
ATOM 3541 N N . ALA A 1 454 ? -6.162 -19.017 24.016 1.00 85.12 454 ALA A N 1
ATOM 3542 C CA . ALA A 1 454 ? -7.609 -19.206 24.054 1.00 85.12 454 ALA A CA 1
ATOM 3543 C C . ALA A 1 454 ? -8.346 -18.077 24.794 1.00 85.12 454 ALA A C 1
ATOM 3545 O O . ALA A 1 454 ? -9.474 -17.761 24.420 1.00 85.12 454 ALA A O 1
ATOM 3546 N N . ASP A 1 455 ? -7.718 -17.452 25.795 1.00 85.25 455 ASP A N 1
ATOM 3547 C CA . ASP A 1 455 ? -8.325 -16.331 26.516 1.00 85.25 455 ASP A CA 1
ATOM 3548 C C . ASP A 1 455 ? -8.396 -15.070 25.644 1.00 85.25 455 ASP A C 1
ATOM 3550 O O . ASP A 1 455 ? -9.482 -14.531 25.424 1.00 85.25 455 ASP A O 1
ATOM 3554 N N . LEU A 1 456 ? -7.272 -14.689 25.019 1.00 88.81 456 LEU A N 1
ATOM 3555 C CA . LEU A 1 456 ? -7.215 -13.571 24.071 1.00 88.81 456 LEU A CA 1
ATOM 3556 C C . LEU A 1 456 ? -8.199 -13.780 22.905 1.00 88.81 456 LEU A C 1
ATOM 3558 O O . LEU A 1 456 ? -8.926 -12.857 22.550 1.00 88.81 456 LEU A O 1
ATOM 3562 N N . LYS A 1 457 ? -8.333 -15.003 22.367 1.00 89.25 457 LYS A N 1
ATOM 3563 C CA . LYS A 1 457 ? -9.369 -15.325 21.359 1.00 89.25 457 LYS A CA 1
ATOM 3564 C C . LYS A 1 457 ? -10.794 -15.116 21.875 1.00 89.25 457 LYS A C 1
ATOM 3566 O O . LYS A 1 457 ? -11.657 -14.655 21.129 1.00 89.25 457 LYS A O 1
ATOM 3571 N N . GLY A 1 458 ? -11.050 -15.420 23.145 1.00 88.38 458 GLY A N 1
ATOM 3572 C CA . GLY A 1 458 ? -12.319 -15.130 23.808 1.00 88.38 458 GLY A CA 1
ATOM 3573 C C . GLY A 1 458 ? -12.583 -13.630 23.952 1.00 88.38 458 GLY A C 1
ATOM 3574 O O . GLY A 1 458 ? -13.667 -13.161 23.597 1.00 88.38 458 GLY A O 1
ATOM 3575 N N . LYS A 1 459 ? -11.577 -12.857 24.380 1.00 91.38 459 LYS A N 1
ATOM 3576 C CA . LYS A 1 459 ? -11.643 -11.389 24.435 1.00 91.38 459 LYS A CA 1
ATOM 3577 C C . LYS A 1 459 ? -11.858 -10.781 23.036 1.00 91.38 459 LYS A C 1
ATOM 3579 O O . LYS A 1 459 ? -12.731 -9.930 22.887 1.00 91.38 459 LYS A O 1
ATOM 3584 N N . VAL A 1 460 ? -11.197 -11.285 21.985 1.00 94.12 460 VAL A N 1
ATOM 3585 C CA . VAL A 1 460 ? -11.430 -10.899 20.571 1.00 94.12 460 VAL A CA 1
ATOM 3586 C C . VAL A 1 460 ? -12.868 -11.186 20.123 1.00 94.12 460 VAL A C 1
ATOM 3588 O O . VAL A 1 460 ? -13.501 -10.317 19.524 1.00 94.12 460 VAL A O 1
ATOM 3591 N N . LEU A 1 461 ? -13.430 -12.357 20.448 1.00 92.44 461 LEU A N 1
ATOM 3592 C CA . LEU A 1 461 ? -14.838 -12.663 20.159 1.00 92.44 461 LEU A CA 1
ATOM 3593 C C . LEU A 1 461 ? -15.798 -11.705 20.888 1.00 92.44 461 LEU A C 1
ATOM 3595 O O . LEU A 1 461 ? -16.761 -11.235 20.282 1.00 92.44 461 LEU A O 1
ATOM 3599 N N . ARG A 1 462 ? -15.510 -11.340 22.146 1.00 92.56 462 ARG A N 1
ATOM 3600 C CA . ARG A 1 462 ? -16.271 -10.306 22.871 1.00 92.56 462 ARG A CA 1
ATOM 3601 C C . ARG A 1 462 ? -16.103 -8.912 22.241 1.00 92.56 462 ARG A C 1
ATOM 3603 O O . ARG A 1 462 ? -17.071 -8.159 22.179 1.00 92.56 462 ARG A O 1
ATOM 3610 N N . ARG A 1 463 ? -14.931 -8.556 21.693 1.00 96.00 463 ARG A N 1
ATOM 3611 C CA . ARG A 1 463 ? -14.755 -7.304 20.923 1.00 96.00 463 ARG A CA 1
ATOM 3612 C C . ARG A 1 463 ? -15.543 -7.306 19.607 1.00 96.00 463 ARG A C 1
ATOM 3614 O O . ARG A 1 463 ? -16.164 -6.293 19.301 1.00 96.00 463 ARG A O 1
ATOM 3621 N N . LEU A 1 464 ? -15.628 -8.432 18.892 1.00 95.25 464 LEU A N 1
ATOM 3622 C CA . LEU A 1 464 ? -16.520 -8.578 17.729 1.00 95.25 464 LEU A CA 1
ATOM 3623 C C . LEU A 1 464 ? -18.000 -8.372 18.099 1.00 95.25 464 LEU A C 1
ATOM 3625 O O . LEU A 1 464 ? -18.703 -7.645 17.400 1.00 95.25 464 LEU A O 1
ATOM 3629 N N . GLN A 1 465 ? -18.454 -8.933 19.225 1.00 93.69 465 GLN A N 1
ATOM 3630 C CA . GLN A 1 465 ? -19.806 -8.702 19.758 1.00 93.69 465 GLN A CA 1
ATOM 3631 C C . GLN A 1 465 ? -20.036 -7.227 20.146 1.00 93.69 465 GLN A C 1
ATOM 3633 O O . GLN A 1 465 ? -21.109 -6.677 19.904 1.00 93.69 465 GLN A O 1
ATOM 3638 N N . ASN A 1 466 ? -19.021 -6.541 20.687 1.00 95.56 466 ASN A N 1
ATOM 3639 C CA . ASN A 1 466 ? -19.103 -5.104 20.965 1.00 95.56 466 ASN A CA 1
ATOM 3640 C C . ASN A 1 466 ? -19.209 -4.268 19.674 1.00 95.56 466 ASN A C 1
ATOM 3642 O O . ASN A 1 466 ? -19.947 -3.284 19.658 1.00 95.56 466 ASN A O 1
ATOM 3646 N N . ILE A 1 467 ? -18.530 -4.657 18.585 1.00 97.00 467 ILE A N 1
ATOM 3647 C CA . ILE A 1 467 ? -18.641 -3.999 17.269 1.00 97.00 467 ILE A CA 1
ATOM 3648 C C . ILE A 1 467 ? -20.062 -4.135 16.710 1.00 97.00 467 ILE A C 1
ATOM 3650 O O . ILE A 1 467 ? -20.671 -3.124 16.354 1.00 97.00 467 ILE A O 1
ATOM 3654 N N . THR A 1 468 ? -20.619 -5.350 16.653 1.00 94.81 468 THR A N 1
ATOM 3655 C CA . THR A 1 468 ? -21.975 -5.580 16.118 1.00 94.81 468 THR A CA 1
ATOM 3656 C C . THR A 1 468 ? -23.044 -4.899 16.975 1.00 94.81 468 THR A C 1
ATOM 3658 O O . THR A 1 468 ? -23.963 -4.267 16.442 1.00 94.81 468 THR A O 1
ATOM 3661 N N . TRP A 1 469 ? -22.895 -4.934 18.302 1.00 95.06 469 TRP A N 1
ATOM 3662 C CA . TRP A 1 469 ? -23.766 -4.210 19.224 1.00 95.06 469 TRP A CA 1
ATOM 3663 C C . TRP A 1 469 ? -23.701 -2.692 19.015 1.00 95.06 469 TRP A C 1
ATOM 3665 O O . TRP A 1 469 ? -24.748 -2.069 18.817 1.00 95.06 469 TRP A O 1
ATOM 3675 N N . LEU A 1 470 ? -22.503 -2.092 18.988 1.00 95.56 470 LEU A N 1
ATOM 3676 C CA . LEU A 1 470 ? -22.326 -0.650 18.778 1.00 95.56 470 LEU A CA 1
ATOM 3677 C C . LEU A 1 470 ? -22.817 -0.191 17.399 1.00 95.56 470 LEU A C 1
ATOM 3679 O O . LEU A 1 470 ? -23.410 0.883 17.303 1.00 95.56 470 LEU A O 1
ATOM 3683 N N . GLN A 1 471 ? -22.665 -1.005 16.350 1.00 94.56 471 GLN A N 1
ATOM 3684 C CA . GLN A 1 471 ? -23.290 -0.743 15.050 1.00 94.56 471 GLN A CA 1
ATOM 3685 C C . GLN A 1 471 ? -24.825 -0.708 15.165 1.00 94.56 471 GLN A C 1
ATOM 3687 O O . GLN A 1 471 ? -25.447 0.246 14.696 1.00 94.56 471 GLN A O 1
ATOM 3692 N N . SER A 1 472 ? -25.444 -1.658 15.879 1.00 93.00 472 SER A N 1
ATOM 3693 C CA . SER A 1 472 ? -26.900 -1.654 16.125 1.00 93.00 472 SER A CA 1
ATOM 3694 C C . SER A 1 472 ? -27.382 -0.474 16.988 1.00 93.00 472 SER A C 1
ATOM 3696 O O . SER A 1 472 ? -28.548 -0.080 16.920 1.00 93.00 472 SER A O 1
ATOM 3698 N N . VAL A 1 473 ? -26.508 0.091 17.826 1.00 93.69 473 VAL A N 1
ATOM 3699 C CA . VAL A 1 473 ? -26.757 1.321 18.593 1.00 93.69 473 VAL A CA 1
ATOM 3700 C C . VAL A 1 473 ? -26.674 2.540 17.672 1.00 93.69 473 VAL A C 1
ATOM 3702 O O . VAL A 1 473 ? -27.578 3.373 17.660 1.00 93.69 473 VAL A O 1
ATOM 3705 N N . LEU A 1 474 ? -25.645 2.609 16.831 1.00 93.25 474 LEU A N 1
ATOM 3706 C CA . LEU A 1 474 ? -25.442 3.679 15.859 1.00 93.25 474 LEU A CA 1
ATOM 3707 C C . LEU A 1 474 ? -26.581 3.755 14.820 1.00 93.25 474 LEU A C 1
ATOM 3709 O O . LEU A 1 474 ? -27.038 4.854 14.504 1.00 93.25 474 LEU A O 1
ATOM 3713 N N . GLU A 1 475 ? -27.123 2.617 14.370 1.00 91.56 475 GLU A N 1
ATOM 3714 C CA . GLU A 1 475 ? -28.323 2.555 13.511 1.00 91.56 475 GLU A CA 1
ATOM 3715 C C . GLU A 1 475 ? -29.584 3.162 14.158 1.00 91.56 475 GLU A C 1
ATOM 3717 O O . GLU A 1 475 ? -30.485 3.602 13.437 1.00 91.56 475 GLU A O 1
ATOM 3722 N N . LYS A 1 476 ? -29.650 3.228 15.499 1.00 90.44 476 LYS A N 1
ATOM 3723 C CA . LYS A 1 476 ? -30.729 3.888 16.263 1.00 90.44 476 LYS A CA 1
ATOM 3724 C C . LYS A 1 476 ? -30.458 5.380 16.491 1.00 90.44 476 LYS A C 1
ATOM 3726 O O . LYS A 1 476 ? -31.410 6.151 16.574 1.00 90.44 476 LYS A O 1
ATOM 3731 N N . CYS A 1 477 ? -29.190 5.796 16.565 1.00 91.25 477 CYS A N 1
ATOM 3732 C CA . CYS A 1 477 ? -28.791 7.199 16.752 1.00 91.25 477 CYS A CA 1
ATOM 3733 C C . CYS A 1 477 ? -28.860 8.022 15.455 1.00 91.25 477 CYS A C 1
ATOM 3735 O O . CYS A 1 477 ? -29.389 9.135 15.450 1.00 91.25 477 CYS A O 1
ATOM 3737 N N . LEU A 1 478 ? -28.362 7.480 14.337 1.00 91.12 478 LEU A N 1
ATOM 3738 C CA . LEU A 1 478 ? -28.277 8.187 13.050 1.00 91.12 478 LEU A CA 1
ATOM 3739 C C . LEU A 1 478 ? -29.608 8.787 12.528 1.00 91.12 478 LEU A C 1
ATOM 3741 O O . LEU A 1 478 ? -29.550 9.874 11.949 1.00 91.12 478 LEU A O 1
ATOM 3745 N N . PRO A 1 479 ? -30.805 8.187 12.734 1.00 89.75 479 PRO A N 1
ATOM 3746 C CA . PRO A 1 479 ? -32.081 8.791 12.331 1.00 89.75 479 PRO A CA 1
ATOM 3747 C C . PRO A 1 479 ? -32.390 10.126 13.021 1.00 89.75 479 PRO A C 1
ATOM 3749 O O . PRO A 1 479 ? -33.047 10.977 12.421 1.00 89.75 479 PRO A O 1
ATOM 3752 N N . ALA A 1 480 ? -31.903 10.329 14.250 1.00 87.75 480 ALA A N 1
ATOM 3753 C CA . ALA A 1 480 ? -32.043 11.589 14.980 1.00 87.75 480 ALA A CA 1
ATOM 3754 C C . ALA A 1 480 ? -31.053 12.671 14.504 1.00 87.75 480 ALA A C 1
ATOM 3756 O O . ALA A 1 480 ? -31.238 13.844 14.814 1.00 87.75 480 ALA A O 1
ATOM 3757 N N . CYS A 1 481 ? -30.040 12.296 13.711 1.00 86.44 481 CYS A N 1
ATOM 3758 C CA . CYS A 1 481 ? -28.903 13.141 13.330 1.00 86.44 481 CYS A CA 1
ATOM 3759 C C . CYS A 1 481 ? -28.852 13.431 11.806 1.00 86.44 481 CYS A C 1
ATOM 3761 O O . CYS A 1 481 ? -27.820 13.195 11.165 1.00 86.44 481 CYS A O 1
ATOM 3763 N N . PRO A 1 482 ? -29.944 13.895 11.159 1.00 84.12 482 PRO A N 1
ATOM 3764 C CA . PRO A 1 482 ? -30.018 13.985 9.702 1.00 84.12 482 PRO A CA 1
ATOM 3765 C C . PRO A 1 482 ? -29.005 14.988 9.132 1.00 84.12 482 PRO A C 1
ATOM 3767 O O . PRO A 1 482 ? -29.058 16.186 9.405 1.00 84.12 482 PRO A O 1
ATOM 3770 N N . GLY A 1 483 ? -28.106 14.492 8.278 1.00 81.81 483 GLY A N 1
ATOM 3771 C CA . GLY A 1 483 ? -27.042 15.290 7.662 1.00 81.81 483 GLY A CA 1
ATOM 3772 C C . GLY A 1 483 ? -25.731 15.339 8.453 1.00 81.81 483 GLY A C 1
ATOM 3773 O O . GLY A 1 483 ? -24.817 16.041 8.023 1.00 81.81 483 GLY A O 1
ATOM 3774 N N . TYR A 1 484 ? -25.615 14.590 9.556 1.00 87.31 484 TYR A N 1
ATOM 3775 C CA . TYR A 1 484 ? -24.331 14.311 10.201 1.00 87.31 484 TYR A CA 1
ATOM 3776 C C . TYR A 1 484 ? -23.343 13.658 9.216 1.00 87.31 484 TYR A C 1
ATOM 3778 O O . TYR A 1 484 ? -23.723 12.837 8.375 1.00 87.31 484 TYR A O 1
ATOM 3786 N N . ILE A 1 485 ? -22.067 14.030 9.328 1.00 84.44 485 ILE A N 1
ATOM 3787 C CA . ILE A 1 485 ? -20.952 13.467 8.561 1.00 84.44 485 ILE A CA 1
ATOM 3788 C C . ILE A 1 485 ? -19.925 12.968 9.588 1.00 84.44 485 ILE A C 1
ATOM 3790 O O . ILE A 1 485 ? -19.454 13.789 10.379 1.00 84.44 485 ILE A O 1
ATOM 3794 N N . PRO A 1 486 ? -19.579 11.668 9.610 1.00 85.12 486 PRO A N 1
ATOM 3795 C CA . PRO A 1 486 ? -18.572 11.157 10.533 1.00 85.12 486 PRO A CA 1
ATOM 3796 C C . PRO A 1 486 ? -17.164 11.656 10.196 1.00 85.12 486 PRO A C 1
ATOM 3798 O O . PRO A 1 486 ? -16.883 12.083 9.073 1.00 85.12 486 PRO A O 1
ATOM 3801 N N . GLN A 1 487 ? -16.258 11.541 11.164 1.00 81.62 487 GLN A N 1
ATOM 3802 C CA . GLN A 1 487 ? -14.824 11.716 10.928 1.00 81.62 487 GLN A CA 1
ATOM 3803 C C . GLN A 1 487 ? -14.293 10.564 10.052 1.00 81.62 487 GLN A C 1
ATOM 3805 O O . GLN A 1 487 ? -14.795 9.442 10.123 1.00 81.62 487 GLN A O 1
ATOM 3810 N N . CYS A 1 488 ? -13.308 10.831 9.190 1.00 75.12 488 CYS A N 1
ATOM 3811 C CA . CYS A 1 488 ? -12.726 9.809 8.313 1.00 75.12 488 CYS A CA 1
ATOM 3812 C C . CYS A 1 488 ? -11.899 8.790 9.112 1.00 75.12 488 CYS A C 1
ATOM 3814 O O . CYS A 1 488 ? -11.109 9.188 9.958 1.00 75.12 488 CYS A O 1
ATOM 3816 N N . ALA A 1 489 ? -12.041 7.500 8.793 1.00 76.38 489 ALA A N 1
ATOM 3817 C CA . ALA A 1 489 ? -11.238 6.419 9.380 1.00 76.38 489 ALA A CA 1
ATOM 3818 C C . ALA A 1 489 ? -10.145 5.877 8.437 1.00 76.38 489 ALA A C 1
ATOM 3820 O O . ALA A 1 489 ? -9.193 5.254 8.895 1.00 76.38 489 ALA A O 1
ATOM 3821 N N . SER A 1 490 ? -10.279 6.125 7.130 1.00 76.06 490 SER A N 1
ATOM 3822 C CA . SER A 1 490 ? -9.280 5.847 6.090 1.00 76.06 490 SER A CA 1
ATOM 3823 C C . SER A 1 490 ? -8.990 7.142 5.330 1.00 76.06 490 SER A C 1
ATOM 3825 O O . SER A 1 490 ? -9.913 7.916 5.031 1.00 76.06 490 SER A O 1
ATOM 3827 N N . PHE A 1 491 ? -7.709 7.374 5.036 1.00 74.25 491 PHE A N 1
ATOM 3828 C CA . PHE A 1 491 ? -7.187 8.661 4.577 1.00 74.25 491 PHE A CA 1
ATOM 3829 C C . PHE A 1 491 ? -6.720 8.658 3.108 1.00 74.25 491 PHE A C 1
ATOM 3831 O O . PHE A 1 491 ? -6.658 9.736 2.520 1.00 74.25 491 PHE A O 1
ATOM 3838 N N . ASP A 1 492 ? -6.556 7.491 2.461 1.00 63.50 492 ASP A N 1
ATOM 3839 C CA . ASP A 1 492 ? -6.159 7.322 1.040 1.00 63.50 492 ASP A CA 1
ATOM 3840 C C . ASP A 1 492 ? -7.087 8.013 0.008 1.00 63.50 492 ASP A C 1
ATOM 3842 O O . ASP A 1 492 ? -6.822 8.016 -1.194 1.00 63.50 492 ASP A O 1
ATOM 3846 N N . GLY A 1 493 ? -8.243 8.529 0.442 1.00 54.41 493 GLY A N 1
ATOM 3847 C CA . GLY A 1 493 ? -9.377 8.879 -0.417 1.00 54.41 493 GLY A CA 1
ATOM 3848 C C . GLY A 1 493 ? -9.884 10.318 -0.303 1.00 54.41 493 GLY A C 1
ATOM 3849 O O . GLY A 1 493 ? -11.103 10.520 -0.375 1.00 54.41 493 GLY A O 1
ATOM 3850 N N . GLN A 1 494 ? -9.001 11.311 -0.129 1.00 48.75 494 GLN A N 1
ATOM 3851 C CA . GLN A 1 494 ? -9.351 12.735 0.058 1.00 48.75 494 GLN A CA 1
ATOM 3852 C C . GLN A 1 494 ? -9.853 13.476 -1.204 1.00 48.75 494 GLN A C 1
ATOM 3854 O O . GLN A 1 494 ? -9.432 14.579 -1.537 1.00 48.75 494 GLN A O 1
ATOM 3859 N N . GLN A 1 495 ? -10.876 12.933 -1.861 1.00 42.84 495 GLN A N 1
ATOM 3860 C CA . GLN A 1 495 ? -11.818 13.745 -2.638 1.00 42.84 495 GLN A CA 1
ATOM 3861 C C . GLN A 1 495 ? -13.071 13.980 -1.792 1.00 42.84 495 GLN A C 1
ATOM 3863 O O . GLN A 1 495 ? -13.737 12.999 -1.450 1.00 42.84 495 GLN A O 1
ATOM 3868 N N . MET A 1 496 ? -13.412 15.253 -1.531 1.00 38.44 496 MET A N 1
ATOM 3869 C CA . MET A 1 496 ? -14.582 15.716 -0.757 1.00 38.44 496 MET A CA 1
ATOM 3870 C C . MET A 1 496 ? -15.764 14.730 -0.780 1.00 38.44 496 MET A C 1
ATOM 3872 O O . MET A 1 496 ? -16.561 14.683 -1.726 1.00 38.44 496 MET A O 1
ATOM 3876 N N . ARG A 1 497 ? -15.878 13.930 0.286 1.00 51.31 497 ARG A N 1
ATOM 3877 C CA . ARG A 1 497 ? -16.957 12.954 0.446 1.00 51.31 497 ARG A CA 1
ATOM 3878 C C . ARG A 1 497 ? -18.249 13.724 0.723 1.00 51.31 497 ARG A C 1
ATOM 3880 O O . ARG A 1 497 ? -18.357 14.447 1.709 1.00 51.31 497 ARG A O 1
ATOM 3887 N N . LYS A 1 498 ? -19.218 13.616 -0.190 1.00 48.59 498 LYS A N 1
ATOM 3888 C CA . LYS A 1 498 ? -20.544 14.236 -0.027 1.00 48.59 498 LYS A CA 1
ATOM 3889 C C . LYS A 1 498 ? -21.267 13.582 1.150 1.00 48.59 498 LYS A C 1
ATOM 3891 O O . LYS A 1 498 ? -21.022 12.411 1.430 1.00 48.59 498 LYS A O 1
ATOM 3896 N N . SER A 1 499 ? -22.158 14.326 1.805 1.00 46.06 499 SER A N 1
ATOM 3897 C CA . SER A 1 499 ? -22.904 13.821 2.959 1.00 46.06 499 SER A CA 1
ATOM 3898 C C . SER A 1 499 ? -23.604 12.489 2.636 1.00 46.06 499 SER A C 1
ATOM 3900 O O . SER A 1 499 ? -24.248 12.379 1.583 1.00 46.06 499 SER A O 1
ATOM 3902 N N . PRO A 1 500 ? -23.482 11.466 3.505 1.00 58.47 500 PRO A N 1
ATOM 3903 C CA . PRO A 1 500 ? -24.134 10.184 3.289 1.00 58.47 500 PRO A CA 1
ATOM 3904 C C . PRO A 1 500 ? -25.651 10.385 3.277 1.00 58.47 500 PRO A C 1
ATOM 3906 O O . PRO A 1 500 ? -26.227 11.042 4.147 1.00 58.47 500 PRO A O 1
ATOM 3909 N N . SER A 1 501 ? -26.318 9.845 2.256 1.00 47.75 501 SER A N 1
ATOM 3910 C CA . SER A 1 501 ? -27.766 9.993 2.134 1.00 47.75 501 SER A CA 1
ATOM 3911 C C . SER A 1 501 ? -28.458 9.075 3.138 1.00 47.75 501 SER A C 1
ATOM 3913 O O . SER A 1 501 ? -28.428 7.852 2.997 1.00 47.75 501 SER A O 1
ATOM 3915 N N . VAL A 1 502 ? -29.085 9.673 4.152 1.00 48.53 502 VAL A N 1
ATOM 3916 C CA . VAL A 1 502 ? -29.971 8.975 5.089 1.00 48.53 502 VAL A CA 1
ATOM 3917 C C . VAL A 1 502 ? -31.239 8.559 4.339 1.00 48.53 502 VAL A C 1
ATOM 3919 O O . VAL A 1 502 ? -32.192 9.326 4.206 1.00 48.53 502 VAL A O 1
ATOM 3922 N N . VAL A 1 503 ? -31.226 7.335 3.809 1.00 41.56 503 VAL A N 1
ATOM 3923 C CA . VAL A 1 503 ? -32.377 6.694 3.165 1.00 41.56 503 VAL A CA 1
ATOM 3924 C C . VAL A 1 503 ? -32.963 5.670 4.144 1.00 41.56 503 VAL A C 1
ATOM 3926 O O . VAL A 1 503 ? -32.277 4.699 4.467 1.00 41.56 503 VAL A O 1
ATOM 3929 N N . PRO A 1 504 ? -34.211 5.843 4.623 1.00 40.06 504 PRO A N 1
ATOM 3930 C CA . PRO A 1 504 ? -34.880 4.838 5.447 1.00 40.06 504 PRO A CA 1
ATOM 3931 C C . PRO A 1 504 ? -35.024 3.507 4.700 1.00 40.06 504 PRO A C 1
ATOM 3933 O O . PRO A 1 504 ? -35.275 3.502 3.491 1.00 40.06 504 PRO A O 1
ATOM 3936 N N . ALA A 1 505 ? -34.917 2.382 5.412 1.00 32.22 505 ALA A N 1
ATOM 3937 C CA . ALA A 1 505 ? -35.049 1.053 4.815 1.00 32.22 505 ALA A CA 1
ATOM 3938 C C . ALA A 1 505 ? -36.373 0.901 4.029 1.00 32.22 505 ALA A C 1
ATOM 3940 O O . ALA A 1 505 ? -37.473 1.027 4.572 1.00 32.22 505 ALA A O 1
ATOM 3941 N N . VAL A 1 506 ? -36.274 0.644 2.718 1.00 29.67 506 VAL A N 1
ATOM 3942 C CA . VAL A 1 506 ? -37.430 0.679 1.809 1.00 29.67 506 VAL A CA 1
ATOM 3943 C C . VAL A 1 506 ? -38.303 -0.566 1.978 1.00 29.67 506 VAL A C 1
ATOM 3945 O O . VAL A 1 506 ? -38.011 -1.635 1.444 1.00 29.67 506 VAL A O 1
ATOM 3948 N N . ALA A 1 507 ? -39.441 -0.406 2.654 1.00 30.33 507 ALA A N 1
ATOM 3949 C CA . ALA A 1 507 ? -40.516 -1.391 2.621 1.00 30.33 507 ALA A CA 1
ATOM 3950 C C . ALA A 1 507 ? -41.025 -1.595 1.176 1.00 30.33 507 ALA A C 1
ATOM 3952 O O . ALA A 1 507 ? -41.249 -0.630 0.441 1.00 30.33 507 ALA A O 1
ATOM 3953 N N . ALA A 1 508 ? -41.226 -2.857 0.777 1.00 25.66 508 ALA A N 1
ATOM 3954 C CA . ALA A 1 508 ? -41.462 -3.249 -0.615 1.00 25.66 508 ALA A CA 1
ATOM 3955 C C . ALA A 1 508 ? -42.590 -2.448 -1.321 1.00 25.66 508 ALA A C 1
ATOM 3957 O O . ALA A 1 508 ? -43.651 -2.202 -0.732 1.00 25.66 508 ALA A O 1
ATOM 3958 N N . PRO A 1 509 ? -42.405 -2.056 -2.600 1.00 27.70 509 PRO A N 1
ATOM 3959 C CA . PRO A 1 509 ? -43.231 -1.039 -3.247 1.00 27.70 509 PRO A CA 1
ATOM 3960 C C . PRO A 1 509 ? -44.678 -1.494 -3.491 1.00 27.70 509 PRO A C 1
ATOM 3962 O O . PRO A 1 509 ? -44.980 -2.284 -4.391 1.00 27.70 509 PRO A O 1
ATOM 3965 N N . LYS A 1 510 ? -45.616 -0.913 -2.733 1.00 24.30 510 LYS A N 1
ATOM 3966 C CA . LYS A 1 510 ? -47.062 -1.057 -2.963 1.00 24.30 510 LYS A CA 1
ATOM 3967 C C . LYS A 1 510 ? -47.431 -0.473 -4.336 1.00 24.30 510 LYS A C 1
ATOM 3969 O O . LYS A 1 510 ? -47.327 0.732 -4.551 1.00 24.30 510 LYS A O 1
ATOM 3974 N N . LYS A 1 511 ? -47.897 -1.319 -5.267 1.00 23.34 511 LYS A N 1
ATOM 3975 C CA . LYS A 1 511 ? -48.296 -0.918 -6.633 1.00 23.34 511 LYS A CA 1
ATOM 3976 C C . LYS A 1 511 ? -49.420 0.132 -6.615 1.00 23.34 511 LYS A C 1
ATOM 3978 O O . LYS A 1 511 ? -50.589 -0.203 -6.428 1.00 23.34 511 LYS A O 1
ATOM 3983 N N . ALA A 1 512 ? -49.080 1.394 -6.869 1.00 25.30 512 ALA A N 1
ATOM 3984 C CA . ALA A 1 512 ? -50.052 2.476 -7.003 1.00 25.30 512 ALA A CA 1
ATOM 3985 C C . ALA A 1 512 ? -50.891 2.328 -8.291 1.00 25.30 512 ALA A C 1
ATOM 3987 O O . ALA A 1 512 ? -50.353 2.178 -9.390 1.00 25.30 512 ALA A O 1
ATOM 3988 N N . LYS A 1 513 ? -52.225 2.409 -8.175 1.00 24.84 513 LYS A N 1
ATOM 3989 C CA . LYS A 1 513 ? -53.140 2.423 -9.332 1.00 24.84 513 LYS A CA 1
ATOM 3990 C C . LYS A 1 513 ? -52.949 3.715 -10.137 1.00 24.84 513 LYS A C 1
ATOM 3992 O O . LYS A 1 513 ? -53.322 4.789 -9.672 1.00 24.84 513 LYS A O 1
ATOM 3997 N N . LYS A 1 514 ? -52.427 3.620 -11.364 1.00 24.05 514 LYS A N 1
ATOM 3998 C CA . LYS A 1 514 ? -52.292 4.777 -12.265 1.00 24.05 514 LYS A CA 1
ATOM 3999 C C . LYS A 1 514 ? -53.663 5.150 -12.851 1.00 24.05 514 LYS A C 1
ATOM 4001 O O . LYS A 1 514 ? -54.284 4.349 -13.545 1.00 24.05 514 LYS A O 1
ATOM 4006 N N . GLY A 1 515 ? -54.155 6.347 -12.526 1.00 25.22 515 GLY A N 1
ATOM 4007 C CA . GLY A 1 515 ? -55.467 6.840 -12.961 1.00 25.22 515 GLY A CA 1
ATOM 4008 C C . GLY A 1 515 ? -55.552 7.152 -14.463 1.00 25.22 515 GLY A C 1
ATOM 4009 O O . GLY A 1 515 ? -54.540 7.391 -15.122 1.00 25.22 515 GLY A O 1
ATOM 4010 N N . LYS A 1 516 ? -56.779 7.171 -15.003 1.00 24.14 516 LYS A N 1
ATOM 4011 C CA . LYS A 1 516 ? -57.068 7.490 -16.414 1.00 24.14 516 LYS A CA 1
ATOM 4012 C C . LYS A 1 516 ? -56.568 8.891 -16.808 1.00 24.14 516 LYS A C 1
ATOM 4014 O O . LYS A 1 516 ? -56.875 9.864 -16.125 1.00 24.14 516 LYS A O 1
ATOM 4019 N N . LYS A 1 517 ? -55.976 9.005 -18.002 1.00 24.27 517 LYS A N 1
ATOM 4020 C CA . LYS A 1 517 ? -56.051 10.205 -18.858 1.00 24.27 517 LYS A CA 1
ATOM 4021 C C . LYS A 1 517 ? -56.413 9.798 -20.296 1.00 24.27 517 LYS A C 1
ATOM 4023 O O . LYS A 1 517 ? -56.037 8.720 -20.749 1.00 24.27 517 LYS A O 1
ATOM 4028 N N . ARG A 1 518 ? -57.190 10.649 -20.968 1.00 24.20 518 ARG A N 1
ATOM 4029 C CA . ARG A 1 518 ? -57.667 10.589 -22.365 1.00 24.20 518 ARG A CA 1
ATOM 4030 C C . ARG A 1 518 ? -58.206 11.993 -22.716 1.00 24.20 518 ARG A C 1
ATOM 4032 O O . ARG A 1 518 ? -58.754 12.614 -21.806 1.00 24.20 518 ARG A O 1
ATOM 4039 N N . PRO A 1 519 ? -58.260 12.396 -23.996 1.00 39.69 519 PRO A N 1
ATOM 4040 C CA . PRO A 1 519 ? -57.269 12.201 -25.060 1.00 39.69 519 PRO A CA 1
ATOM 4041 C C . PRO A 1 519 ? -57.067 13.545 -25.826 1.00 39.69 519 PRO A C 1
ATOM 4043 O O . PRO A 1 519 ? -57.141 14.588 -25.187 1.00 39.69 519 PRO A O 1
ATOM 4046 N N . LEU A 1 520 ? -56.921 13.501 -27.166 1.00 23.36 520 LEU A N 1
ATOM 4047 C CA . LEU A 1 520 ? -56.751 14.617 -28.129 1.00 23.36 520 LEU A CA 1
ATOM 4048 C C . LEU A 1 520 ? -55.333 15.219 -28.121 1.00 23.36 520 LEU A C 1
ATOM 4050 O O . LEU A 1 520 ? -54.843 15.616 -27.071 1.00 23.36 520 LEU A O 1
ATOM 4054 N N . GLY A 1 521 ? -54.613 15.321 -29.243 1.00 23.19 521 GLY A N 1
ATOM 4055 C CA . GLY A 1 521 ? -54.785 14.822 -30.627 1.00 23.19 521 GLY A CA 1
ATOM 4056 C C . GLY A 1 521 ? -53.498 15.175 -31.410 1.00 23.19 521 GLY A C 1
ATOM 4057 O O . GLY A 1 521 ? -52.574 15.700 -30.796 1.00 23.19 521 GLY A O 1
ATOM 4058 N N . ASP A 1 522 ? -53.324 15.006 -32.720 1.00 23.09 522 ASP A N 1
ATOM 4059 C CA . ASP A 1 522 ? -53.874 14.136 -33.778 1.00 23.09 522 ASP A CA 1
ATOM 4060 C C . ASP A 1 522 ? -52.948 14.354 -35.014 1.00 23.09 522 ASP A C 1
ATOM 4062 O O . ASP A 1 522 ? -52.370 15.436 -35.134 1.00 23.09 522 ASP A O 1
ATOM 4066 N N . GLY A 1 523 ? -52.788 13.379 -35.922 1.00 24.03 523 GLY A N 1
ATOM 4067 C CA . GLY A 1 523 ? -52.058 13.562 -37.194 1.00 24.03 523 GLY A CA 1
ATOM 4068 C C . GLY A 1 523 ? -50.905 12.588 -37.518 1.00 24.03 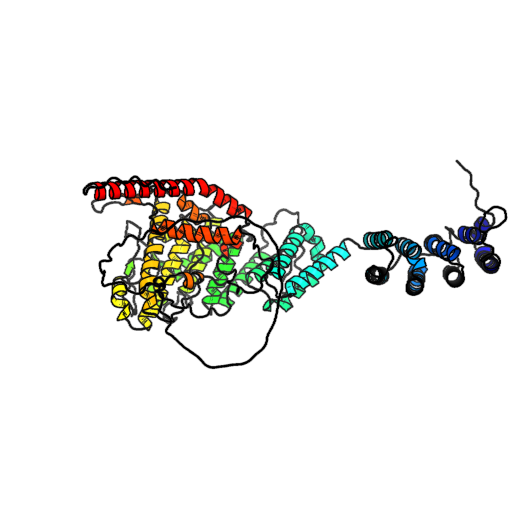523 GLY A C 1
ATOM 4069 O O . GLY A 1 523 ? -49.787 12.778 -37.060 1.00 24.03 523 GLY A O 1
ATOM 4070 N N . LYS A 1 524 ? -51.205 11.603 -38.388 1.00 23.98 524 LYS A N 1
ATOM 4071 C CA . LYS A 1 524 ? -50.527 11.261 -39.677 1.00 23.98 524 LYS A CA 1
ATOM 4072 C C . LYS A 1 524 ? -48.981 11.330 -39.749 1.00 23.98 524 LYS A C 1
ATOM 4074 O O . LYS A 1 524 ? -48.406 12.373 -39.484 1.00 23.98 524 LYS A O 1
ATOM 4079 N N . ASN A 1 525 ? -48.236 10.314 -40.211 1.00 25.19 525 ASN A N 1
ATOM 4080 C CA . ASN A 1 525 ? -48.448 9.280 -41.258 1.00 25.19 525 ASN A CA 1
ATOM 4081 C C . ASN A 1 525 ? -47.693 7.971 -40.863 1.00 25.19 525 ASN A C 1
ATOM 4083 O O . ASN A 1 525 ? -46.709 8.058 -40.139 1.00 25.19 525 ASN A O 1
ATOM 4087 N N . SER A 1 526 ? -48.166 6.733 -41.102 1.00 22.06 526 SER A N 1
ATOM 4088 C CA . SER A 1 526 ? -48.094 5.903 -42.341 1.00 22.06 526 SER A CA 1
ATOM 4089 C C . SER A 1 526 ? -46.686 5.792 -42.981 1.00 22.06 526 SER A C 1
ATOM 4091 O O . SER A 1 526 ? -46.087 6.828 -43.243 1.00 22.06 526 SER A O 1
ATOM 4093 N N . SER A 1 527 ? -46.131 4.615 -43.330 1.00 23.30 527 SER A N 1
ATOM 4094 C CA . SER A 1 527 ? -46.673 3.228 -43.339 1.00 23.30 527 SER A CA 1
ATOM 4095 C C . SER A 1 527 ? -45.607 2.142 -43.644 1.00 23.30 527 SER A C 1
ATOM 4097 O O . SER A 1 527 ? -44.634 2.455 -44.321 1.00 23.30 527 SER A O 1
ATOM 4099 N N . SER A 1 528 ? -45.916 0.879 -43.283 1.00 23.22 528 SER A N 1
ATOM 4100 C CA . SER A 1 528 ? -45.480 -0.398 -43.925 1.00 23.22 528 SER A CA 1
ATOM 4101 C C . SER A 1 528 ? -44.020 -0.878 -43.714 1.00 23.22 528 SER A C 1
ATOM 4103 O O . SER A 1 528 ? -43.086 -0.106 -43.874 1.00 23.22 528 SER A O 1
ATOM 4105 N N . GLU A 1 529 ? -43.756 -2.070 -43.140 1.00 21.58 529 GLU A N 1
ATOM 4106 C CA . GLU A 1 529 ? -43.887 -3.473 -43.654 1.00 21.58 529 GLU A CA 1
ATOM 4107 C C . GLU A 1 529 ? -42.710 -3.881 -44.577 1.00 21.58 529 GLU A C 1
ATOM 4109 O O . GLU A 1 529 ? -42.240 -3.058 -45.351 1.00 21.58 529 GLU A O 1
ATOM 4114 N N . ALA A 1 530 ? -42.157 -5.105 -44.562 1.00 23.94 530 ALA A N 1
ATOM 4115 C CA . ALA A 1 530 ? -42.493 -6.363 -43.863 1.00 23.94 530 ALA A CA 1
ATOM 4116 C C . ALA A 1 530 ? -41.178 -7.045 -43.357 1.00 23.94 530 ALA A C 1
ATOM 4118 O O . ALA A 1 530 ? -40.099 -6.659 -43.792 1.00 23.94 530 ALA A O 1
ATOM 4119 N N . SER A 1 531 ? -41.146 -7.882 -42.306 1.00 23.69 531 SER A N 1
ATOM 4120 C CA . SER A 1 531 ? -41.404 -9.349 -42.299 1.00 23.69 531 SER A CA 1
ATOM 4121 C C . SER A 1 531 ? -40.431 -10.163 -43.189 1.00 23.69 531 SER A C 1
ATOM 4123 O O . SER A 1 531 ? -40.077 -9.713 -44.267 1.00 23.69 531 SER A O 1
ATOM 4125 N N . GLN A 1 532 ? -39.976 -11.372 -42.832 1.00 25.47 532 GLN A N 1
ATOM 4126 C CA . GLN A 1 532 ? -40.458 -12.338 -41.828 1.00 25.47 532 GLN A CA 1
ATOM 4127 C C . GLN A 1 532 ? -39.383 -13.422 -41.555 1.00 25.47 532 GLN A C 1
ATOM 4129 O O . GLN A 1 532 ? -38.424 -13.499 -42.313 1.00 25.47 532 GLN A O 1
ATOM 4134 N N . ILE A 1 533 ? -39.649 -14.330 -40.598 1.00 25.91 533 ILE A N 1
ATOM 4135 C CA . ILE A 1 533 ? -39.107 -15.709 -40.524 1.00 25.91 533 ILE A CA 1
ATOM 4136 C C . ILE A 1 533 ? -37.607 -15.855 -40.151 1.00 25.91 533 ILE A C 1
ATOM 4138 O O . ILE A 1 533 ? -36.750 -15.248 -40.777 1.00 25.91 533 ILE A O 1
ATOM 4142 N N . GLN A 1 534 ? -37.175 -16.684 -39.184 1.00 24.33 534 GLN A N 1
ATOM 4143 C CA . GLN A 1 534 ? -37.814 -17.507 -38.120 1.00 24.33 534 GLN A CA 1
ATOM 4144 C C . GLN A 1 534 ? -36.630 -18.101 -37.248 1.00 24.33 534 GLN A C 1
ATOM 4146 O O . GLN A 1 534 ? -35.522 -17.602 -37.422 1.00 24.33 534 GLN A O 1
ATOM 4151 N N . GLU A 1 535 ? -36.620 -19.083 -36.318 1.00 23.98 535 GLU A N 1
ATOM 4152 C CA . GLU A 1 535 ? -37.558 -20.018 -35.644 1.00 23.98 535 GLU A CA 1
ATOM 4153 C C . GLU A 1 535 ? -36.900 -20.581 -34.338 1.00 23.98 535 GLU A C 1
ATOM 4155 O O . GLU A 1 535 ? -35.883 -21.254 -34.448 1.00 23.98 535 GLU A O 1
ATOM 4160 N N . GLN A 1 536 ? -37.513 -20.376 -33.149 1.00 24.08 536 GLN A N 1
ATOM 4161 C CA . GLN A 1 536 ? -37.638 -21.365 -32.026 1.00 24.08 536 GLN A CA 1
ATOM 4162 C C . GLN A 1 536 ? -36.391 -21.877 -31.241 1.00 24.08 536 GLN A C 1
ATOM 4164 O O . GLN A 1 536 ? -35.270 -21.767 -31.716 1.00 24.08 536 GLN A O 1
ATOM 4169 N N . LEU A 1 537 ? -36.445 -22.451 -30.017 1.00 23.16 537 LEU A N 1
ATOM 4170 C CA . LEU A 1 537 ? -37.431 -22.739 -28.924 1.00 23.16 537 LEU A CA 1
ATOM 4171 C C . LEU A 1 537 ? -36.594 -22.822 -27.596 1.00 23.16 537 LEU A C 1
ATOM 4173 O O . LEU A 1 537 ? -35.369 -22.823 -27.673 1.00 23.16 537 LEU A O 1
ATOM 4177 N N . ASP A 1 538 ? -37.090 -22.892 -26.352 1.00 22.91 538 ASP A N 1
ATOM 4178 C CA . ASP A 1 538 ? -38.448 -22.986 -25.787 1.00 22.91 538 ASP A CA 1
ATOM 4179 C C . ASP A 1 538 ? -38.502 -22.325 -24.387 1.00 22.91 538 ASP A C 1
ATOM 4181 O O . ASP A 1 538 ? -37.473 -22.208 -23.718 1.00 22.91 538 ASP A O 1
ATOM 4185 N N . SER A 1 539 ? -39.694 -21.959 -23.898 1.00 22.48 539 SER A N 1
ATOM 4186 C CA . SER A 1 539 ? -39.917 -21.621 -22.481 1.00 22.48 539 SER A CA 1
ATOM 4187 C C . SER A 1 539 ? -41.407 -21.631 -22.104 1.00 22.48 539 SER A C 1
ATOM 4189 O O . SER A 1 539 ? -42.182 -20.831 -22.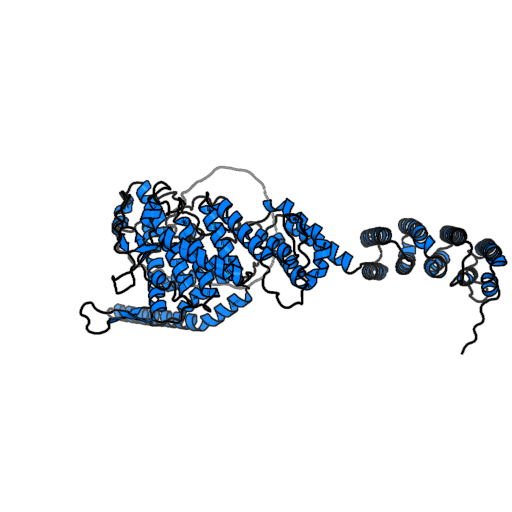631 1.00 22.48 539 SER A O 1
ATOM 4191 N N . VAL A 1 540 ? -41.804 -22.459 -21.132 1.00 22.72 540 VAL A N 1
ATOM 4192 C CA . VAL A 1 540 ? -43.169 -22.514 -20.562 1.00 22.72 540 VAL A CA 1
ATOM 4193 C C . VAL A 1 540 ? -43.122 -22.833 -19.047 1.00 22.72 540 VAL A C 1
ATOM 4195 O O . VAL A 1 540 ? -42.076 -23.268 -18.565 1.00 22.72 540 VAL A O 1
ATOM 4198 N N . PRO A 1 541 ? -44.171 -22.507 -18.257 1.00 29.98 541 PRO A N 1
ATOM 4199 C CA . PRO A 1 541 ? -43.972 -21.942 -16.915 1.00 29.98 541 PRO A CA 1
ATOM 4200 C C . PRO A 1 541 ? -44.596 -22.772 -15.775 1.00 29.98 541 PRO A C 1
ATOM 4202 O O . PRO A 1 541 ? -45.214 -23.807 -16.013 1.00 29.98 541 PRO A O 1
ATOM 4205 N N . GLN A 1 542 ? -44.543 -22.254 -14.540 1.00 21.61 542 GLN A N 1
ATOM 4206 C CA . GLN A 1 542 ? -45.439 -22.697 -13.464 1.00 21.61 542 GLN A CA 1
ATOM 4207 C C . GLN A 1 542 ? -45.896 -21.567 -12.523 1.00 21.61 542 GLN A C 1
ATOM 4209 O O . GLN A 1 542 ? -45.433 -20.428 -12.603 1.00 21.61 542 GLN A O 1
ATOM 4214 N N . GLU A 1 543 ? -46.914 -21.866 -11.715 1.00 20.59 543 GLU A N 1
ATOM 4215 C CA . GLU A 1 543 ? -47.897 -20.891 -11.230 1.00 20.59 543 GLU A CA 1
ATOM 4216 C C . GLU A 1 543 ? -47.701 -20.481 -9.761 1.00 20.59 543 GLU A C 1
ATOM 4218 O O . GLU A 1 543 ? -47.309 -21.277 -8.911 1.00 20.59 543 GLU A O 1
ATOM 4223 N N . THR A 1 544 ? -48.041 -19.231 -9.427 1.00 20.88 544 THR A N 1
ATOM 4224 C CA . THR A 1 544 ? -47.984 -18.720 -8.046 1.00 20.88 544 THR A CA 1
ATOM 4225 C C . THR A 1 544 ? -49.336 -18.835 -7.343 1.00 20.88 544 THR A C 1
ATOM 4227 O O . THR A 1 544 ? -50.182 -17.938 -7.419 1.00 20.88 544 THR A O 1
ATOM 4230 N N . HIS A 1 545 ? -49.522 -19.918 -6.585 1.00 22.73 545 HIS A N 1
ATOM 4231 C CA . HIS A 1 545 ? -50.600 -19.999 -5.601 1.00 22.73 545 HIS A CA 1
ATOM 4232 C C . HIS A 1 545 ? -50.411 -18.947 -4.498 1.00 22.73 545 HIS A C 1
ATOM 4234 O O . HIS A 1 545 ? -49.328 -18.787 -3.939 1.00 22.73 545 HIS A O 1
ATOM 4240 N N . LYS A 1 546 ? -51.490 -18.232 -4.163 1.00 24.84 546 LYS A N 1
ATOM 4241 C CA . LYS A 1 546 ? -51.536 -17.314 -3.019 1.00 24.84 546 LYS A CA 1
ATOM 4242 C C . LYS A 1 546 ? -52.134 -18.025 -1.812 1.00 24.84 546 LYS A C 1
ATOM 4244 O O . LYS A 1 546 ? -53.302 -18.402 -1.861 1.00 24.84 546 LYS A O 1
ATOM 4249 N N . SER A 1 547 ? -51.392 -18.086 -0.716 1.00 20.62 547 SER A N 1
ATOM 4250 C CA . SER A 1 547 ? -51.957 -18.219 0.627 1.00 20.62 547 SER A CA 1
ATOM 4251 C C . SER A 1 547 ? -51.965 -16.849 1.314 1.00 20.62 547 SER A C 1
ATOM 4253 O O . SER A 1 547 ? -51.093 -16.008 1.089 1.00 20.62 547 SER A O 1
ATOM 4255 N N . LEU A 1 548 ? -53.001 -16.595 2.112 1.00 23.86 548 LEU A N 1
ATOM 4256 C CA . LEU A 1 548 ? -53.089 -15.419 2.973 1.00 23.86 548 LEU A CA 1
ATOM 4257 C C . LEU A 1 548 ? -52.442 -15.765 4.316 1.00 23.86 548 LEU A C 1
ATOM 4259 O O . LEU A 1 548 ? -52.758 -16.799 4.895 1.00 23.86 548 LEU A O 1
ATOM 4263 N N . ALA A 1 549 ? -51.570 -14.890 4.805 1.00 22.91 549 ALA A N 1
ATOM 4264 C CA . ALA A 1 549 ? -51.105 -14.892 6.185 1.00 22.91 549 ALA A CA 1
ATOM 4265 C C . ALA A 1 549 ? -51.404 -13.509 6.767 1.00 22.91 549 ALA A C 1
ATOM 4267 O O . ALA A 1 549 ? -51.035 -12.486 6.180 1.00 22.91 549 ALA A O 1
ATOM 4268 N N . GLU A 1 550 ? -52.134 -13.480 7.874 1.00 21.98 550 GLU A N 1
ATOM 4269 C CA . GLU A 1 550 ? -52.556 -12.243 8.519 1.00 21.98 550 GLU A CA 1
ATOM 4270 C C . GLU A 1 550 ? -51.370 -11.622 9.267 1.00 21.98 550 GLU A C 1
ATOM 4272 O O . GLU A 1 550 ? -50.557 -12.325 9.864 1.00 21.98 550 GLU A O 1
ATOM 4277 N N . LYS A 1 551 ? -51.239 -10.293 9.197 1.00 25.23 551 LYS A N 1
ATOM 4278 C CA . LYS A 1 551 ? -50.261 -9.560 10.002 1.00 25.23 551 LYS A CA 1
ATOM 4279 C C . LYS A 1 551 ? -50.952 -8.965 11.215 1.00 25.23 551 LYS A C 1
ATOM 4281 O O . LYS A 1 551 ? -51.705 -8.000 11.076 1.00 25.23 551 LYS A O 1
ATOM 4286 N N . GLU A 1 552 ? -50.617 -9.489 12.385 1.00 22.12 552 GLU A N 1
ATOM 4287 C CA . GLU A 1 552 ? -50.737 -8.733 13.627 1.00 22.12 552 GLU A CA 1
ATOM 4288 C C . GLU A 1 552 ? -49.868 -7.462 13.549 1.00 22.12 552 GLU A C 1
ATOM 4290 O O . GLU A 1 552 ? -48.924 -7.363 12.754 1.00 22.12 552 GLU A O 1
ATOM 4295 N N . LYS A 1 553 ? -50.244 -6.442 14.324 1.00 23.72 553 LYS A N 1
ATOM 4296 C CA . LYS A 1 553 ? -49.564 -5.144 14.362 1.00 23.72 553 LYS A CA 1
ATOM 4297 C C . LYS A 1 553 ? -48.620 -5.077 15.561 1.00 23.72 553 LYS A C 1
ATOM 4299 O O . LYS A 1 553 ? -49.096 -4.918 16.679 1.00 23.72 553 LYS A O 1
ATOM 4304 N N . ASP A 1 554 ? -47.318 -5.030 15.307 1.00 24.62 554 ASP A N 1
ATOM 4305 C CA . ASP A 1 554 ? -46.381 -4.399 16.240 1.00 24.62 554 ASP A CA 1
ATOM 4306 C C . ASP A 1 554 ? -46.388 -2.880 16.024 1.00 24.62 554 ASP A C 1
ATOM 4308 O O . ASP A 1 554 ? -45.975 -2.381 14.973 1.00 24.62 554 ASP A O 1
ATOM 4312 N N . GLU A 1 555 ? -46.851 -2.126 17.020 1.00 29.53 555 GLU A N 1
ATOM 4313 C CA . GLU A 1 555 ? -46.841 -0.658 17.006 1.00 29.53 555 GLU A CA 1
ATOM 4314 C C . GLU A 1 555 ? -45.548 -0.092 17.619 1.00 29.53 555 GLU A C 1
ATOM 4316 O O . GLU A 1 555 ? -45.605 0.637 18.604 1.00 29.53 555 GLU A O 1
ATOM 4321 N N . ASN A 1 556 ? -44.369 -0.407 17.049 1.00 31.91 556 ASN A N 1
ATOM 4322 C CA . ASN A 1 556 ? -43.134 0.319 17.414 1.00 31.91 556 ASN A CA 1
ATOM 4323 C C . ASN A 1 556 ? -41.966 0.328 16.393 1.00 31.91 556 ASN A C 1
ATOM 4325 O O . ASN A 1 556 ? -40.806 0.497 16.771 1.00 31.91 556 ASN A O 1
ATOM 4329 N N . SER A 1 557 ? -42.216 0.154 15.088 1.00 34.75 557 SER A N 1
ATOM 4330 C CA . SER A 1 557 ? -41.136 0.143 14.080 1.00 34.75 557 SER A CA 1
ATOM 4331 C C . SER A 1 557 ? -40.557 1.546 13.793 1.00 34.75 557 SER A C 1
ATOM 4333 O O . SER A 1 557 ? -40.962 2.204 12.827 1.00 34.75 557 SER A O 1
ATOM 4335 N N . ARG A 1 558 ? -39.591 1.996 14.610 1.00 49.94 558 ARG A N 1
ATOM 4336 C CA . ARG A 1 558 ? -38.707 3.144 14.311 1.00 49.94 558 ARG A CA 1
ATOM 4337 C C . ARG A 1 558 ? -37.982 2.938 12.957 1.00 49.94 558 ARG A C 1
ATOM 4339 O O . ARG A 1 558 ? -37.689 1.796 12.599 1.00 49.94 558 ARG A O 1
ATOM 4346 N N . PRO A 1 559 ? -37.680 4.004 12.190 1.00 51.09 559 PRO A N 1
ATOM 4347 C CA . PRO A 1 559 ? -37.022 3.884 10.888 1.00 51.09 559 PRO A CA 1
ATOM 4348 C C . PRO A 1 559 ? -35.521 3.594 11.038 1.00 51.09 559 PRO A C 1
ATOM 4350 O O . PRO A 1 559 ? -34.720 4.510 11.210 1.00 51.09 559 PRO A O 1
ATOM 4353 N N . THR A 1 560 ? -35.128 2.325 10.934 1.00 56.47 560 THR A N 1
ATOM 4354 C CA . THR A 1 560 ? -33.713 1.931 10.885 1.00 56.47 560 THR A CA 1
ATOM 4355 C C . THR A 1 560 ? -33.049 2.357 9.570 1.00 56.47 560 THR A C 1
ATOM 4357 O O . THR A 1 560 ? -33.643 2.303 8.483 1.00 56.47 560 THR A O 1
ATOM 4360 N N . ILE A 1 561 ? -31.792 2.785 9.680 1.00 71.19 561 ILE A N 1
ATOM 4361 C CA . ILE A 1 561 ? -30.898 3.118 8.563 1.00 71.19 561 ILE A CA 1
ATOM 4362 C C . ILE A 1 561 ? -29.986 1.921 8.309 1.00 71.19 561 ILE A C 1
ATOM 4364 O O . ILE A 1 561 ? -29.610 1.234 9.245 1.00 71.19 561 ILE A O 1
ATOM 4368 N N . ASN A 1 562 ? -29.609 1.686 7.053 1.00 74.44 562 ASN A N 1
ATOM 4369 C CA . ASN A 1 562 ? -28.599 0.688 6.709 1.00 74.44 562 ASN A CA 1
ATOM 4370 C C . ASN A 1 562 ? -27.203 1.343 6.681 1.00 74.44 562 ASN A C 1
ATOM 4372 O O . ASN A 1 562 ? -26.996 2.292 5.922 1.00 74.44 562 ASN A O 1
ATOM 4376 N N . LEU A 1 563 ? -26.239 0.817 7.446 1.00 82.62 563 LEU A N 1
ATOM 4377 C CA . LEU A 1 563 ? -24.871 1.365 7.532 1.00 82.62 563 LEU A CA 1
ATOM 4378 C C . LEU A 1 563 ? -24.032 1.285 6.237 1.00 82.62 563 LEU A C 1
ATOM 4380 O O . LEU A 1 563 ? -22.910 1.784 6.213 1.00 82.62 563 LEU A O 1
ATOM 4384 N N . SER A 1 564 ? -24.533 0.715 5.135 1.00 79.25 564 SER A N 1
ATOM 4385 C CA . SER A 1 564 ? -23.796 0.633 3.857 1.00 79.25 564 SER A CA 1
ATOM 4386 C C . SER A 1 564 ? -23.306 1.979 3.311 1.00 79.25 564 SER A C 1
ATOM 4388 O O . SER A 1 564 ? -22.247 2.016 2.694 1.00 79.25 564 SER A O 1
ATOM 4390 N N . SER A 1 565 ? -24.011 3.087 3.565 1.00 81.62 565 SER A N 1
ATOM 4391 C CA . SER A 1 565 ? -23.560 4.437 3.183 1.00 81.62 565 SER A CA 1
ATOM 4392 C C . SER A 1 565 ? -22.483 5.025 4.105 1.00 81.62 565 SER A C 1
ATOM 4394 O O . SER A 1 565 ? -21.901 6.058 3.773 1.00 81.62 565 SER A O 1
ATOM 4396 N N . PHE A 1 566 ? -22.207 4.372 5.236 1.00 85.94 566 PHE A N 1
ATOM 4397 C CA . PHE A 1 566 ? -21.254 4.801 6.259 1.00 85.94 566 PHE A CA 1
ATOM 4398 C C . PHE A 1 566 ? -19.967 3.957 6.298 1.00 85.94 566 PHE A C 1
ATOM 4400 O O . PHE A 1 566 ? -19.036 4.330 7.006 1.00 85.94 566 PHE A O 1
ATOM 4407 N N . ARG A 1 567 ? -19.863 2.883 5.500 1.00 84.25 567 ARG A N 1
ATOM 4408 C CA . ARG A 1 567 ? -18.673 2.005 5.439 1.00 84.25 567 ARG A CA 1
ATOM 4409 C C . ARG A 1 567 ? -17.331 2.725 5.277 1.00 84.25 567 ARG A C 1
ATOM 4411 O O . ARG A 1 567 ? -16.431 2.395 6.037 1.00 84.25 567 ARG A O 1
ATOM 4418 N N . PRO A 1 568 ? -17.184 3.763 4.427 1.00 83.69 568 PRO A N 1
ATOM 4419 C CA . PRO A 1 568 ? -15.906 4.472 4.293 1.00 83.69 568 PRO A CA 1
ATOM 4420 C C . PRO A 1 568 ? -15.458 5.246 5.552 1.00 83.69 568 PRO A C 1
ATOM 4422 O O . PRO A 1 568 ? -14.382 5.846 5.546 1.00 83.69 568 PRO A O 1
ATOM 4425 N N . PHE A 1 569 ? -16.287 5.302 6.598 1.00 88.56 569 PHE A N 1
ATOM 4426 C CA . PHE A 1 569 ? -15.981 5.895 7.905 1.00 88.56 569 PHE A CA 1
ATOM 4427 C C . PHE A 1 569 ? -15.702 4.838 8.993 1.00 88.56 569 PHE A C 1
ATOM 4429 O O . PHE A 1 569 ? -15.506 5.198 10.155 1.00 88.56 569 PHE A O 1
ATOM 4436 N N . PHE A 1 570 ? -15.656 3.554 8.623 1.00 91.94 570 PHE A N 1
ATOM 4437 C CA . PHE A 1 570 ? -15.091 2.493 9.452 1.00 91.94 570 PHE A CA 1
ATOM 4438 C C . PHE A 1 570 ? -13.659 2.152 9.006 1.00 91.94 570 PHE A C 1
ATOM 4440 O O . PHE A 1 570 ? -13.300 2.381 7.849 1.00 91.94 570 PHE A O 1
ATOM 4447 N N . ARG A 1 571 ? -12.832 1.640 9.926 1.00 92.62 571 ARG A N 1
ATOM 4448 C CA . ARG A 1 571 ? -11.523 1.042 9.606 1.00 92.62 571 ARG A CA 1
ATOM 4449 C C . ARG A 1 571 ? -11.707 -0.254 8.817 1.00 92.62 571 ARG A C 1
ATOM 4451 O O . ARG A 1 571 ? -12.728 -0.930 8.951 1.00 92.62 571 ARG A O 1
ATOM 4458 N N . GLU A 1 572 ? -10.711 -0.604 8.011 1.00 92.50 572 GLU A N 1
ATOM 4459 C CA . GLU A 1 572 ? -10.688 -1.894 7.329 1.00 92.50 572 GLU A CA 1
ATOM 4460 C C . GLU A 1 572 ? -10.334 -3.012 8.325 1.00 92.50 572 GLU A C 1
ATOM 4462 O O . GLU A 1 572 ? -9.434 -2.860 9.151 1.00 92.50 572 GLU A O 1
ATOM 4467 N N . LEU A 1 573 ? -11.038 -4.147 8.250 1.00 94.69 573 LEU A N 1
ATOM 4468 C CA . LEU A 1 573 ? -10.604 -5.375 8.923 1.00 94.69 573 LEU A CA 1
ATOM 4469 C C . LEU A 1 573 ? -9.404 -5.991 8.182 1.00 94.69 573 LEU A C 1
ATOM 4471 O O . LEU A 1 573 ? -9.451 -6.133 6.962 1.00 94.69 573 LEU A O 1
ATOM 4475 N N . ASP A 1 574 ? -8.371 -6.451 8.873 1.00 94.06 574 ASP A N 1
ATOM 4476 C CA . ASP A 1 574 ? -7.285 -7.184 8.212 1.00 94.06 574 ASP A CA 1
ATOM 4477 C C . ASP A 1 574 ? -7.792 -8.564 7.731 1.00 94.06 574 ASP A C 1
ATOM 4479 O O . ASP A 1 574 ? -8.623 -9.202 8.380 1.00 94.06 574 ASP A O 1
ATOM 4483 N N . ILE A 1 575 ? -7.294 -9.068 6.592 1.00 93.44 575 ILE A N 1
ATOM 4484 C CA . ILE A 1 575 ? -7.730 -10.368 6.026 1.00 93.44 575 ILE A CA 1
ATOM 4485 C C . ILE A 1 575 ? -7.478 -11.551 6.987 1.00 93.44 575 ILE A C 1
ATOM 4487 O O . ILE A 1 575 ? -8.162 -12.573 6.923 1.00 93.44 575 ILE A O 1
ATOM 4491 N N . ASP A 1 576 ? -6.541 -11.398 7.925 1.00 92.31 576 ASP A N 1
ATOM 4492 C CA . ASP A 1 576 ? -6.226 -12.405 8.939 1.00 92.31 576 ASP A CA 1
ATOM 4493 C C . ASP A 1 576 ? -7.319 -12.521 10.019 1.00 92.31 576 ASP A C 1
ATOM 4495 O O . ASP A 1 576 ? -7.437 -13.576 10.646 1.00 92.31 576 ASP A O 1
ATOM 4499 N N . VAL A 1 577 ? -8.188 -11.511 10.195 1.00 94.94 577 VAL A N 1
ATOM 4500 C CA . VAL A 1 577 ? -9.306 -11.551 11.162 1.00 94.94 577 VAL A CA 1
ATOM 4501 C C . VAL A 1 577 ? -10.243 -12.724 10.886 1.00 94.94 577 VAL A C 1
ATOM 4503 O O . VAL A 1 577 ? -10.793 -13.323 11.811 1.00 94.94 577 VAL A O 1
ATOM 4506 N N . PHE A 1 578 ? -10.391 -13.131 9.625 1.00 93.38 578 PHE A N 1
ATOM 4507 C CA . PHE A 1 578 ? -11.254 -14.253 9.267 1.00 93.38 578 PHE A CA 1
ATOM 4508 C C . PHE A 1 578 ? -10.751 -15.606 9.785 1.00 93.38 578 PHE A C 1
ATOM 4510 O O . PHE A 1 578 ? -11.544 -16.544 9.853 1.00 93.38 578 PHE A O 1
ATOM 4517 N N . THR A 1 579 ? -9.503 -15.715 10.258 1.00 90.06 579 THR A N 1
ATOM 4518 C CA . THR A 1 579 ? -9.051 -16.889 11.031 1.00 90.06 579 THR A CA 1
ATOM 4519 C C . THR A 1 579 ? -9.909 -17.128 12.278 1.00 90.06 579 THR A C 1
ATOM 4521 O O . THR A 1 579 ? -10.091 -18.277 12.673 1.00 90.06 579 THR A O 1
ATOM 4524 N N . VAL A 1 580 ? -10.558 -16.094 12.833 1.00 89.19 580 VAL A N 1
ATOM 4525 C CA . VAL A 1 580 ? -11.528 -16.227 13.933 1.00 89.19 580 VAL A CA 1
ATOM 4526 C C . VAL A 1 580 ? -12.708 -17.138 13.557 1.00 89.19 580 VAL A C 1
ATOM 4528 O O . VAL A 1 580 ? -13.251 -17.793 14.444 1.00 89.19 580 VAL A O 1
ATOM 4531 N N . LEU A 1 581 ? -13.046 -17.306 12.268 1.00 86.50 581 LEU A N 1
ATOM 4532 C CA . LEU A 1 581 ? -14.054 -18.276 11.804 1.00 86.50 581 LEU A CA 1
ATOM 4533 C C . LEU A 1 581 ? -13.671 -19.741 12.094 1.00 86.50 581 LEU A C 1
ATOM 4535 O O . LEU A 1 581 ? -14.556 -20.595 12.129 1.00 86.50 581 LEU A O 1
ATOM 4539 N N . GLN A 1 582 ? -12.386 -20.041 12.328 1.00 81.75 582 GLN A N 1
ATOM 4540 C CA . GLN A 1 582 ? -11.905 -21.350 12.796 1.00 81.75 582 GLN A CA 1
ATOM 4541 C C . GLN A 1 582 ? -12.239 -21.604 14.280 1.00 81.75 582 GLN A C 1
ATOM 4543 O O . GLN A 1 582 ? -12.124 -22.735 14.755 1.00 81.75 582 GLN A O 1
ATOM 4548 N N . SER A 1 583 ? -12.642 -20.571 15.028 1.00 69.75 583 SER A N 1
ATOM 4549 C CA . SER A 1 583 ? -12.969 -20.678 16.451 1.00 69.75 583 SER A CA 1
ATOM 4550 C C . SER A 1 583 ? -14.325 -21.355 16.639 1.00 69.75 583 SER A C 1
ATOM 4552 O O . SER A 1 583 ? -15.367 -20.821 16.261 1.00 69.75 583 SER A O 1
ATOM 4554 N N . GLY A 1 584 ? -14.305 -22.540 17.250 1.00 63.94 584 GLY A N 1
ATOM 4555 C CA . GLY A 1 584 ? -15.504 -23.209 17.747 1.00 63.94 584 GLY A CA 1
ATOM 4556 C C . GLY A 1 584 ? -15.967 -22.625 19.086 1.00 63.94 584 GLY A C 1
ATOM 4557 O O . GLY A 1 584 ? -16.035 -21.414 19.276 1.00 63.94 584 GLY A O 1
ATOM 4558 N N . LEU A 1 585 ? -16.266 -23.506 20.039 1.00 58.03 585 LEU A N 1
ATOM 4559 C CA . LEU A 1 585 ? -16.573 -23.132 21.420 1.00 58.03 585 LEU A CA 1
ATOM 4560 C C . LEU A 1 585 ? -15.281 -22.744 22.160 1.00 58.03 585 LEU A C 1
ATOM 4562 O O . LEU A 1 585 ? -14.493 -23.623 22.517 1.00 58.03 585 LEU A O 1
ATOM 4566 N N . VAL A 1 586 ? -15.064 -21.450 22.404 1.00 56.84 586 VAL A N 1
ATOM 4567 C CA . VAL A 1 586 ? -13.921 -20.951 23.183 1.00 56.84 586 VAL A CA 1
ATOM 4568 C C . VAL A 1 586 ? -14.294 -20.939 24.663 1.00 56.84 586 VAL A C 1
ATOM 4570 O O . VAL A 1 586 ? -15.341 -20.427 25.045 1.00 56.84 586 VAL A O 1
ATOM 4573 N N . LYS A 1 587 ? -13.449 -21.530 25.513 1.00 47.34 587 LYS A N 1
ATOM 4574 C CA . LYS A 1 587 ? -13.646 -21.549 26.968 1.00 47.34 587 LYS A CA 1
ATOM 4575 C C . LYS A 1 587 ? -12.819 -20.449 27.618 1.00 47.34 587 LYS A C 1
ATOM 4577 O O . LYS A 1 587 ? -11.610 -20.613 27.761 1.00 47.34 587 LYS A O 1
ATOM 4582 N N . CYS A 1 588 ? -13.483 -19.385 28.046 1.00 47.09 588 CYS A N 1
ATOM 4583 C CA . CYS A 1 588 ? -12.909 -18.386 28.939 1.00 47.09 588 CYS A CA 1
ATOM 4584 C C . CYS A 1 588 ? -13.084 -18.853 30.387 1.00 47.09 588 CYS A C 1
ATOM 4586 O O . CYS A 1 588 ? -14.036 -19.574 30.697 1.00 47.09 588 CYS A O 1
ATOM 4588 N N . SER A 1 589 ? -12.187 -18.456 31.289 1.00 45.88 589 SER A N 1
ATOM 4589 C CA . SER A 1 589 ? -12.407 -18.648 32.725 1.00 45.88 589 SER A CA 1
ATOM 4590 C C . SER A 1 589 ? -12.593 -17.303 33.396 1.00 45.88 589 SER A C 1
ATOM 4592 O O . SER A 1 589 ? -11.603 -16.606 33.580 1.00 45.88 589 SER A O 1
ATOM 4594 N N . LEU A 1 590 ? -13.827 -17.004 33.797 1.00 39.53 590 LEU A N 1
ATOM 4595 C CA . LEU A 1 590 ? -14.092 -15.959 34.777 1.00 39.53 590 LEU A CA 1
ATOM 4596 C C . LEU A 1 590 ? -13.821 -16.530 36.175 1.00 39.53 590 LEU A C 1
ATOM 4598 O O . LEU A 1 590 ? -14.157 -17.692 36.464 1.00 39.53 590 LEU A O 1
ATOM 4602 N N . LEU A 1 591 ? -13.214 -15.733 37.047 1.00 40.94 591 LEU A N 1
ATOM 4603 C CA . LEU A 1 591 ? -13.186 -16.008 38.481 1.00 40.94 591 LEU A CA 1
ATOM 4604 C C . LEU A 1 591 ? -14.430 -15.396 39.131 1.00 40.94 591 LEU A C 1
ATOM 4606 O O . LEU A 1 591 ? -14.620 -14.186 39.122 1.00 40.94 591 LEU A O 1
ATOM 4610 N N . ASP A 1 592 ? -15.290 -16.249 39.689 1.00 37.19 592 ASP A N 1
ATOM 4611 C CA . ASP A 1 592 ? -16.480 -15.799 40.418 1.00 37.19 592 ASP A CA 1
ATOM 4612 C C . ASP A 1 592 ? -16.071 -15.095 41.730 1.00 37.19 592 ASP A C 1
ATOM 4614 O O . ASP A 1 592 ? -15.066 -15.475 42.348 1.00 37.19 592 ASP A O 1
ATOM 4618 N N . SER A 1 593 ? -16.839 -14.090 42.171 1.00 41.75 593 SER A N 1
ATOM 4619 C CA . SER A 1 593 ? -16.429 -13.140 43.230 1.00 41.75 593 SER A CA 1
ATOM 4620 C C . SER A 1 593 ? -16.082 -13.804 44.563 1.00 41.75 593 SER A C 1
ATOM 4622 O O . SER A 1 593 ? -15.301 -13.280 45.356 1.00 41.75 593 SER A O 1
ATOM 4624 N N . ASP A 1 594 ? -16.649 -14.984 44.797 1.00 37.22 594 ASP A N 1
ATOM 4625 C CA . ASP A 1 594 ? -16.567 -15.721 46.054 1.00 37.22 594 ASP A CA 1
ATOM 4626 C C . ASP A 1 594 ? -15.339 -16.658 46.116 1.00 37.22 594 ASP A C 1
ATOM 4628 O O . ASP A 1 594 ? -15.242 -17.515 47.000 1.00 37.22 594 ASP A O 1
ATOM 4632 N N . MET A 1 595 ? -14.388 -16.523 45.176 1.00 46.59 595 MET A N 1
ATOM 4633 C CA . MET A 1 595 ? -13.135 -17.301 45.092 1.00 46.59 595 MET A CA 1
ATOM 4634 C C . MET A 1 595 ? -13.343 -18.829 45.053 1.00 46.59 595 MET A C 1
ATOM 4636 O O . MET A 1 595 ? -12.450 -19.618 45.376 1.00 46.59 595 MET A O 1
ATOM 4640 N N . CYS A 1 596 ? -14.529 -19.266 44.623 1.00 47.38 596 CYS A N 1
ATOM 4641 C CA . CYS A 1 596 ? -14.954 -20.659 44.611 1.00 47.38 596 CYS A CA 1
ATOM 4642 C C . CYS A 1 596 ? -15.422 -21.076 43.212 1.00 47.38 596 CYS A C 1
ATOM 4644 O O . CYS A 1 596 ? -16.461 -20.636 42.741 1.00 47.38 596 CYS A O 1
ATOM 4646 N N . THR A 1 597 ? -14.687 -22.013 42.600 1.00 39.50 597 THR A N 1
ATOM 4647 C CA . THR A 1 597 ? -14.887 -22.568 41.241 1.00 39.50 597 THR A CA 1
ATOM 4648 C C . THR A 1 597 ? -14.755 -21.574 40.075 1.00 39.50 597 THR A C 1
ATOM 4650 O O . THR A 1 597 ? -15.358 -20.513 40.050 1.00 39.50 597 THR A O 1
ATOM 4653 N N . LYS A 1 598 ? -13.969 -21.947 39.052 1.00 36.31 598 LYS A N 1
ATOM 4654 C CA . LYS A 1 598 ? -13.838 -21.163 37.813 1.00 36.31 598 LYS A CA 1
ATOM 4655 C C . LYS A 1 598 ? -15.122 -21.255 36.986 1.00 36.31 598 LYS A C 1
ATOM 4657 O O . LYS A 1 598 ? -15.391 -22.310 36.398 1.00 36.31 598 LYS A O 1
ATOM 4662 N N . ALA A 1 599 ? -15.868 -20.158 36.887 1.00 37.19 599 ALA A N 1
ATOM 4663 C CA . ALA A 1 599 ? -17.004 -20.038 35.985 1.00 37.19 599 ALA A CA 1
ATOM 4664 C C . ALA A 1 599 ? -16.486 -20.066 34.536 1.00 37.19 599 ALA A C 1
ATOM 4666 O O . ALA A 1 599 ? -15.934 -19.098 34.015 1.00 37.19 599 ALA A O 1
ATOM 4667 N N . THR A 1 600 ? -16.586 -21.233 33.896 1.00 46.16 600 THR A N 1
ATOM 4668 C CA . THR A 1 600 ? -16.032 -21.442 32.552 1.00 46.16 600 THR A CA 1
ATOM 4669 C C . THR A 1 600 ? -17.061 -21.024 31.508 1.00 46.16 600 THR A C 1
ATOM 4671 O O . THR A 1 600 ? -17.812 -21.863 31.003 1.00 46.16 600 THR A O 1
ATOM 4674 N N . GLU A 1 601 ? -17.139 -19.725 31.227 1.00 53.81 601 GLU A N 1
ATOM 4675 C CA . GLU A 1 601 ? -18.062 -19.203 30.224 1.00 53.81 601 GLU A CA 1
ATOM 4676 C C . GLU A 1 601 ? -17.600 -19.584 28.808 1.00 53.81 601 GLU A C 1
ATOM 4678 O O . GLU A 1 601 ? -16.413 -19.531 28.469 1.00 53.81 601 GLU A O 1
ATOM 4683 N N . VAL A 1 602 ? -18.548 -20.024 27.979 1.00 59.59 602 VAL A N 1
ATOM 4684 C CA . VAL A 1 602 ? -18.269 -20.510 26.626 1.00 59.59 602 VAL A CA 1
ATOM 4685 C C . VAL A 1 602 ? -18.626 -19.425 25.620 1.00 59.59 602 VAL A C 1
ATOM 4687 O O . VAL A 1 602 ? -19.790 -19.260 25.257 1.00 59.59 602 VAL A O 1
ATOM 4690 N N . VAL A 1 603 ? -17.613 -18.691 25.167 1.00 67.62 603 VAL A N 1
ATOM 4691 C CA . VAL A 1 603 ? -17.756 -17.654 24.145 1.00 67.62 603 VAL A CA 1
ATOM 4692 C C . VAL A 1 603 ? -17.756 -18.315 22.763 1.00 67.62 603 VAL A C 1
ATOM 4694 O O . VAL A 1 603 ? -16.908 -19.152 22.447 1.00 67.62 603 VAL A O 1
ATOM 4697 N N . GLN A 1 604 ? -18.720 -17.940 21.926 1.00 75.75 604 GLN A N 1
ATOM 4698 C CA . GLN A 1 604 ? -18.839 -18.395 20.543 1.00 75.75 604 GLN A CA 1
ATOM 4699 C C . GLN A 1 604 ? -19.231 -17.215 19.647 1.00 75.75 604 GLN A C 1
ATOM 4701 O O . GLN A 1 604 ? -19.924 -16.293 20.081 1.00 75.75 604 GLN A O 1
ATOM 4706 N N . LEU A 1 605 ? -18.804 -17.264 18.385 1.00 80.75 605 LEU A N 1
ATOM 4707 C CA . LEU A 1 605 ? -19.276 -16.372 17.329 1.00 80.75 605 LEU A CA 1
ATOM 4708 C C . LEU A 1 605 ? -20.803 -16.515 17.159 1.00 80.75 605 LEU A C 1
ATOM 4710 O O . LEU A 1 605 ? -21.292 -17.608 16.865 1.00 80.75 605 LEU A O 1
ATOM 4714 N N . GLY A 1 606 ? -21.553 -15.429 17.355 1.00 81.00 606 GLY A N 1
ATOM 4715 C CA . GLY A 1 606 ? -23.002 -15.408 17.171 1.00 81.00 606 GLY A CA 1
ATOM 4716 C C . GLY A 1 606 ? -23.414 -15.187 15.710 1.00 81.00 606 GLY A C 1
ATOM 4717 O O . GLY A 1 606 ? -22.574 -14.945 14.838 1.00 81.00 606 GLY A O 1
ATOM 4718 N N . PRO A 1 607 ? -24.724 -15.257 15.403 1.00 82.94 607 PRO A N 1
ATOM 4719 C CA . PRO A 1 607 ? -25.222 -15.085 14.038 1.00 82.94 607 PRO A CA 1
ATOM 4720 C C . PRO A 1 607 ? -24.993 -13.663 13.504 1.00 82.94 607 PRO A C 1
ATOM 4722 O O . PRO A 1 607 ? -24.790 -13.486 12.306 1.00 82.94 607 PRO A O 1
ATOM 4725 N N . THR A 1 608 ? -24.998 -12.653 14.377 1.00 87.56 608 THR A N 1
ATOM 4726 C CA . THR A 1 608 ? -24.704 -11.254 14.043 1.00 87.56 608 THR A CA 1
ATOM 4727 C C . THR A 1 608 ? -23.241 -11.059 13.654 1.00 87.56 608 THR A C 1
ATOM 4729 O O . THR A 1 608 ? -22.961 -10.433 12.634 1.00 87.56 608 THR A O 1
ATOM 4732 N N . GLU A 1 609 ? -22.311 -11.654 14.401 1.00 90.38 609 GLU A N 1
ATOM 4733 C CA . GLU A 1 609 ? -20.869 -11.536 14.155 1.00 90.38 609 GLU A CA 1
ATOM 4734 C C . GLU A 1 609 ? -20.460 -12.364 12.932 1.00 90.38 609 GLU A C 1
ATOM 4736 O O . GLU A 1 609 ? -19.653 -11.913 12.121 1.00 90.38 609 GLU A O 1
ATOM 4741 N N . LEU A 1 610 ? -21.077 -13.536 12.736 1.00 88.50 610 LEU A N 1
ATOM 4742 C CA . LEU A 1 610 ? -20.893 -14.341 11.530 1.00 88.50 610 LEU A CA 1
ATOM 4743 C C . LEU A 1 610 ? -21.377 -13.600 10.273 1.00 88.50 610 LEU A C 1
ATOM 4745 O O . LEU A 1 610 ? -20.660 -13.577 9.277 1.00 88.50 610 LEU A O 1
ATOM 4749 N N . VAL A 1 611 ? -22.550 -12.955 10.299 1.00 89.69 611 VAL A N 1
ATOM 4750 C CA . VAL A 1 611 ? -23.041 -12.163 9.151 1.00 89.69 611 VAL A CA 1
ATOM 4751 C C . VAL A 1 611 ? -22.159 -10.939 8.886 1.00 89.69 611 VAL A C 1
ATOM 4753 O O . VAL A 1 611 ? -21.880 -10.646 7.724 1.00 89.69 611 VAL A O 1
ATOM 4756 N N . PHE A 1 612 ? -21.683 -10.260 9.936 1.00 92.06 612 PHE A N 1
ATOM 4757 C CA . PHE A 1 612 ? -20.738 -9.144 9.825 1.00 92.06 612 PHE A CA 1
ATOM 4758 C C . PHE A 1 612 ? -19.437 -9.567 9.122 1.00 92.06 612 PHE A C 1
ATOM 4760 O O . PHE A 1 612 ? -19.050 -8.947 8.132 1.00 92.06 612 PHE A O 1
ATOM 4767 N N . LEU A 1 613 ? -18.816 -10.668 9.562 1.00 93.88 613 LEU A N 1
ATOM 4768 C CA . LEU A 1 613 ? -17.601 -11.198 8.937 1.00 93.88 613 LEU A CA 1
ATOM 4769 C C . LEU A 1 613 ? -17.847 -11.697 7.501 1.00 93.88 613 LEU A C 1
ATOM 4771 O O . LEU A 1 613 ? -17.046 -11.421 6.612 1.00 93.88 613 LEU A O 1
ATOM 4775 N N . LEU A 1 614 ? -18.944 -12.415 7.237 1.00 91.38 614 LEU A N 1
ATOM 4776 C CA . LEU A 1 614 ? -19.198 -12.989 5.909 1.00 91.38 614 LEU A CA 1
ATOM 4777 C C . LEU A 1 614 ? -19.507 -11.937 4.832 1.00 91.38 614 LEU A C 1
ATOM 4779 O O . LEU A 1 614 ? -19.115 -12.130 3.682 1.00 91.38 614 LEU A O 1
ATOM 4783 N N . ASP A 1 615 ? -20.178 -10.831 5.170 1.00 91.31 615 ASP A N 1
ATOM 4784 C CA . ASP A 1 615 ? -20.416 -9.734 4.221 1.00 91.31 615 ASP A CA 1
ATOM 4785 C C . ASP A 1 615 ? -19.118 -8.989 3.854 1.00 91.31 615 ASP A C 1
ATOM 4787 O O . ASP A 1 615 ? -18.930 -8.644 2.685 1.00 91.31 615 ASP A O 1
ATOM 4791 N N . ASP A 1 616 ? -18.205 -8.789 4.809 1.00 92.50 616 ASP A N 1
ATOM 4792 C CA . ASP A 1 616 ? -16.902 -8.167 4.549 1.00 92.50 616 ASP A CA 1
ATOM 4793 C C . ASP A 1 616 ? -15.972 -9.096 3.745 1.00 92.50 616 ASP A C 1
ATOM 4795 O O . ASP A 1 616 ? -15.434 -8.703 2.705 1.00 92.50 616 ASP A O 1
ATOM 4799 N N . LEU A 1 617 ? -15.883 -10.373 4.142 1.00 92.81 617 LEU A N 1
ATOM 4800 C CA . LEU A 1 617 ? -15.131 -11.410 3.427 1.00 92.81 617 LEU A CA 1
ATOM 4801 C C . LEU A 1 617 ? -15.595 -11.548 1.972 1.00 92.81 617 LEU A C 1
ATOM 4803 O O . LEU A 1 617 ? -14.771 -11.624 1.057 1.00 92.81 617 LEU A O 1
ATOM 4807 N N . TYR A 1 618 ? -16.912 -11.545 1.741 1.00 91.69 618 TYR A N 1
ATOM 4808 C CA . TYR A 1 618 ? -17.497 -11.574 0.402 1.00 91.69 618 TYR A CA 1
ATOM 4809 C C . TYR A 1 618 ? -17.046 -10.376 -0.442 1.00 91.69 618 TYR A C 1
ATOM 4811 O O . TYR A 1 618 ? -16.628 -10.559 -1.586 1.00 91.69 618 TYR A O 1
ATOM 4819 N N . ARG A 1 619 ? -17.077 -9.156 0.112 1.00 89.69 619 ARG A N 1
ATOM 4820 C CA . ARG A 1 619 ? -16.689 -7.935 -0.616 1.00 89.69 619 ARG A CA 1
ATOM 4821 C C . ARG A 1 619 ? -15.217 -7.934 -0.986 1.00 89.69 619 ARG A C 1
ATOM 4823 O O . ARG A 1 619 ? -14.909 -7.687 -2.147 1.00 89.69 619 ARG A O 1
ATOM 4830 N N . LYS A 1 620 ? -14.334 -8.284 -0.048 1.00 92.00 620 LYS A N 1
ATOM 4831 C CA . LYS A 1 620 ? -12.889 -8.408 -0.299 1.00 92.00 620 LYS A CA 1
ATOM 4832 C C . LYS A 1 620 ? -12.594 -9.454 -1.367 1.00 92.00 620 LYS A C 1
ATOM 4834 O O . LYS A 1 620 ? -11.864 -9.172 -2.312 1.00 92.00 620 LYS A O 1
ATOM 4839 N N . THR A 1 621 ? -13.240 -10.618 -1.277 1.00 89.94 621 THR A N 1
ATOM 4840 C CA . THR A 1 621 ? -13.123 -11.698 -2.272 1.00 89.94 621 THR A CA 1
ATOM 4841 C C . THR A 1 621 ? -13.567 -11.240 -3.663 1.00 89.94 621 THR A C 1
ATOM 4843 O O . THR A 1 621 ? -12.867 -11.488 -4.643 1.00 89.94 621 THR A O 1
ATOM 4846 N N . VAL A 1 622 ? -14.703 -10.540 -3.769 1.00 89.56 622 VAL A N 1
ATOM 4847 C CA . VAL A 1 622 ? -15.171 -9.960 -5.038 1.00 89.56 622 VAL A CA 1
ATOM 4848 C C . VAL A 1 622 ? -14.177 -8.921 -5.557 1.00 89.56 622 VAL A C 1
ATOM 4850 O O . VAL A 1 622 ? -13.796 -8.990 -6.724 1.00 89.56 622 VAL A O 1
ATOM 4853 N N . HIS A 1 623 ? -13.726 -8.001 -4.703 1.00 87.00 623 HIS A N 1
ATOM 4854 C CA . HIS A 1 623 ? -12.841 -6.898 -5.076 1.00 87.00 623 HIS A CA 1
ATOM 4855 C C . HIS A 1 623 ? -11.491 -7.374 -5.630 1.00 87.00 623 HIS A C 1
ATOM 4857 O O . HIS A 1 623 ? -11.092 -6.916 -6.695 1.00 87.00 623 HIS A O 1
ATOM 4863 N N . ILE A 1 624 ? -10.814 -8.315 -4.959 1.00 85.75 624 ILE A N 1
ATOM 4864 C CA . ILE A 1 624 ? -9.464 -8.752 -5.363 1.00 85.75 624 ILE A CA 1
ATOM 4865 C C . ILE A 1 624 ? -9.445 -9.941 -6.339 1.00 85.75 624 ILE A C 1
ATOM 4867 O O . ILE A 1 624 ? -8.520 -10.040 -7.143 1.00 85.75 624 ILE A O 1
ATOM 4871 N N . LEU A 1 625 ? -10.438 -10.846 -6.312 1.00 85.00 625 LEU A N 1
ATOM 4872 C CA . LEU A 1 625 ? -10.424 -12.055 -7.158 1.00 85.00 625 LEU A CA 1
ATOM 4873 C C . LEU A 1 625 ? -11.348 -11.998 -8.383 1.00 85.00 625 LEU A C 1
ATOM 4875 O O . LEU A 1 625 ? -11.171 -12.808 -9.297 1.00 85.00 625 LEU A O 1
ATOM 4879 N N . THR A 1 626 ? -12.324 -11.080 -8.461 1.00 79.00 626 THR A N 1
ATOM 4880 C CA . THR A 1 626 ? -13.179 -10.979 -9.661 1.00 79.00 626 THR A CA 1
ATOM 4881 C C . THR A 1 626 ? -12.653 -9.940 -10.646 1.00 79.00 626 THR A C 1
ATOM 4883 O O . THR A 1 626 ? -13.007 -8.765 -10.606 1.00 79.00 626 THR A O 1
ATOM 4886 N N . ALA A 1 627 ? -11.830 -10.404 -11.591 1.00 54.50 627 ALA A N 1
ATOM 4887 C CA . ALA A 1 627 ? -11.382 -9.596 -12.722 1.00 54.50 627 ALA A CA 1
ATOM 4888 C C . ALA A 1 627 ? -12.578 -8.923 -13.426 1.00 54.50 627 ALA A C 1
ATOM 4890 O O . ALA A 1 627 ? -13.543 -9.581 -13.841 1.00 54.50 627 ALA A O 1
ATOM 4891 N N . THR A 1 628 ? -12.515 -7.600 -13.558 1.00 50.09 628 THR A N 1
ATOM 4892 C CA . THR A 1 628 ? -13.607 -6.752 -14.041 1.00 50.09 628 THR A CA 1
ATOM 4893 C C . THR A 1 628 ? -13.932 -7.036 -15.507 1.00 50.09 628 THR A C 1
ATOM 4895 O O . THR A 1 628 ? -13.331 -6.491 -16.429 1.00 50.09 628 THR A O 1
ATOM 4898 N N . LYS A 1 629 ? -14.971 -7.846 -15.755 1.00 40.50 629 LYS A N 1
ATOM 4899 C CA . LYS A 1 629 ? -15.549 -8.070 -17.096 1.00 40.50 629 LYS A CA 1
ATOM 4900 C C . LYS A 1 629 ? -16.291 -6.826 -17.626 1.00 40.50 629 LYS A C 1
ATOM 4902 O O . LYS A 1 629 ? -17.491 -6.872 -17.886 1.00 40.50 629 LYS A O 1
ATOM 4907 N N . ARG A 1 630 ? -15.577 -5.709 -17.808 1.00 38.97 630 ARG A N 1
ATOM 4908 C CA . ARG A 1 630 ? -16.046 -4.459 -18.433 1.00 38.97 630 ARG A CA 1
ATOM 4909 C C . ARG A 1 630 ? -15.634 -4.383 -19.913 1.00 38.97 630 ARG A C 1
ATOM 4911 O O . ARG A 1 630 ? -14.940 -3.465 -20.331 1.00 38.97 630 ARG A O 1
ATOM 4918 N N . MET A 1 631 ? -16.140 -5.298 -20.741 1.00 37.81 631 MET A N 1
ATOM 4919 C CA . MET A 1 631 ? -16.305 -4.983 -22.167 1.00 37.81 631 MET A CA 1
ATOM 4920 C C . MET A 1 631 ? -17.683 -4.350 -22.389 1.00 37.81 631 MET A C 1
ATOM 4922 O O . MET A 1 631 ? -18.693 -4.906 -21.970 1.00 37.81 631 MET A O 1
ATOM 4926 N N . LEU A 1 632 ? -17.709 -3.220 -23.103 1.00 34.44 632 LEU A N 1
ATOM 4927 C CA . LEU A 1 632 ? -18.892 -2.645 -23.761 1.00 34.44 632 LEU A CA 1
ATOM 4928 C C . LEU A 1 632 ? -20.102 -2.290 -22.860 1.00 34.44 632 LEU A C 1
ATOM 4930 O O . LEU A 1 632 ? -21.158 -2.895 -23.006 1.00 34.44 632 LEU A O 1
ATOM 493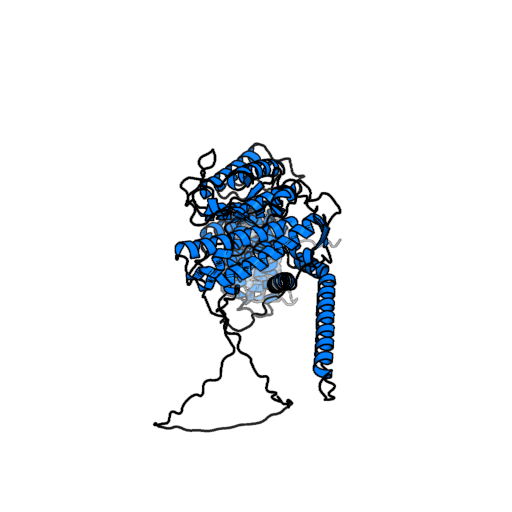4 N N . LEU A 1 633 ? -19.998 -1.234 -22.029 1.00 30.56 633 LEU A N 1
ATOM 4935 C CA . LEU A 1 633 ? -21.094 -0.259 -21.779 1.00 30.56 633 LEU A CA 1
ATOM 4936 C C . LEU A 1 633 ? -20.664 0.906 -20.844 1.00 30.56 633 LEU A C 1
ATOM 4938 O O . LEU A 1 633 ? -20.583 0.722 -19.628 1.00 30.56 633 LEU A O 1
ATOM 4942 N N . PRO A 1 634 ? -20.447 2.137 -21.351 1.00 36.38 634 PRO A N 1
ATOM 4943 C CA . PRO A 1 634 ? -20.024 3.266 -20.518 1.00 36.38 634 PRO A CA 1
ATOM 4944 C C . PRO A 1 634 ? -21.215 3.972 -19.839 1.00 36.38 634 PRO A C 1
ATOM 4946 O O . PRO A 1 634 ? -21.735 4.954 -20.376 1.00 36.38 634 PRO A O 1
ATOM 4949 N N . LYS A 1 635 ? -21.658 3.482 -18.662 1.00 33.81 635 LYS A N 1
ATOM 4950 C CA . LYS A 1 635 ? -22.475 4.247 -17.678 1.00 33.81 635 LYS A CA 1
ATOM 4951 C C . LYS A 1 635 ? -22.708 3.542 -16.325 1.00 33.81 635 LYS A C 1
ATOM 4953 O O . LYS A 1 635 ? -23.838 3.232 -15.956 1.00 33.81 635 LYS A O 1
ATOM 4958 N N . VAL A 1 636 ? -21.658 3.404 -15.518 1.00 27.95 636 VAL A N 1
ATOM 4959 C CA . VAL A 1 636 ? -21.782 3.312 -14.048 1.00 27.95 636 VAL A CA 1
ATOM 4960 C C . VAL A 1 636 ? -20.756 4.272 -13.452 1.00 27.95 636 VAL A C 1
ATOM 4962 O O . VAL A 1 636 ? -19.615 4.263 -13.893 1.00 27.95 636 VAL A O 1
ATOM 4965 N N . LYS A 1 637 ? -21.167 5.128 -12.507 1.00 31.31 637 LYS A N 1
ATOM 4966 C CA . LYS A 1 637 ? -20.242 6.018 -11.786 1.00 31.31 637 LYS A CA 1
ATOM 4967 C C . LYS A 1 637 ? -19.329 5.204 -10.882 1.00 31.31 637 LYS A C 1
ATOM 4969 O O . LYS A 1 637 ? -19.802 4.289 -10.215 1.00 31.31 637 LYS A O 1
ATOM 4974 N N . ASP A 1 638 ? -18.075 5.609 -10.802 1.00 33.62 638 ASP A N 1
ATOM 4975 C CA . ASP A 1 638 ? -17.040 4.841 -10.126 1.00 33.62 638 ASP A CA 1
ATOM 4976 C C . ASP A 1 638 ? -17.181 4.918 -8.602 1.00 33.62 638 ASP A C 1
ATOM 4978 O O . ASP A 1 638 ? -16.931 5.940 -7.954 1.00 33.62 638 ASP A O 1
ATOM 4982 N N . THR A 1 639 ? -17.607 3.800 -8.019 1.00 34.00 639 THR A N 1
ATOM 4983 C CA . THR A 1 639 ? -17.538 3.527 -6.582 1.00 34.00 639 THR A CA 1
ATOM 4984 C C . THR A 1 639 ? -16.118 3.084 -6.238 1.00 34.00 639 THR A C 1
ATOM 4986 O O . THR A 1 639 ? -15.856 1.899 -6.085 1.00 34.00 639 THR A O 1
ATOM 4989 N N . LYS A 1 640 ? -15.232 4.087 -6.226 1.00 48.03 640 LYS A N 1
ATOM 4990 C CA . LYS A 1 640 ? -13.864 4.180 -5.680 1.00 48.03 640 LYS A CA 1
ATOM 4991 C C . LYS A 1 640 ? -13.246 2.913 -5.063 1.00 48.03 640 LYS A C 1
ATOM 4993 O O . LYS A 1 640 ? -13.787 2.361 -4.115 1.00 48.03 640 LYS A O 1
ATOM 4998 N N . SER A 1 641 ? -12.002 2.626 -5.453 1.00 48.12 641 SER A N 1
ATOM 4999 C CA . SER A 1 641 ? -11.082 1.650 -4.834 1.00 48.12 641 SER A CA 1
ATOM 5000 C C . SER A 1 641 ? -10.732 1.913 -3.354 1.00 48.12 641 SER A C 1
ATOM 5002 O O . SER A 1 641 ? -10.130 1.065 -2.700 1.00 48.12 641 SER A O 1
ATOM 5004 N N . THR A 1 642 ? -11.118 3.068 -2.803 1.00 55.09 642 THR A N 1
ATOM 5005 C CA . THR A 1 642 ? -10.709 3.588 -1.484 1.00 55.09 642 THR A CA 1
ATOM 5006 C C . THR A 1 642 ? -11.491 2.994 -0.293 1.00 55.09 642 THR A C 1
ATOM 5008 O O . THR A 1 642 ? -11.839 3.735 0.628 1.00 55.09 642 THR A O 1
ATOM 5011 N N . GLU A 1 643 ? -11.856 1.710 -0.343 1.00 67.56 643 GLU A N 1
ATOM 5012 C CA . GLU A 1 643 ? -12.485 0.961 0.773 1.00 67.56 643 GLU A CA 1
ATOM 5013 C C . GLU A 1 643 ? -11.573 -0.171 1.295 1.00 67.56 643 GLU A C 1
ATOM 5015 O O . GLU A 1 643 ? -11.828 -0.693 2.374 1.00 67.56 643 GLU A O 1
ATOM 5020 N N . PHE A 1 644 ? -10.499 -0.519 0.566 1.00 81.50 644 PHE A N 1
ATOM 5021 C CA . PHE A 1 644 ? -9.684 -1.716 0.819 1.00 81.50 644 PHE A CA 1
ATOM 5022 C C . PHE A 1 644 ? -8.159 -1.468 0.771 1.00 81.50 644 PHE A C 1
ATOM 5024 O O . PHE A 1 644 ? -7.437 -2.212 0.103 1.00 81.50 644 PHE A O 1
ATOM 5031 N N . SER A 1 645 ? -7.633 -0.382 1.355 1.00 81.06 645 SER A N 1
ATOM 5032 C CA . SER A 1 645 ? -6.197 -0.060 1.239 1.00 81.06 645 SER A CA 1
ATOM 5033 C C . SER A 1 645 ? -5.268 -1.098 1.884 1.00 81.06 645 SER A C 1
ATOM 5035 O O . SER A 1 645 ? -4.234 -1.384 1.281 1.00 81.06 645 SER A O 1
ATOM 5037 N N . HIS A 1 646 ? -5.646 -1.735 2.999 1.00 85.12 646 HIS A N 1
ATOM 5038 C CA . HIS A 1 646 ? -4.859 -2.818 3.604 1.00 85.12 646 HIS A CA 1
ATOM 5039 C C . HIS A 1 646 ? -4.864 -4.066 2.701 1.00 85.12 646 HIS A C 1
ATOM 5041 O O . HIS A 1 646 ? -3.831 -4.706 2.511 1.00 85.12 646 HIS A O 1
ATOM 5047 N N . LEU A 1 647 ? -6.005 -4.410 2.084 1.00 87.56 647 LEU A N 1
ATOM 5048 C CA . LEU A 1 647 ? -6.101 -5.568 1.184 1.00 87.56 647 LEU A CA 1
ATOM 5049 C C . LEU A 1 647 ? -5.172 -5.454 -0.036 1.00 87.56 647 LEU A C 1
ATOM 5051 O O . LEU A 1 647 ? -4.571 -6.452 -0.426 1.00 87.56 647 LEU A O 1
ATOM 5055 N N . HIS A 1 648 ? -5.033 -4.259 -0.624 1.00 81.69 648 HIS A N 1
ATOM 5056 C CA . HIS A 1 648 ? -4.157 -4.033 -1.787 1.00 81.69 648 HIS A CA 1
ATOM 5057 C C . HIS A 1 648 ? -2.656 -4.175 -1.462 1.00 81.69 648 HIS A C 1
ATOM 5059 O O . HIS A 1 648 ? -1.850 -4.244 -2.386 1.00 81.69 648 HIS A O 1
ATOM 5065 N N . GLN A 1 649 ? -2.267 -4.238 -0.183 1.00 79.88 649 GLN A N 1
ATOM 5066 C CA . GLN A 1 649 ? -0.886 -4.525 0.230 1.00 79.88 649 GLN A CA 1
ATOM 5067 C C . GLN A 1 649 ? -0.526 -6.014 0.079 1.00 79.88 649 GLN A C 1
ATOM 5069 O O . GLN A 1 649 ? 0.643 -6.370 0.213 1.00 79.88 649 GLN A O 1
ATOM 5074 N N . ARG A 1 650 ? -1.508 -6.892 -0.179 1.00 84.50 650 ARG A N 1
ATOM 5075 C CA . ARG A 1 650 ? -1.294 -8.319 -0.456 1.00 84.50 650 ARG A CA 1
ATOM 5076 C C . ARG A 1 650 ? -1.636 -8.659 -1.895 1.00 84.50 650 ARG A C 1
ATOM 5078 O O . ARG A 1 650 ? -2.565 -8.118 -2.493 1.00 84.50 650 ARG A O 1
ATOM 5085 N N . THR A 1 651 ? -0.916 -9.629 -2.440 1.00 86.06 651 THR A N 1
ATOM 5086 C CA . THR A 1 651 ? -1.209 -10.166 -3.764 1.00 86.06 651 THR A CA 1
ATOM 5087 C C . THR A 1 651 ? -2.548 -10.923 -3.768 1.00 86.06 651 THR A C 1
ATOM 5089 O O . THR A 1 651 ? -2.932 -11.544 -2.766 1.00 86.06 651 THR A O 1
ATOM 5092 N N . PRO A 1 652 ? -3.237 -11.002 -4.924 1.00 88.25 652 PRO A N 1
ATOM 5093 C CA . PRO A 1 652 ? -4.395 -11.883 -5.088 1.00 88.25 652 PRO A CA 1
ATOM 5094 C C . PRO A 1 652 ? -4.091 -13.357 -4.768 1.00 88.25 652 PRO A C 1
ATOM 5096 O O . PRO A 1 652 ? -4.995 -14.108 -4.404 1.00 88.25 652 PRO A O 1
ATOM 5099 N N . GLN A 1 653 ? -2.824 -13.781 -4.878 1.00 88.69 653 GLN A N 1
ATOM 5100 C CA . GLN A 1 653 ? -2.394 -15.148 -4.579 1.00 88.69 653 GLN A CA 1
ATOM 5101 C C . GLN A 1 653 ? -2.386 -15.430 -3.071 1.00 88.69 653 GLN A C 1
ATOM 5103 O O . GLN A 1 653 ? -2.908 -16.459 -2.649 1.00 88.69 653 GLN A O 1
ATOM 5108 N N . GLU A 1 654 ? -1.853 -14.521 -2.252 1.00 90.00 654 GLU A N 1
ATOM 5109 C CA . GLU A 1 654 ? -1.844 -14.660 -0.788 1.00 90.00 654 GLU A CA 1
ATOM 5110 C C . GLU A 1 654 ? -3.265 -14.630 -0.216 1.00 90.00 654 GLU A C 1
ATOM 5112 O O . GLU A 1 654 ? -3.624 -15.473 0.606 1.00 90.00 654 GLU A O 1
ATOM 5117 N N . VAL A 1 655 ? -4.120 -13.724 -0.705 1.00 91.00 655 VAL A N 1
ATOM 5118 C CA . VAL A 1 655 ? -5.527 -13.675 -0.274 1.00 91.00 655 VAL A CA 1
ATOM 5119 C C . VAL A 1 655 ? -6.280 -14.945 -0.691 1.00 91.00 655 VAL A C 1
ATOM 5121 O O . VAL A 1 655 ? -7.053 -15.486 0.101 1.00 91.00 655 VAL A O 1
ATOM 5124 N N . ALA A 1 656 ? -6.009 -15.495 -1.881 1.00 91.19 656 ALA A N 1
ATOM 5125 C CA . ALA A 1 656 ? -6.558 -16.790 -2.287 1.00 91.19 656 ALA A CA 1
ATOM 5126 C C . ALA A 1 656 ? -6.072 -17.953 -1.395 1.00 91.19 656 ALA A C 1
ATOM 5128 O O . ALA A 1 656 ? -6.864 -18.842 -1.082 1.00 91.19 656 ALA A O 1
ATOM 5129 N N . GLN A 1 657 ? -4.815 -17.945 -0.934 1.00 91.88 657 GLN A N 1
ATOM 5130 C CA . GLN A 1 657 ? -4.301 -18.949 0.010 1.00 91.88 657 GLN A CA 1
ATOM 5131 C C . GLN A 1 657 ? -5.018 -18.877 1.368 1.00 91.88 657 GLN A C 1
ATO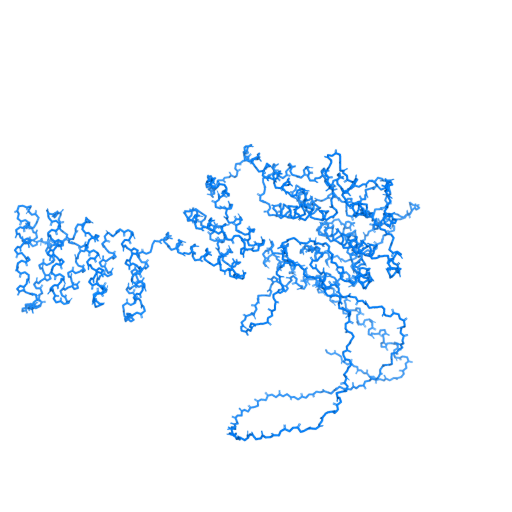M 5133 O O . GLN A 1 657 ? -5.445 -19.914 1.883 1.00 91.88 657 GLN A O 1
ATOM 5138 N N . VAL A 1 658 ? -5.233 -17.671 1.913 1.00 89.94 658 VAL A N 1
ATOM 5139 C CA . VAL A 1 658 ? -6.022 -17.476 3.145 1.00 89.94 658 VAL A CA 1
ATOM 5140 C C . VAL A 1 658 ? -7.451 -17.999 2.956 1.00 89.94 658 VAL A C 1
ATOM 5142 O O . VAL A 1 658 ? -7.929 -18.785 3.772 1.00 89.94 658 VAL A O 1
ATOM 5145 N N . LEU A 1 659 ? -8.113 -17.658 1.845 1.00 90.50 659 LEU A N 1
ATOM 5146 C CA . LEU A 1 659 ? -9.467 -18.134 1.526 1.00 90.50 659 LEU A CA 1
ATOM 5147 C C . LEU A 1 659 ? -9.565 -19.668 1.433 1.00 90.50 659 LEU A C 1
ATOM 5149 O O . LEU A 1 659 ? -10.537 -20.247 1.921 1.00 90.50 659 LEU A O 1
ATOM 5153 N N . VAL A 1 660 ? -8.556 -20.345 0.874 1.00 90.69 660 VAL A N 1
ATOM 5154 C CA . VAL A 1 660 ? -8.485 -21.820 0.864 1.00 90.69 660 VAL A CA 1
ATOM 5155 C C . VAL A 1 660 ? -8.373 -22.381 2.289 1.00 90.69 660 VAL A C 1
ATOM 5157 O O . VAL A 1 660 ? -9.063 -23.348 2.615 1.00 90.69 660 VAL A O 1
ATOM 5160 N N . GLY A 1 661 ? -7.586 -21.748 3.166 1.00 89.69 661 GLY A N 1
ATOM 5161 C CA . GLY A 1 661 ? -7.493 -22.108 4.589 1.00 89.69 661 GLY A CA 1
ATOM 5162 C C . GLY A 1 661 ? -8.791 -21.897 5.388 1.00 89.69 661 GLY A C 1
ATOM 5163 O O . GLY A 1 661 ? -8.996 -22.538 6.421 1.00 89.69 661 GLY A O 1
ATOM 5164 N N . LEU A 1 662 ? -9.695 -21.042 4.903 1.00 89.25 662 LEU A N 1
ATOM 5165 C CA . LEU A 1 662 ? -11.000 -20.764 5.514 1.00 89.25 662 LEU A CA 1
ATOM 5166 C C . LEU A 1 662 ? -12.132 -21.663 4.996 1.00 89.25 662 LEU A C 1
ATOM 5168 O O . LEU A 1 662 ? -13.190 -21.723 5.621 1.00 89.25 662 LEU A O 1
ATOM 5172 N N . LEU A 1 663 ? -11.927 -22.397 3.897 1.00 87.44 663 LEU A N 1
ATOM 5173 C CA . LEU A 1 663 ? -12.986 -23.171 3.240 1.00 87.44 663 LEU A CA 1
ATOM 5174 C C . LEU A 1 663 ? -13.613 -24.242 4.151 1.00 87.44 663 LEU A C 1
ATOM 5176 O O . LEU A 1 663 ? -14.834 -24.366 4.194 1.00 87.44 663 LEU A O 1
ATOM 5180 N N . SER A 1 664 ? -12.803 -24.981 4.915 1.00 88.94 664 SER A N 1
ATOM 5181 C CA . SER A 1 664 ? -13.301 -26.013 5.844 1.00 88.94 664 SER A CA 1
ATOM 5182 C C . SER A 1 664 ? -14.143 -25.424 7.000 1.00 88.94 664 SER A C 1
ATOM 5184 O O . SER A 1 664 ? -15.278 -25.871 7.185 1.00 88.94 664 SER A O 1
ATOM 5186 N N . PRO A 1 665 ? -13.693 -24.364 7.710 1.00 86.56 665 PRO A N 1
ATOM 5187 C CA . PRO A 1 665 ? -14.545 -23.596 8.624 1.00 86.56 665 PRO A CA 1
ATOM 5188 C C . PRO A 1 665 ? -15.850 -23.095 7.997 1.00 86.56 665 PRO A C 1
ATOM 5190 O O . PRO A 1 665 ? -16.913 -23.238 8.598 1.00 86.56 665 PRO A O 1
ATOM 5193 N N . LEU A 1 666 ? -15.797 -22.533 6.785 1.00 86.62 666 LEU A N 1
ATOM 5194 C CA . LEU A 1 666 ? -16.983 -22.023 6.089 1.00 86.62 666 LEU A CA 1
ATOM 5195 C C . LEU A 1 666 ? -17.995 -23.142 5.798 1.00 86.62 666 LEU A C 1
ATOM 5197 O O . LEU A 1 666 ? -19.186 -22.958 6.050 1.00 86.62 666 LEU A O 1
ATOM 5201 N N . CYS A 1 667 ? -17.538 -24.318 5.355 1.00 85.94 667 CYS A N 1
ATOM 5202 C CA . CYS A 1 667 ? -18.390 -25.500 5.205 1.00 85.94 667 CYS A CA 1
ATOM 5203 C C . CYS A 1 667 ? -19.034 -25.917 6.536 1.00 85.94 667 CYS A C 1
ATOM 5205 O O . CYS A 1 667 ? -20.247 -26.115 6.578 1.00 85.94 667 CYS A O 1
ATOM 5207 N N . ALA A 1 668 ? -18.273 -25.965 7.635 1.00 86.00 668 ALA A N 1
ATOM 5208 C CA . ALA A 1 668 ? -18.809 -26.305 8.955 1.00 86.00 668 ALA A CA 1
ATOM 5209 C C . ALA A 1 668 ? -19.871 -25.297 9.445 1.00 86.00 668 ALA A C 1
ATOM 5211 O O . ALA A 1 668 ? -20.893 -25.695 10.005 1.00 86.00 668 ALA A O 1
ATOM 5212 N N . HIS A 1 669 ? -19.692 -23.994 9.194 1.00 83.88 669 HIS A N 1
ATOM 5213 C CA . HIS A 1 669 ? -20.718 -22.982 9.492 1.00 83.88 669 HIS A CA 1
ATOM 5214 C C . HIS A 1 669 ? -21.974 -23.149 8.624 1.00 83.88 669 HIS A C 1
ATOM 5216 O O . HIS A 1 669 ? -23.086 -23.002 9.132 1.00 83.88 669 HIS A O 1
ATOM 5222 N N . VAL A 1 670 ? -21.831 -23.520 7.347 1.00 80.62 670 VAL A N 1
ATOM 5223 C CA . VAL A 1 670 ? -22.968 -23.837 6.461 1.00 80.62 670 VAL A CA 1
ATOM 5224 C C . VAL A 1 670 ? -23.718 -25.091 6.923 1.00 80.62 670 VAL A C 1
ATOM 5226 O O . VAL A 1 670 ? -24.948 -25.072 6.965 1.00 80.62 670 VAL A O 1
ATOM 5229 N N . GLU A 1 671 ? -23.016 -26.146 7.342 1.00 82.62 671 GLU A N 1
ATOM 5230 C CA . GLU A 1 671 ? -23.625 -27.347 7.931 1.00 82.62 671 GLU A CA 1
ATOM 5231 C C . GLU A 1 671 ? -24.360 -27.027 9.242 1.00 82.62 671 GLU A C 1
ATOM 5233 O O . GLU A 1 671 ? -25.506 -27.437 9.426 1.00 82.62 671 GLU A O 1
ATOM 5238 N N . ASN A 1 672 ? -23.759 -26.225 10.127 1.00 81.00 672 ASN A N 1
ATOM 5239 C CA . ASN A 1 672 ? -24.398 -25.773 11.366 1.00 81.00 672 ASN A CA 1
ATOM 5240 C C . ASN A 1 672 ? -25.675 -24.957 11.097 1.00 81.00 672 ASN A C 1
ATOM 5242 O O . ASN A 1 672 ? -26.703 -25.197 11.735 1.00 81.00 672 ASN A O 1
ATOM 5246 N N . MET A 1 673 ? -25.647 -24.041 10.121 1.00 77.75 673 MET A N 1
ATOM 5247 C CA . MET A 1 673 ? -26.837 -23.299 9.690 1.00 77.75 673 MET A CA 1
ATOM 5248 C C . MET A 1 673 ? -27.903 -24.227 9.089 1.00 77.75 673 MET A C 1
ATOM 5250 O O . MET A 1 673 ? -29.076 -24.104 9.438 1.00 77.75 673 MET A O 1
ATOM 5254 N N . HIS A 1 674 ? -27.519 -25.188 8.243 1.00 76.00 674 HIS A N 1
ATOM 5255 C CA . HIS A 1 674 ? -28.444 -26.179 7.686 1.00 76.00 674 HIS A CA 1
ATOM 5256 C C . HIS A 1 674 ? -29.128 -26.988 8.797 1.00 76.00 674 HIS A C 1
ATOM 5258 O O . HIS A 1 674 ? -30.355 -27.054 8.844 1.00 76.00 674 HIS A O 1
ATOM 5264 N N . ASN A 1 675 ? -28.350 -27.537 9.732 1.00 80.25 675 ASN A N 1
ATOM 5265 C CA . ASN A 1 675 ? -28.851 -28.319 10.863 1.00 80.25 675 ASN A CA 1
ATOM 5266 C C . ASN A 1 675 ? -29.794 -27.497 11.759 1.00 80.25 675 ASN A C 1
ATOM 5268 O O . ASN A 1 675 ? -30.851 -27.990 12.158 1.00 80.25 675 ASN A O 1
ATOM 5272 N N . TYR A 1 676 ? -29.470 -26.224 12.019 1.00 78.62 676 TYR A N 1
ATOM 5273 C CA . TYR A 1 676 ? -30.362 -25.303 12.729 1.00 78.62 676 TYR A CA 1
ATOM 5274 C C . TYR A 1 676 ? -31.700 -25.117 11.995 1.00 78.62 676 TYR A C 1
ATOM 5276 O O . TYR A 1 676 ? -32.762 -25.217 12.614 1.00 78.62 676 TYR A O 1
ATOM 5284 N N . PHE A 1 677 ? -31.670 -24.890 10.676 1.00 76.19 677 PHE A N 1
ATOM 5285 C CA . PHE A 1 677 ? -32.891 -24.732 9.887 1.00 76.19 677 PHE A CA 1
ATOM 5286 C C . PHE A 1 677 ? -33.719 -26.018 9.812 1.00 76.19 677 PHE A C 1
ATOM 5288 O O . PHE A 1 677 ? -34.939 -25.921 9.929 1.00 76.19 677 PHE A O 1
ATOM 5295 N N . GLN A 1 678 ? -33.108 -27.204 9.715 1.00 80.19 678 GLN A N 1
ATOM 5296 C CA . GLN A 1 678 ? -33.849 -28.471 9.779 1.00 80.19 678 GLN A CA 1
ATOM 5297 C C . GLN A 1 678 ? -34.562 -28.630 11.127 1.00 80.19 678 GLN A C 1
ATOM 5299 O O . GLN A 1 678 ? -35.776 -28.811 11.154 1.00 80.19 678 GLN A O 1
ATOM 5304 N N . VAL A 1 679 ? -33.862 -28.438 12.251 1.00 82.31 679 VAL A N 1
ATOM 5305 C CA . VAL A 1 679 ? -34.471 -28.509 13.595 1.00 82.31 679 VAL A CA 1
ATOM 5306 C C . VAL A 1 679 ? -35.575 -27.456 13.780 1.00 82.31 679 VAL A C 1
ATOM 5308 O O . VAL A 1 679 ? -36.577 -27.712 14.453 1.00 82.31 679 VAL A O 1
ATOM 5311 N N . TRP A 1 680 ? -35.446 -26.271 13.176 1.00 80.31 680 TRP A N 1
ATOM 5312 C CA . TRP A 1 680 ? -36.503 -25.254 13.181 1.00 80.31 680 TRP A CA 1
ATOM 5313 C C . TRP A 1 680 ? -37.718 -25.663 12.333 1.00 80.31 680 TRP A C 1
ATOM 5315 O O . TRP A 1 680 ? -38.855 -25.499 12.782 1.00 80.31 680 TRP A O 1
ATOM 5325 N N . ILE A 1 681 ? -37.495 -26.235 11.144 1.00 80.69 681 ILE A N 1
ATOM 5326 C CA . ILE A 1 681 ? -38.546 -26.775 10.269 1.00 80.69 681 ILE A CA 1
ATOM 5327 C C . ILE A 1 681 ? -39.275 -27.926 10.968 1.00 80.69 681 ILE A C 1
ATOM 5329 O O . ILE A 1 681 ? -40.500 -27.900 11.021 1.00 80.69 681 ILE A O 1
ATOM 5333 N N . GLU A 1 682 ? -38.561 -28.877 11.574 1.00 82.00 682 GLU A N 1
ATOM 5334 C CA . GLU A 1 682 ? -39.135 -29.987 12.345 1.00 82.00 682 GLU A CA 1
ATOM 5335 C C . GLU A 1 682 ? -39.974 -29.492 13.526 1.00 82.00 682 GLU A C 1
ATOM 5337 O O . GLU A 1 682 ? -41.119 -29.911 13.695 1.00 82.00 682 GLU A O 1
ATOM 5342 N N . ARG A 1 683 ? -39.455 -28.558 14.336 1.00 78.06 683 ARG A N 1
ATOM 5343 C CA . ARG A 1 683 ? -40.220 -27.953 15.442 1.00 78.06 683 ARG A CA 1
ATOM 5344 C C . ARG A 1 683 ? -41.485 -27.272 14.929 1.00 78.06 683 ARG A C 1
ATOM 5346 O O . ARG A 1 683 ? -42.555 -27.463 15.502 1.00 78.06 683 ARG A O 1
ATOM 5353 N N . LYS A 1 684 ? -41.395 -26.522 13.830 1.00 75.38 684 LYS A N 1
ATOM 5354 C CA . LYS A 1 684 ? -42.547 -25.845 13.225 1.00 75.38 684 LYS A CA 1
ATOM 5355 C C . LYS A 1 684 ? -43.555 -26.834 12.627 1.00 75.38 684 LYS A C 1
ATOM 5357 O O . LYS A 1 684 ? -44.753 -26.645 12.812 1.00 75.38 684 LYS A O 1
ATOM 5362 N N . ALA A 1 685 ? -43.090 -27.904 11.987 1.00 73.94 685 ALA A N 1
ATOM 5363 C CA . ALA A 1 685 ? -43.925 -28.990 11.482 1.00 73.94 685 ALA A CA 1
ATOM 5364 C C . ALA A 1 685 ? -44.640 -29.728 12.622 1.00 73.94 685 ALA A C 1
ATOM 5366 O O . ALA A 1 685 ? -45.831 -29.988 12.511 1.00 73.94 685 ALA A O 1
ATOM 5367 N N . ASN A 1 686 ? -43.968 -29.972 13.750 1.00 65.44 686 ASN A N 1
ATOM 5368 C CA . ASN A 1 686 ? -44.578 -30.555 14.948 1.00 65.44 686 ASN A CA 1
ATOM 5369 C C . ASN A 1 686 ? -45.596 -29.606 15.613 1.00 65.44 686 ASN A C 1
ATOM 5371 O O . ASN A 1 686 ? -46.627 -30.065 16.100 1.00 65.44 686 ASN A O 1
ATOM 5375 N N . HIS A 1 687 ? -45.364 -28.288 15.589 1.00 58.22 687 HIS A N 1
ATOM 5376 C CA . HIS A 1 687 ? -46.340 -27.306 16.078 1.00 58.22 687 HIS A CA 1
ATOM 5377 C C . HIS A 1 687 ? -47.580 -27.177 15.176 1.00 58.22 687 HIS A C 1
ATOM 5379 O O . HIS A 1 687 ? -48.681 -27.048 15.706 1.00 58.22 687 HIS A O 1
ATOM 5385 N N . LEU A 1 688 ? -47.444 -27.259 13.844 1.00 52.28 688 LEU A N 1
ATOM 5386 C CA . LEU A 1 688 ? -48.608 -27.348 12.945 1.00 52.28 688 LEU A CA 1
ATOM 5387 C C . LEU A 1 688 ? -49.263 -28.742 12.963 1.00 52.28 688 LEU A C 1
ATOM 5389 O O . LEU A 1 688 ? -50.474 -28.846 12.807 1.00 52.28 688 LEU A O 1
ATOM 5393 N N . GLY A 1 689 ? -48.495 -29.804 13.218 1.00 48.00 689 GLY A N 1
ATOM 5394 C CA . GLY A 1 689 ? -48.963 -31.194 13.281 1.00 48.00 689 GLY A CA 1
ATOM 5395 C C . GLY A 1 689 ? -49.931 -31.498 14.429 1.00 48.00 689 GLY A C 1
ATOM 5396 O O . GLY A 1 689 ? -50.501 -32.585 14.465 1.00 48.00 689 GLY A O 1
ATOM 5397 N N . SER A 1 690 ? -50.160 -30.543 15.337 1.00 45.75 690 SER A N 1
ATOM 5398 C CA . SER A 1 690 ? -51.223 -30.608 16.345 1.00 45.75 690 SER A CA 1
ATOM 5399 C C . SER A 1 690 ? -52.587 -30.086 15.848 1.00 45.75 690 SER A C 1
ATOM 5401 O O . SER A 1 690 ? -53.541 -30.094 16.629 1.00 45.75 690 SER A O 1
ATOM 5403 N N . SER A 1 691 ? -52.714 -29.651 14.586 1.00 41.41 691 SER A N 1
ATOM 5404 C CA . SER A 1 691 ? -54.009 -29.393 13.931 1.00 41.41 691 SER A CA 1
ATOM 5405 C C . SER A 1 691 ? -54.050 -29.967 12.510 1.00 41.41 691 SER A C 1
ATOM 5407 O O . SER A 1 691 ? -53.370 -29.466 11.619 1.00 41.41 691 SER A O 1
ATOM 5409 N N . ASP A 1 692 ? -54.870 -31.009 12.345 1.00 38.09 692 ASP A N 1
ATOM 5410 C CA . ASP A 1 692 ? -55.143 -31.832 11.154 1.00 38.09 692 ASP A CA 1
ATOM 5411 C C . ASP A 1 692 ? -54.709 -31.303 9.770 1.00 38.09 692 ASP A C 1
ATOM 5413 O O . ASP A 1 692 ? -55.187 -30.274 9.293 1.00 38.09 692 ASP A O 1
ATOM 5417 N N . GLY A 1 693 ? -53.952 -32.124 9.028 1.00 36.88 693 GLY A N 1
ATOM 5418 C CA . GLY A 1 693 ? -53.837 -31.991 7.569 1.00 36.88 693 GLY A CA 1
ATOM 5419 C C . GLY A 1 693 ? -52.545 -32.553 6.978 1.00 36.88 693 GLY A C 1
ATOM 5420 O O . GLY A 1 693 ? -51.481 -31.960 7.118 1.00 36.88 693 GLY A O 1
ATOM 5421 N N . ALA A 1 694 ? -52.625 -33.681 6.265 1.00 40.88 694 ALA A N 1
ATOM 5422 C CA . ALA A 1 694 ? -51.464 -34.259 5.588 1.00 40.88 694 ALA A CA 1
ATOM 5423 C C . ALA A 1 694 ? -51.027 -33.425 4.367 1.00 40.88 694 ALA A C 1
ATOM 5425 O O . ALA A 1 694 ? -51.842 -33.100 3.504 1.00 40.88 694 ALA A O 1
ATOM 5426 N N . GLY A 1 695 ? -49.722 -33.165 4.251 1.00 33.75 695 GLY A N 1
ATOM 5427 C CA . GLY A 1 695 ? -49.121 -32.525 3.081 1.00 33.75 695 GLY A CA 1
ATOM 5428 C C . GLY A 1 695 ? -47.597 -32.604 3.107 1.00 33.75 695 GLY A C 1
ATOM 5429 O O . GLY A 1 695 ? -46.947 -31.750 3.703 1.00 33.75 695 GLY A O 1
ATOM 5430 N N . LEU A 1 696 ? -47.016 -33.620 2.455 1.00 41.12 696 LEU A N 1
ATOM 5431 C CA . LEU A 1 696 ? -45.572 -33.644 2.206 1.00 41.12 696 LEU A CA 1
ATOM 5432 C C . LEU A 1 696 ? -45.215 -32.498 1.253 1.00 41.12 696 LEU A C 1
ATOM 5434 O O . LEU A 1 696 ? -45.714 -32.453 0.130 1.00 41.12 696 LEU A O 1
ATOM 5438 N N . ILE A 1 697 ? -44.300 -31.630 1.676 1.00 33.19 697 ILE A N 1
ATOM 5439 C CA . ILE A 1 697 ? -43.633 -30.672 0.796 1.00 33.19 697 ILE A CA 1
ATOM 5440 C C . ILE A 1 697 ? -42.173 -31.108 0.689 1.00 33.19 697 ILE A C 1
ATOM 5442 O O . ILE A 1 697 ? -41.367 -30.834 1.574 1.00 33.19 697 ILE A O 1
ATOM 5446 N N . HIS A 1 698 ? -41.839 -31.802 -0.401 1.00 33.25 698 HIS A N 1
ATOM 5447 C CA . HIS A 1 698 ? -40.448 -31.882 -0.840 1.00 33.25 698 HIS A CA 1
ATOM 5448 C C . HIS A 1 698 ? -39.990 -30.475 -1.235 1.00 33.25 698 HIS A C 1
ATOM 5450 O O . HIS A 1 698 ? -40.675 -29.800 -2.004 1.00 33.25 698 HIS A O 1
ATOM 5456 N N . VAL A 1 699 ? -38.828 -30.060 -0.737 1.00 31.17 699 VAL A N 1
ATOM 5457 C CA . VAL A 1 699 ? -38.132 -28.852 -1.186 1.00 31.17 699 VAL A CA 1
ATOM 5458 C C . VAL A 1 699 ? -36.795 -29.284 -1.776 1.00 31.17 699 VAL A C 1
ATOM 5460 O O . VAL A 1 699 ? -36.047 -30.023 -1.136 1.00 31.17 699 VAL A O 1
ATOM 5463 N N . THR A 1 700 ? -36.549 -28.846 -3.008 1.00 28.41 700 THR A N 1
ATOM 5464 C CA . THR A 1 700 ? -35.264 -28.888 -3.720 1.00 28.41 700 THR A CA 1
ATOM 5465 C C . THR A 1 700 ? -34.650 -27.499 -3.710 1.00 28.41 700 THR A C 1
ATOM 5467 O O . THR A 1 700 ? -35.416 -26.572 -4.067 1.00 28.41 700 THR A O 1
#

pLDDT: mean 75.58, std 21.69, range [20.59, 98.19]

Radius of gyration: 40.62 Å; chains: 1; bounding box: 109×58×122 Å